Protein AF-0000000068221033 (afdb_homodimer)

Foldseek 3Di:
DPPPPPPPPDPDDPVNVVVVVVVVVVVVVVVVVVVVVVVVVVVVVVVVVVCCCVQPVVLQVLLPDVPNLLCVFQPAPPDAADPCCLCPPDDQQKHKDWDWAAFPVDRDIKIWIKIWHAAPVLSVVCVVDVPRDSLVCAADDPAEAEEEFEGRHDFPNVCRLVVNLVSLGHGYMYIGFAPHHNIPHDDDALVRRLRVVLRVVVVSVVRYPHAYEYEYAELGLLSRLQNLLPDPASQSHLEYEYELYAQWPLRLLCLAPVSVVNNVDPCCCVRPVVSCVVRRRISRNLVSLLRHAHAYEYEYECQANRHHCVRSVVSLVSNVVSHPPHHGYYDYHYVVVVCYRHRSSVDPCVSVVVQVNCCRRDPDNDDGDDPDPPD/DPPPPPPPPPPDDPVNVVVVVVVVVVVVVVVVVVVVVVVVVVVVVVVVVVCCCVQPVVLQVLLPDVPNLLCVFQPAVPPAADPCCLCPPDDQQKHKDWDWAAFPVDRDIKIWIKIWHAAPVLSVVCVVDVPRDSLVCAADDPAEAEEEFEGRHDFPNVCRLVVVLVSLGHGYMYIGFAPHHNIPHDDDALVRRLRVVLRVVVVSVVRYPHAYEYEYAELGLLSRLQNLLPDPCSQSHLEYEYELYAQWPLRLLCLAPVSVVNNVDPCCCVRPVVSCVVRRRISRNLVSLLRHQHAYEYEYECQANRHHCVRSVVSLVSNVVSHPPHHGYYDYHYVVVVCYRHRSSVDPCVSVVVQVNCCVRDPDNDDGDDPDPPD

Radius of gyration: 36.7 Å; Cα contacts (8 Å, |Δi|>4): 1269; chains: 2; bounding box: 144×71×72 Å

Sequence (750 aa):
MSRNRYNDYYLVNDEDVEESIEVSLKQTRNMCKKAIIIVLIGVTALSLIAIILAFVVFPLIFMFSVSLQEKLVFTHSDLPSSRAYYEYFRFPGLKNHYVQVKDLNSDTNLSLGLWHILPFNLAVDASNNSNFDYDEALLNSNYSVLLYFHGTGEDRSQSSRKYQLFRNFFHVITFDYRGYGDSTPGDLFERNVVSDSLQVFNWLRNRTNSNIYVWGHSLGTSLASNMLSQLKNSSEIQGLILEAPFTSFADELYQHRYVKFFSWLPWFKATIIKPLERNGFIFNTSAYIEQINCSMMFLHAIDDDVVPYYMSKKLYDIAKERDKGNEVVLHLYDAKLKLKHNFIYQDPYTVFFIYDFMNRTSSEEMYLIEGSHQSMSRNRYNDYYLVNDEDVEESIEVSLKQTRNMCKKAIIIVLIGVTALSLIAIILAFVVFPLIFMFSVSLQEKLVFTHSDLPSSRAYYEYFRFPGLKNHYVQVKDLNSDTNLSLGLWHILPFNLAVDASNNSNFDYDEALLNSNYSVLLYFHGTGEDRSQSSRKYQLFRNFFHVITFDYRGYGDSTPGDLFERNVVSDSLQVFNWLRNRTNSNIYVWGHSLGTSLASNMLSQLKNSSEIQGLILEAPFTSFADELYQHRYVKFFSWLPWFKATIIKPLERNGFIFNTSAYIEQINCSMMFLHAIDDDVVPYYMSKKLYDIAKERDKGNEVVLHLYDAKLKLKHNFIYQDPYTVFFIYDFMNRTSSEEMYLIEGSHQS

Organism: Rhynchophorus ferrugineus (NCBI:txid354439)

pLDDT: mean 89.87, std 15.25, range [22.66, 98.94]

Secondary structure (DSSP, 8-state):
-------------HHHHHHHHHHHHHHHHHHHHHHHHHHHHHHHHHHHHHHHIIIIIHHHHHHH-HHHHHHHHS--TTS---HHHHHT---TTEEEEEEEEE-SSSS-EEEEEEEEE--HHHHHHHHT-TT--HHHHHHT-SSEEEEEE--TT--TTTTHHHHHHHTTTEEEEEEPPTTSTTSPP----HHHHHHHHHHHHHHHHTT--S-EEEEEETHHHHHHHHHHHHSTTGGGEEEEEEES--S-HHHHHHH-TTTHHHHTSTTHIIIIIHHHHHTT----HHHHHTT--SEEEEEEETT-SSS-THHHHHHHHHHHHH-SS--EEEEEEPGGG--TTT-GGGSTTHHHHHHHHHHHH-SS-----------/-------------HHH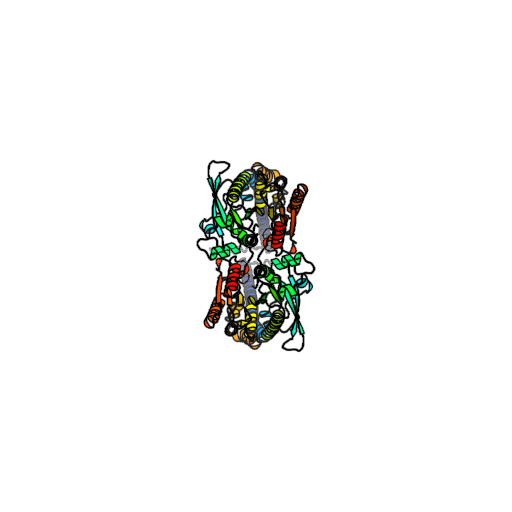HHHHHHHHHHHHHHHHHHHHHHHHHHHHHHHHHHHHIIIIIHHHHHHH-HHHHHHHHS--TTS---HHHHHT---TTEEEEEEEEE-SSSS-EEEEEEEEE--HHHHHHHHT-TT--HHHHHHT-SSEEEEEE--TT--TTTTHHHHHHHTTTEEEEEEPPTTSTTSPP----HHHHHHHHHHHHHHHHTT--S-EEEEEETHHHHHHHHHHHHSTTGGGEEEEEEES--S-HHHHHHH-TTTHHHHTSTTHIIIIIHHHHHTT----HHHHHTT--SEEEEEEETT-SSS-THHHHHHHHHHHHH-SS--EEEEEEPGGG--TTT-GGGSTTHHHHHHHHHHHH-SS-----------

Structure (mmCIF, N/CA/C/O backbone):
data_AF-0000000068221033-model_v1
#
loop_
_entity.id
_entity.type
_entity.pdbx_description
1 polymer 'AB hydrolase-1 domain-containing protein'
#
loop_
_atom_site.group_PDB
_atom_site.id
_atom_site.type_symbol
_atom_site.label_atom_id
_atom_site.label_alt_id
_atom_site.label_comp_id
_atom_site.label_asym_id
_atom_site.label_entity_id
_atom_site.label_seq_id
_atom_site.pdbx_PDB_ins_code
_atom_site.Cartn_x
_atom_site.Cartn_y
_atom_site.Cartn_z
_atom_site.occupancy
_atom_site.B_iso_or_equiv
_atom_site.auth_seq_id
_atom_site.auth_comp_id
_atom_site.auth_asym_id
_atom_site.auth_atom_id
_atom_site.pdbx_PDB_model_num
ATOM 1 N N . MET A 1 1 ? -101.562 -17.891 37.844 1 26.12 1 MET A N 1
ATOM 2 C CA . MET A 1 1 ? -101.438 -16.812 36.844 1 26.12 1 MET A CA 1
ATOM 3 C C . MET A 1 1 ? -100.125 -16.906 36.094 1 26.12 1 MET A C 1
ATOM 5 O O . MET A 1 1 ? -99.062 -16.891 36.688 1 26.12 1 MET A O 1
ATOM 9 N N . SER A 1 2 ? -100.062 -17.656 34.875 1 27.47 2 SER A N 1
ATOM 10 C CA . SER A 1 2 ? -99.062 -18 33.875 1 27.47 2 SER A CA 1
ATOM 11 C C . SER A 1 2 ? -98.438 -16.734 33.25 1 27.47 2 SER A C 1
ATOM 13 O O . SER A 1 2 ? -99.188 -15.891 32.719 1 27.47 2 SER A O 1
ATOM 15 N N . ARG A 1 3 ? -97.188 -16.188 33.812 1 31.09 3 ARG A N 1
ATOM 16 C CA . ARG A 1 3 ? -96.312 -15.102 33.406 1 31.09 3 ARG A CA 1
ATOM 17 C C . ARG A 1 3 ? -96 -15.172 31.938 1 31.09 3 ARG A C 1
ATOM 19 O O . ARG A 1 3 ? -95.438 -16.156 31.469 1 31.09 3 ARG A O 1
ATOM 26 N N . ASN A 1 4 ? -96.812 -14.578 31 1 30.64 4 ASN A N 1
ATOM 27 C CA . ASN A 1 4 ? -96.688 -14.391 29.547 1 30.64 4 ASN A CA 1
ATOM 28 C C . ASN A 1 4 ? -95.375 -13.695 29.172 1 30.64 4 ASN A C 1
ATOM 30 O O . ASN A 1 4 ? -95.188 -12.539 29.531 1 30.64 4 ASN A O 1
ATOM 34 N N . ARG A 1 5 ? -94.188 -14.383 29.109 1 31.98 5 ARG A N 1
ATOM 35 C CA . ARG A 1 5 ? -92.938 -13.945 28.547 1 31.98 5 ARG A CA 1
ATOM 36 C C . ARG A 1 5 ? -93.125 -13.312 27.188 1 31.98 5 ARG A C 1
ATOM 38 O O . ARG A 1 5 ? -93.375 -14.008 26.203 1 31.98 5 ARG A O 1
ATOM 45 N N . TYR A 1 6 ? -93.75 -12.086 27.062 1 34.5 6 TYR A N 1
ATOM 46 C CA . TYR A 1 6 ? -93.812 -11.32 25.828 1 34.5 6 TYR A CA 1
ATOM 47 C C . TYR A 1 6 ? -92.375 -11.047 25.297 1 34.5 6 TYR A C 1
ATOM 49 O O . TYR A 1 6 ? -91.562 -10.445 25.984 1 34.5 6 TYR A O 1
ATOM 57 N N . ASN A 1 7 ? -91.688 -12.023 24.625 1 33.69 7 ASN A N 1
ATOM 58 C CA . ASN A 1 7 ? -90.5 -11.836 23.844 1 33.69 7 ASN A CA 1
ATOM 59 C C . ASN A 1 7 ? -90.562 -10.602 22.953 1 33.69 7 ASN A C 1
ATOM 61 O O . ASN A 1 7 ? -91.5 -10.516 22.109 1 33.69 7 ASN A O 1
ATOM 65 N N . ASP A 1 8 ? -90.25 -9.43 23.438 1 36.56 8 ASP A N 1
ATOM 66 C CA . ASP A 1 8 ? -90.188 -8.148 22.75 1 36.56 8 ASP A CA 1
ATOM 67 C C . ASP A 1 8 ? -89.312 -8.234 21.516 1 36.56 8 ASP A C 1
ATOM 69 O O . ASP A 1 8 ? -88.062 -8.516 21.625 1 36.56 8 ASP A O 1
ATOM 73 N N . TYR A 1 9 ? -89.75 -8.836 20.406 1 37.66 9 TYR A N 1
ATOM 74 C CA . TYR A 1 9 ? -89.125 -8.781 19.094 1 37.66 9 TYR A CA 1
ATOM 75 C C . TYR A 1 9 ? -89 -7.344 18.609 1 37.66 9 TYR A C 1
ATOM 77 O O . TYR A 1 9 ? -89.938 -6.57 18.672 1 37.66 9 TYR A O 1
ATOM 85 N N . TYR A 1 10 ? -87.938 -6.719 18.891 1 45 10 TYR A N 1
ATOM 86 C CA . TYR A 1 10 ? -87.688 -5.383 18.359 1 45 10 TYR A CA 1
ATOM 87 C C . TYR A 1 10 ? -87.375 -5.438 16.875 1 45 10 TYR A C 1
ATOM 89 O O . TYR A 1 10 ? -86.688 -6.32 16.422 1 45 10 TYR A O 1
ATOM 97 N N . LEU A 1 11 ? -88.25 -5.008 16.047 1 45.41 11 LEU A N 1
ATOM 98 C CA . LEU A 1 11 ? -88.125 -4.805 14.609 1 45.41 11 LEU A CA 1
ATOM 99 C C . LEU A 1 11 ? -87 -3.873 14.281 1 45.41 11 LEU A C 1
ATOM 101 O O . LEU A 1 11 ? -86.938 -2.742 14.773 1 45.41 11 LEU A O 1
ATOM 105 N N . VAL A 1 12 ? -85.75 -4.402 14.203 1 53.84 12 VAL A N 1
ATOM 106 C CA . VAL A 1 12 ? -84.688 -3.535 13.781 1 53.84 12 VAL A CA 1
ATOM 107 C C . VAL A 1 12 ? -84.688 -3.396 12.266 1 53.84 12 VAL A C 1
ATOM 109 O O . VAL A 1 12 ? -84.75 -4.391 11.547 1 53.84 12 VAL A O 1
ATOM 112 N N . ASN A 1 13 ? -85.062 -2.328 11.82 1 58.31 13 ASN A N 1
ATOM 113 C CA . ASN A 1 13 ? -85 -1.972 10.406 1 58.31 13 ASN A CA 1
ATOM 114 C C . ASN A 1 13 ? -83.625 -2.023 9.82 1 58.31 13 ASN A C 1
ATOM 116 O O . ASN A 1 13 ? -82.625 -1.639 10.484 1 58.31 13 ASN A O 1
ATOM 120 N N . ASP A 1 14 ? -83.375 -2.889 8.867 1 61.31 14 ASP A N 1
ATOM 121 C CA . ASP A 1 14 ? -82.125 -3.061 8.125 1 61.31 14 ASP A CA 1
ATOM 122 C C . ASP A 1 14 ? -81.438 -1.716 7.848 1 61.31 14 ASP A C 1
ATOM 124 O O . ASP A 1 14 ? -80.25 -1.606 7.887 1 61.31 14 ASP A O 1
ATOM 128 N N . GLU A 1 15 ? -82.312 -0.732 7.684 1 66.81 15 GLU A N 1
ATOM 129 C CA . GLU A 1 15 ? -81.812 0.6 7.387 1 66.81 15 GLU A CA 1
ATOM 130 C C . GLU A 1 15 ? -81.125 1.211 8.602 1 66.81 15 GLU A C 1
ATOM 132 O O . GLU A 1 15 ? -80.125 1.895 8.477 1 66.81 15 GLU A O 1
ATOM 137 N N . ASP A 1 16 ? -81.562 0.818 9.766 1 65.19 16 ASP A N 1
ATOM 138 C CA . ASP A 1 16 ? -81 1.373 10.992 1 65.19 16 ASP A CA 1
ATOM 139 C C . ASP A 1 16 ? -79.688 0.726 11.312 1 65.19 16 ASP A C 1
ATOM 141 O O . ASP A 1 16 ? -78.75 1.394 11.789 1 65.19 16 ASP A O 1
ATOM 145 N N . VAL A 1 17 ? -79.5 -0.525 10.93 1 65.69 17 VAL A N 1
ATOM 146 C CA . VAL A 1 17 ? -78.25 -1.238 11.164 1 65.69 17 VAL A CA 1
ATOM 147 C C . VAL A 1 17 ? -77.188 -0.737 10.188 1 65.69 17 VAL A C 1
ATOM 149 O O . VAL A 1 17 ? -76.062 -0.489 10.586 1 65.69 17 VAL A O 1
ATOM 152 N N . GLU A 1 18 ? -77.688 -0.597 9.023 1 70.62 18 GLU A N 1
ATOM 153 C CA . GLU A 1 18 ? -76.75 -0.083 8.016 1 70.62 18 GLU A CA 1
ATOM 154 C C . GLU A 1 18 ? -76.312 1.328 8.367 1 70.62 18 GLU A C 1
ATOM 156 O O . GLU A 1 18 ? -75.125 1.649 8.227 1 70.62 18 GLU A O 1
ATOM 161 N N . GLU A 1 19 ? -77.125 2.096 8.977 1 75.25 19 GLU A N 1
ATOM 162 C CA . GLU A 1 19 ? -76.812 3.455 9.383 1 75.25 19 GLU A CA 1
ATOM 163 C C . GLU A 1 19 ? -75.875 3.455 10.586 1 75.25 19 GLU A C 1
ATOM 165 O O . GLU A 1 19 ? -74.938 4.266 10.656 1 75.25 19 GLU A O 1
ATOM 170 N N . SER A 1 20 ? -76 2.447 11.406 1 72.81 20 SER A N 1
ATOM 171 C CA . SER A 1 20 ? -75.188 2.346 12.586 1 72.81 20 SER A CA 1
ATOM 172 C C . SER A 1 20 ? -73.75 1.914 12.211 1 72.81 20 SER A C 1
ATOM 174 O O . SER A 1 20 ? -72.75 2.426 12.758 1 72.81 20 SER A O 1
ATOM 176 N N . ILE A 1 21 ? -73.688 1.136 11.266 1 72.69 21 ILE A N 1
ATOM 177 C CA . ILE A 1 21 ? -72.375 0.66 10.773 1 72.69 21 ILE A CA 1
ATOM 178 C C . ILE A 1 21 ? -71.688 1.793 10.062 1 72.69 21 ILE A C 1
ATOM 180 O O . ILE A 1 21 ? -70.438 1.982 10.25 1 72.69 21 ILE A O 1
ATOM 184 N N . GLU A 1 22 ? -72.375 2.543 9.344 1 78.38 22 GLU A N 1
ATOM 185 C CA . GLU A 1 22 ? -71.812 3.67 8.633 1 78.38 22 GLU A CA 1
ATOM 186 C C . GLU A 1 22 ? -71.312 4.738 9.594 1 78.38 22 GLU A C 1
ATOM 188 O O . GLU A 1 22 ? -70.25 5.312 9.398 1 78.38 22 GLU A O 1
ATOM 193 N N . VAL A 1 23 ? -72.062 4.941 10.617 1 79.75 23 VAL A N 1
ATOM 194 C CA . VAL A 1 23 ? -71.688 5.922 11.625 1 79.75 23 VAL A CA 1
ATOM 195 C C . VAL A 1 23 ? -70.438 5.434 12.375 1 79.75 23 VAL A C 1
ATOM 197 O O . VAL A 1 23 ? -69.5 6.207 12.625 1 79.75 23 VAL A O 1
ATOM 200 N N . SER A 1 24 ? -70.312 4.145 12.609 1 75 24 SER A N 1
ATOM 201 C CA . SER A 1 24 ? -69.188 3.557 13.305 1 75 24 SER A CA 1
ATOM 202 C C . SER A 1 24 ? -67.938 3.602 12.445 1 75 24 SER A C 1
ATOM 204 O O . SER A 1 24 ? -66.875 3.92 12.938 1 75 24 SER A O 1
ATOM 206 N N . LEU A 1 25 ? -68.188 3.391 11.258 1 77.56 25 LEU A N 1
ATOM 207 C CA . LEU A 1 25 ? -67.062 3.432 10.328 1 77.56 25 LEU A CA 1
ATOM 208 C C . LEU A 1 25 ? -66.562 4.855 10.164 1 77.56 25 LEU A C 1
ATOM 210 O O . LEU A 1 25 ? -65.312 5.074 10.078 1 77.56 25 LEU A O 1
ATOM 214 N N . LYS A 1 26 ? -67.375 5.809 10.203 1 79.19 26 LYS A N 1
ATOM 215 C CA . LYS A 1 26 ? -67 7.215 10.086 1 79.19 26 LYS A CA 1
ATOM 216 C C . LYS A 1 26 ? -66.312 7.691 11.336 1 79.19 26 LYS A C 1
ATOM 218 O O . LYS A 1 26 ? -65.312 8.422 11.242 1 79.19 26 LYS A O 1
ATOM 223 N N . GLN A 1 27 ? -66.75 7.16 12.336 1 84.06 27 GLN A N 1
ATOM 224 C CA . GLN A 1 27 ? -66.125 7.496 13.602 1 84.06 27 GLN A CA 1
ATOM 225 C C . GLN A 1 27 ? -64.688 6.902 13.672 1 84.06 27 GLN A C 1
ATOM 227 O O . GLN A 1 27 ? -63.781 7.562 14.117 1 84.06 27 GLN A O 1
ATOM 232 N N . THR A 1 28 ? -64.562 5.766 13.195 1 82.75 28 THR A N 1
ATOM 233 C CA . THR A 1 28 ? -63.281 5.105 13.172 1 82.75 28 THR A CA 1
ATOM 234 C C . THR A 1 28 ? -62.344 5.828 12.234 1 82.75 28 THR A C 1
ATOM 236 O O . THR A 1 28 ? -61.156 6.02 12.555 1 82.75 28 THR A O 1
ATOM 239 N N . ARG A 1 29 ? -62.75 6.301 11.141 1 86.56 29 ARG A N 1
ATOM 240 C CA . ARG A 1 29 ? -61.969 7.055 10.18 1 86.56 29 ARG A CA 1
ATOM 241 C C . ARG A 1 29 ? -61.531 8.398 10.758 1 86.56 29 ARG A C 1
ATOM 243 O O . ARG A 1 29 ? -60.375 8.828 10.547 1 86.56 29 ARG A O 1
ATOM 250 N N . ASN A 1 30 ? -62.531 8.922 11.422 1 87.56 30 ASN A N 1
ATOM 251 C CA . ASN A 1 30 ? -62.219 10.203 12.039 1 87.56 30 ASN A CA 1
ATOM 252 C C . ASN A 1 30 ? -61.219 10.047 13.172 1 87.56 30 ASN A C 1
ATOM 254 O O . ASN A 1 30 ? -60.344 10.891 13.344 1 87.56 30 ASN A O 1
ATOM 258 N N . MET A 1 31 ? -61.312 9.031 13.859 1 86.81 31 MET A N 1
ATOM 259 C CA . MET A 1 31 ? -60.344 8.742 14.922 1 86.81 31 MET A CA 1
ATOM 260 C C . MET A 1 31 ? -58.969 8.43 14.352 1 86.81 31 MET A C 1
ATOM 262 O O . MET A 1 31 ? -57.969 8.875 14.883 1 86.81 31 MET A O 1
ATOM 266 N N . CYS A 1 32 ? -58.938 7.703 13.258 1 86.88 32 CYS A N 1
ATOM 267 C CA . CYS A 1 32 ? -57.688 7.395 12.578 1 86.88 32 CYS A CA 1
ATOM 268 C C . CYS A 1 32 ? -57.062 8.664 12.016 1 86.88 32 CYS A C 1
ATOM 270 O O . CYS A 1 32 ? -55.844 8.852 12.133 1 86.88 32 CYS A O 1
ATOM 272 N N . LYS A 1 33 ? -57.906 9.484 11.492 1 90.12 33 LYS A N 1
ATOM 273 C CA . LYS A 1 33 ? -57.406 10.75 10.969 1 90.12 33 LYS A CA 1
ATOM 274 C C . LYS A 1 33 ? -56.844 11.617 12.078 1 90.12 33 LYS A C 1
ATOM 276 O O . LYS A 1 33 ? -55.781 12.219 11.922 1 90.12 33 LYS A O 1
ATOM 281 N N . LYS A 1 34 ? -57.5 11.641 13.164 1 89.5 34 LYS A N 1
ATOM 282 C CA . LYS A 1 34 ? -57 12.414 14.305 1 89.5 34 LYS A CA 1
ATOM 283 C C . LYS A 1 34 ? -55.688 11.836 14.836 1 89.5 34 LYS A C 1
ATOM 285 O O . LYS A 1 34 ? -54.781 12.586 15.18 1 89.5 34 LYS A O 1
ATOM 290 N N . ALA A 1 35 ? -55.625 10.562 14.82 1 90.06 35 ALA A N 1
ATOM 291 C CA . ALA A 1 35 ? -54.375 9.906 15.273 1 90.06 35 ALA A CA 1
ATOM 292 C C . ALA A 1 35 ? -53.219 10.195 14.328 1 90.06 35 ALA A C 1
ATOM 294 O O . ALA A 1 35 ? -52.125 10.477 14.773 1 90.06 35 ALA A O 1
ATOM 295 N N . ILE A 1 36 ? -53.5 10.25 13.109 1 91.38 36 ILE A N 1
ATOM 296 C CA . ILE A 1 36 ? -52.469 10.531 12.102 1 91.38 36 ILE A CA 1
ATOM 297 C C . ILE A 1 36 ? -52 11.977 12.234 1 91.38 36 ILE A C 1
ATOM 299 O O . ILE A 1 36 ? -50.812 12.258 12.172 1 91.38 36 ILE A O 1
ATOM 303 N N . ILE A 1 37 ? -52.938 12.766 12.492 1 91.25 37 ILE A N 1
ATOM 304 C CA . ILE A 1 37 ? -52.594 14.18 12.633 1 91.25 37 ILE A CA 1
ATOM 305 C C . ILE A 1 37 ? -51.75 14.391 13.883 1 91.25 37 ILE A C 1
ATOM 307 O O . ILE A 1 37 ? -50.781 15.125 13.859 1 91.25 37 ILE A O 1
ATOM 311 N N . ILE A 1 38 ? -52.062 13.688 14.914 1 91.44 38 ILE A N 1
ATOM 312 C CA . ILE A 1 38 ? -51.312 13.781 16.156 1 91.44 38 ILE A CA 1
ATOM 313 C C . ILE A 1 38 ? -49.906 13.25 15.945 1 91.44 38 ILE A C 1
ATOM 315 O O . ILE A 1 38 ? -48.938 13.859 16.391 1 91.44 38 ILE A O 1
ATOM 319 N N . VAL A 1 39 ? -49.781 12.227 15.242 1 91.88 39 VAL A N 1
ATOM 320 C CA . VAL A 1 39 ? -48.469 11.648 14.953 1 91.88 39 VAL A CA 1
ATOM 321 C C . VAL A 1 39 ? -47.688 12.594 14.07 1 91.88 39 VAL A C 1
ATOM 323 O O . VAL A 1 39 ? -46.5 12.82 14.305 1 91.88 39 VAL A O 1
ATOM 326 N N . LEU A 1 40 ? -48.406 13.164 13.156 1 92.31 40 LEU A N 1
ATOM 327 C CA . LEU A 1 40 ? -47.719 14.094 12.25 1 92.31 40 LEU A CA 1
ATOM 328 C C . LEU A 1 40 ? -47.25 15.336 13 1 92.31 40 LEU A C 1
ATOM 330 O O . LEU A 1 40 ? -46.156 15.828 12.758 1 92.31 40 LEU A O 1
ATOM 334 N N . ILE A 1 41 ? -48.062 15.781 13.82 1 92.19 41 ILE A N 1
ATOM 335 C CA . ILE A 1 41 ? -47.688 16.922 14.648 1 92.19 41 ILE A CA 1
ATOM 336 C C . ILE A 1 41 ? -46.5 16.547 15.555 1 92.19 41 ILE A C 1
ATOM 338 O O . ILE A 1 41 ? -45.562 17.312 15.703 1 92.19 41 ILE A O 1
ATOM 342 N N . GLY A 1 42 ? -46.594 15.422 16.094 1 92.31 42 GLY A N 1
ATOM 343 C CA . GLY A 1 42 ? -45.5 14.938 16.922 1 92.31 42 GLY A CA 1
ATOM 344 C C . GLY A 1 42 ? -44.188 14.812 16.172 1 92.31 42 GLY A C 1
ATOM 345 O O . GLY A 1 42 ? -43.156 15.258 16.656 1 92.31 42 GLY A O 1
ATOM 346 N N . VAL A 1 43 ? -44.219 14.32 15.023 1 92.75 43 VAL A N 1
ATOM 347 C CA . VAL A 1 43 ? -43.031 14.133 14.203 1 92.75 43 VAL A CA 1
ATOM 348 C C . VAL A 1 43 ? -42.469 15.484 13.781 1 92.75 43 VAL A C 1
ATOM 350 O O . VAL A 1 43 ? -41.25 15.695 13.789 1 92.75 43 VAL A O 1
ATOM 353 N N . THR A 1 44 ? -43.312 16.312 13.445 1 93.31 44 THR A N 1
ATOM 354 C CA . THR A 1 44 ? -42.906 17.641 13.055 1 93.31 44 THR A CA 1
ATOM 355 C C . THR A 1 44 ? -42.25 18.375 14.234 1 93.31 44 THR A C 1
ATOM 357 O O . THR A 1 44 ? -41.219 19.047 14.07 1 93.31 44 THR A O 1
ATOM 360 N N . ALA A 1 45 ? -42.875 18.188 15.336 1 93.5 45 ALA A N 1
ATOM 361 C CA . ALA A 1 45 ? -42.312 18.812 16.531 1 93.5 45 ALA A CA 1
ATOM 362 C C . ALA A 1 45 ? -40.938 18.219 16.875 1 93.5 45 ALA A C 1
ATOM 364 O O . ALA A 1 45 ? -40 18.969 17.172 1 93.5 45 ALA A O 1
ATOM 365 N N . LEU A 1 46 ? -40.875 17.047 16.812 1 93.94 46 LEU A N 1
ATOM 366 C CA . LEU A 1 46 ? -39.594 16.375 17.094 1 93.94 46 LEU A CA 1
ATOM 367 C C . LEU A 1 46 ? -38.531 16.797 16.078 1 93.94 46 LEU A C 1
ATOM 369 O O . LEU A 1 46 ? -37.375 16.984 16.422 1 93.94 46 LEU A O 1
ATOM 373 N N . SER A 1 47 ? -38.938 16.922 14.891 1 93.25 47 SER A N 1
ATOM 374 C CA . SER A 1 47 ? -38.031 17.359 13.844 1 93.25 47 SER A CA 1
ATOM 375 C C . SER A 1 47 ? -37.562 18.781 14.086 1 93.25 47 SER A C 1
ATOM 377 O O . SER A 1 47 ? -36.375 19.094 13.867 1 93.25 47 SER A O 1
ATOM 379 N N . LEU A 1 48 ? -38.406 19.531 14.484 1 92.94 48 LEU A N 1
ATOM 380 C CA . LEU A 1 48 ? -38.062 20.922 14.773 1 92.94 48 LEU A CA 1
ATOM 381 C C . LEU A 1 48 ? -37.094 21 15.945 1 92.94 48 LEU A C 1
ATOM 383 O O . LEU A 1 48 ? -36.156 21.797 15.922 1 92.94 48 LEU A O 1
ATOM 387 N N . ILE A 1 49 ? -37.344 20.234 16.906 1 93.31 49 ILE A N 1
ATOM 388 C CA . ILE A 1 49 ? -36.469 20.188 18.047 1 93.31 49 ILE A CA 1
ATOM 389 C C . ILE A 1 49 ? -35.062 19.719 17.609 1 93.31 49 ILE A C 1
ATOM 391 O O . ILE A 1 49 ? -34.062 20.297 18.016 1 93.31 49 ILE A O 1
ATOM 395 N N . ALA A 1 50 ? -35.094 18.797 16.828 1 91.62 50 ALA A N 1
ATOM 396 C CA . ALA A 1 50 ? -33.812 18.266 16.312 1 91.62 50 ALA A CA 1
ATOM 397 C C . ALA A 1 50 ? -33.062 19.328 15.508 1 91.62 50 ALA A C 1
ATOM 399 O O . ALA A 1 50 ? -31.844 19.453 15.633 1 91.62 50 ALA A O 1
ATOM 400 N N . ILE A 1 51 ? -33.781 20.031 14.797 1 90.06 51 ILE A N 1
ATOM 401 C CA . ILE A 1 51 ? -33.188 21.078 13.969 1 90.06 51 ILE A CA 1
ATOM 402 C C . ILE A 1 51 ? -32.625 22.172 14.859 1 90.06 51 ILE A C 1
ATOM 404 O O . ILE A 1 51 ? -31.516 22.641 14.641 1 90.06 51 ILE A O 1
ATOM 408 N N . ILE A 1 52 ? -33.312 22.484 15.828 1 91.62 52 ILE A N 1
ATOM 409 C CA . ILE A 1 52 ? -32.844 23.531 16.75 1 91.62 52 ILE A CA 1
ATOM 410 C C . ILE A 1 52 ? -31.625 23.047 17.5 1 91.62 52 ILE A C 1
ATOM 412 O O . ILE A 1 52 ? -30.656 23.797 17.672 1 91.62 52 ILE A O 1
ATOM 416 N N . LEU A 1 53 ? -31.672 21.891 17.906 1 91.69 53 LEU A N 1
ATOM 417 C CA . LEU A 1 53 ? -30.547 21.328 18.641 1 91.69 53 LEU A CA 1
ATOM 418 C C . LEU A 1 53 ? -29.297 21.281 17.75 1 91.69 53 LEU A C 1
ATOM 420 O O . LEU A 1 53 ? -28.219 21.672 18.172 1 91.69 53 LEU A O 1
ATOM 424 N N . ALA A 1 54 ? -29.469 20.953 16.578 1 88.06 54 ALA A N 1
ATOM 425 C CA . ALA A 1 54 ? -28.344 20.734 15.664 1 88.06 54 ALA A CA 1
ATOM 426 C C . ALA A 1 54 ? -27.828 22.062 15.117 1 88.06 54 ALA A C 1
ATOM 428 O O . ALA A 1 54 ? -26.609 22.234 14.977 1 88.06 54 ALA A O 1
ATOM 429 N N . PHE A 1 55 ? -28.688 22.984 14.906 1 89.38 55 PHE A N 1
ATOM 430 C CA . PHE A 1 55 ? -28.266 24.141 14.117 1 89.38 55 PHE A CA 1
ATOM 431 C C . PHE A 1 55 ? -28.219 25.391 14.984 1 89.38 55 PHE A C 1
ATOM 433 O O . PHE A 1 55 ? -27.75 26.438 14.531 1 89.38 55 PHE A O 1
ATOM 440 N N . VAL A 1 56 ? -28.594 25.203 16.188 1 89.5 56 VAL A N 1
ATOM 441 C CA . VAL A 1 56 ? -28.547 26.359 17.062 1 89.5 56 VAL A CA 1
ATOM 442 C C . VAL A 1 56 ? -27.797 26 18.344 1 89.5 56 VAL A C 1
ATOM 444 O O . VAL A 1 56 ? -26.766 26.609 18.656 1 89.5 56 VAL A O 1
ATOM 447 N N . VAL A 1 57 ? -28.234 25.016 18.969 1 92.56 57 VAL A N 1
ATOM 448 C CA . VAL A 1 57 ? -27.703 24.672 20.281 1 92.56 57 VAL A CA 1
ATOM 449 C C . VAL A 1 57 ? -26.266 24.156 20.141 1 92.56 57 VAL A C 1
ATOM 451 O O . VAL A 1 57 ? -25.359 24.609 20.844 1 92.56 57 VAL A O 1
ATOM 454 N N . PHE A 1 58 ? -26.094 23.297 19.312 1 90.75 58 PHE A N 1
ATOM 455 C CA . PHE A 1 58 ? -24.766 22.719 19.125 1 90.75 58 PHE A CA 1
ATOM 456 C C . PHE A 1 58 ? -23.75 23.797 18.766 1 90.75 58 PHE A C 1
ATOM 458 O O . PHE A 1 58 ? -22.688 23.891 19.375 1 90.75 58 PHE A O 1
ATOM 465 N N . PRO A 1 59 ? -24.031 24.656 17.781 1 90.94 59 PRO A N 1
ATOM 466 C CA . PRO A 1 59 ? -23.078 25.719 17.453 1 90.94 59 PRO A CA 1
ATOM 467 C C . PRO A 1 59 ? -22.797 26.641 18.641 1 90.94 59 PRO A C 1
ATOM 469 O O . PRO A 1 59 ? -21.672 27.094 18.828 1 90.94 59 PRO A O 1
ATOM 472 N N . LEU A 1 60 ? -23.719 26.781 19.438 1 93.31 60 LEU A N 1
ATOM 473 C CA . LEU A 1 60 ? -23.531 27.609 20.60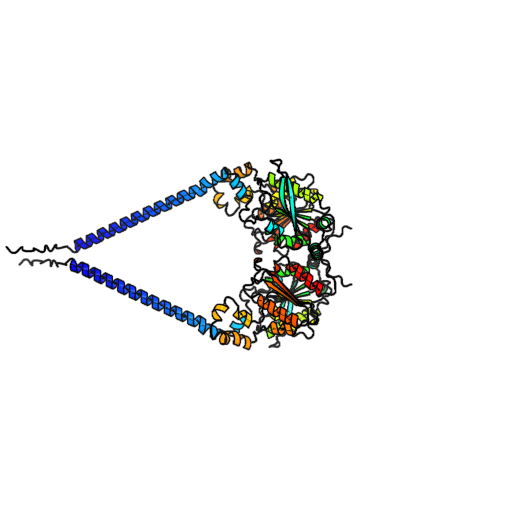9 1 93.31 60 LEU A CA 1
ATOM 474 C C . LEU A 1 60 ? -22.656 26.906 21.641 1 93.31 60 LEU A C 1
ATOM 476 O O . LEU A 1 60 ? -21.781 27.531 22.25 1 93.31 60 LEU A O 1
ATOM 480 N N . ILE A 1 61 ? -22.938 25.734 21.797 1 94.81 61 ILE A N 1
ATOM 481 C CA . ILE A 1 61 ? -22.109 24.953 22.703 1 94.81 61 ILE A CA 1
ATOM 482 C C . ILE A 1 61 ? -20.672 24.922 22.188 1 94.81 61 ILE A C 1
ATOM 484 O O . ILE A 1 61 ? -19.734 25.109 22.969 1 94.81 61 ILE A O 1
ATOM 488 N N . PHE A 1 62 ? -20.516 24.75 20.953 1 93.75 62 PHE A N 1
ATOM 489 C CA . PHE A 1 62 ? -19.203 24.734 20.328 1 93.75 62 PHE A CA 1
ATOM 490 C C . PHE A 1 62 ? -18.484 26.062 20.547 1 93.75 62 PHE A C 1
ATOM 492 O O . PHE A 1 62 ? -17.297 26.094 20.875 1 93.75 62 PHE A O 1
ATOM 499 N N . MET A 1 63 ? -19.188 27.109 20.375 1 94.69 63 MET A N 1
ATOM 500 C CA . MET A 1 63 ? -18.641 28.453 20.5 1 94.69 63 MET A CA 1
ATOM 501 C C . MET A 1 63 ? -18 28.672 21.859 1 94.69 63 MET A C 1
ATOM 503 O O . MET A 1 63 ? -16.953 29.312 21.953 1 94.69 63 MET A O 1
ATOM 507 N N . PHE A 1 64 ? -18.516 27.984 22.844 1 95.25 64 PHE A N 1
ATOM 508 C CA . PHE A 1 64 ? -18.047 28.297 24.203 1 95.25 64 PHE A CA 1
ATOM 509 C C . PHE A 1 64 ? -17.266 27.125 24.781 1 95.25 64 PHE A C 1
ATOM 511 O O . PHE A 1 64 ? -16.812 27.188 25.938 1 95.25 64 PHE A O 1
ATOM 518 N N . SER A 1 65 ? -17.062 26.172 24.047 1 95.88 65 SER A N 1
ATOM 519 C CA . SER A 1 65 ? -16.344 25.016 24.562 1 95.88 65 SER A CA 1
ATOM 520 C C . SER A 1 65 ? -14.992 24.844 23.875 1 95.88 65 SER A C 1
ATOM 522 O O . SER A 1 65 ? -14.906 24.25 22.797 1 95.88 65 SER A O 1
ATOM 524 N N . VAL A 1 66 ? -13.945 25.188 24.594 1 94.38 66 VAL A N 1
ATOM 525 C CA . VAL A 1 66 ? -12.594 25.062 24.047 1 94.38 66 VAL A CA 1
ATOM 526 C C . VAL A 1 66 ? -12.234 23.594 23.875 1 94.38 66 VAL A C 1
ATOM 528 O O . VAL A 1 66 ? -11.547 23.219 22.922 1 94.38 66 VAL A O 1
ATOM 531 N N . SER A 1 67 ? -12.781 22.797 24.734 1 93.81 67 SER A N 1
ATOM 532 C CA . SER A 1 67 ? -12.531 21.359 24.656 1 93.81 67 SER A CA 1
ATOM 533 C C . SER A 1 67 ? -13.094 20.766 23.375 1 93.81 67 SER A C 1
ATOM 535 O O . SER A 1 67 ? -12.438 19.953 22.734 1 93.81 67 SER A O 1
ATOM 537 N N . LEU A 1 68 ? -14.273 21.172 23.031 1 93.69 68 LEU A N 1
ATOM 538 C CA . LEU A 1 68 ? -14.859 20.703 21.781 1 93.69 68 LEU A CA 1
ATOM 539 C C . LEU A 1 68 ? -14.078 21.203 20.578 1 93.69 68 LEU A C 1
ATOM 541 O O . LEU A 1 68 ? -13.914 20.484 19.594 1 93.69 68 LEU A O 1
ATOM 545 N N . GLN A 1 69 ? -13.641 22.422 20.641 1 94.56 69 GLN A N 1
ATOM 546 C CA . GLN A 1 69 ? -12.82 22.984 19.578 1 94.56 69 GLN A CA 1
ATOM 547 C C . GLN A 1 69 ? -11.523 22.203 19.406 1 94.56 69 GLN A C 1
ATOM 549 O O . GLN A 1 69 ? -11.148 21.859 18.281 1 94.56 69 GLN A O 1
ATOM 554 N N . GLU A 1 70 ? -10.906 21.906 20.516 1 94.56 70 GLU A N 1
ATOM 555 C CA . GLU A 1 70 ? -9.68 21.109 20.516 1 94.56 70 GLU A CA 1
ATOM 556 C C . GLU A 1 70 ? -9.914 19.75 19.875 1 94.56 70 GLU A C 1
ATOM 558 O O . GLU A 1 70 ? -9.094 19.281 19.078 1 94.56 70 GLU A O 1
ATOM 563 N N . LYS A 1 71 ? -10.992 19.156 20.219 1 92.38 71 LYS A N 1
ATOM 564 C CA . LYS A 1 71 ? -11.305 17.812 19.734 1 92.38 71 LYS A CA 1
ATOM 565 C C . LYS A 1 71 ? -11.609 17.828 18.25 1 92.38 71 LYS A C 1
ATOM 567 O O . LYS A 1 71 ? -11.328 16.859 17.547 1 92.38 71 LYS A O 1
ATOM 572 N N . LEU A 1 72 ? -12.164 18.875 17.812 1 91.25 72 LEU A N 1
ATOM 573 C CA . LEU A 1 72 ? -12.438 19 16.375 1 91.25 72 LEU A CA 1
ATOM 574 C C . LEU A 1 72 ? -11.141 19.062 15.578 1 91.25 72 LEU A C 1
ATOM 576 O O . LEU A 1 72 ? -11.016 18.422 14.539 1 91.25 72 LEU A O 1
ATOM 580 N N . VAL A 1 73 ? -10.195 19.828 16.062 1 93.88 73 VAL A N 1
ATOM 581 C CA . VAL A 1 73 ? -8.953 20.078 15.344 1 93.88 73 VAL A CA 1
ATOM 582 C C . VAL A 1 73 ? -8 18.891 15.516 1 93.88 73 VAL A C 1
ATOM 584 O O . VAL A 1 73 ? -7.41 18.422 14.539 1 93.88 73 VAL A O 1
ATOM 587 N N . PHE A 1 74 ? -7.793 18.484 16.766 1 95.69 74 PHE A N 1
ATOM 588 C CA . PHE A 1 74 ? -6.887 17.406 17.109 1 95.69 74 PHE A CA 1
ATOM 589 C C . PHE A 1 74 ? -7.664 16.141 17.484 1 95.69 74 PHE A C 1
ATOM 591 O O . PHE A 1 74 ? -7.715 15.766 18.656 1 95.69 74 PHE A O 1
ATOM 598 N N . THR A 1 75 ? -8.148 15.461 16.453 1 92.62 75 THR A N 1
ATOM 599 C CA . THR A 1 75 ? -8.984 14.281 16.641 1 92.62 75 THR A CA 1
ATOM 600 C C . THR A 1 75 ? -8.125 13.047 16.906 1 92.62 75 THR A C 1
ATOM 602 O O . THR A 1 75 ? -7.391 12.594 16.031 1 92.62 75 THR A O 1
ATOM 605 N N . HIS A 1 76 ? -8.195 12.453 18.125 1 91.06 76 HIS A N 1
ATOM 606 C CA . HIS A 1 76 ? -7.332 11.32 18.438 1 91.06 76 HIS A CA 1
ATOM 607 C C . HIS A 1 76 ? -8.008 10.359 19.406 1 91.06 76 HIS A C 1
ATOM 609 O O . HIS A 1 76 ? -7.336 9.539 20.031 1 91.06 76 HIS A O 1
ATOM 615 N N . SER A 1 77 ? -9.305 10.375 19.5 1 88.12 77 SER A N 1
ATOM 616 C CA . SER A 1 77 ? -10.031 9.586 20.5 1 88.12 77 SER A CA 1
ATOM 617 C C . SER A 1 77 ? -10 8.102 20.141 1 88.12 77 SER A C 1
ATOM 619 O O . SER A 1 77 ? -10.07 7.246 21.031 1 88.12 77 SER A O 1
ATOM 621 N N . ASP A 1 78 ? -9.859 7.742 18.984 1 91 78 ASP A N 1
ATOM 622 C CA . ASP A 1 78 ? -9.93 6.344 18.562 1 91 78 ASP A CA 1
ATOM 623 C C . ASP A 1 78 ? -8.539 5.785 18.281 1 91 78 ASP A C 1
ATOM 625 O O . ASP A 1 78 ? -8.406 4.695 17.719 1 91 78 ASP A O 1
ATOM 629 N N . LEU A 1 79 ? -7.527 6.438 18.703 1 94.94 79 LEU A N 1
ATOM 630 C CA . LEU A 1 79 ? -6.156 6.004 18.453 1 94.94 79 LEU A CA 1
ATOM 631 C C . LEU A 1 79 ? -5.598 5.234 19.641 1 94.94 79 LEU A C 1
ATOM 633 O O . LEU A 1 79 ? -6.051 5.426 20.766 1 94.94 79 LEU A O 1
ATOM 637 N N . PRO A 1 80 ? -4.59 4.332 19.406 1 94.31 80 PRO A N 1
ATOM 638 C CA . PRO A 1 80 ? -3.926 3.662 20.516 1 94.31 80 PRO A CA 1
ATOM 639 C C . PRO A 1 80 ? -3.279 4.641 21.5 1 94.31 80 PRO A C 1
ATOM 641 O O . PRO A 1 80 ? -2.947 5.77 21.109 1 94.31 80 PRO A O 1
ATOM 644 N N . SER A 1 81 ? -3.129 4.148 22.75 1 93.38 81 SER A N 1
ATOM 645 C CA . SER A 1 81 ? -2.543 5.047 23.734 1 93.38 81 SER A CA 1
ATOM 646 C C . SER A 1 81 ? -1.572 4.309 24.641 1 93.38 81 SER A C 1
ATOM 648 O O . SER A 1 81 ? -0.891 4.93 25.469 1 93.38 81 SER A O 1
ATOM 650 N N . SER A 1 82 ? -1.461 3.029 24.469 1 93.38 82 SER A N 1
ATOM 651 C CA . SER A 1 82 ? -0.598 2.262 25.359 1 93.38 82 SER A CA 1
ATOM 652 C C . SER A 1 82 ? 0.869 2.412 24.969 1 93.38 82 SER A C 1
ATOM 654 O O . SER A 1 82 ? 1.215 2.354 23.797 1 93.38 82 SER A O 1
ATOM 656 N N . ARG A 1 83 ? 1.728 2.543 25.969 1 96.12 83 ARG A N 1
ATOM 657 C CA . ARG A 1 83 ? 3.166 2.654 25.75 1 96.12 83 ARG A CA 1
ATOM 658 C C . ARG A 1 83 ? 3.717 1.405 25.078 1 96.12 83 ARG A C 1
ATOM 660 O O . ARG A 1 83 ? 4.555 1.498 24.172 1 96.12 83 ARG A O 1
ATOM 667 N N . ALA A 1 84 ? 3.217 0.28 25.453 1 96.31 84 ALA A N 1
ATOM 668 C CA . ALA A 1 84 ? 3.682 -0.998 24.922 1 96.31 84 ALA A CA 1
ATOM 669 C C . ALA A 1 84 ? 3.422 -1.089 23.422 1 96.31 84 ALA A C 1
ATOM 671 O O . ALA A 1 84 ? 4.234 -1.645 22.672 1 96.31 84 ALA A O 1
ATOM 672 N N . TYR A 1 85 ? 2.289 -0.533 23.047 1 96.88 85 TYR A N 1
ATOM 673 C CA . TYR A 1 85 ? 1.935 -0.55 21.625 1 96.88 85 TYR A CA 1
ATOM 674 C C . TYR A 1 85 ? 3.01 0.127 20.781 1 96.88 85 TYR A C 1
ATOM 676 O O . TYR A 1 85 ? 3.422 -0.403 19.75 1 96.88 85 TYR A O 1
ATOM 684 N N . TYR A 1 86 ? 3.51 1.238 21.188 1 97.88 86 TYR A N 1
ATOM 685 C CA . TYR A 1 86 ? 4.48 2.02 20.438 1 97.88 86 TYR A CA 1
ATOM 686 C C . TYR A 1 86 ? 5.891 1.478 20.625 1 97.88 86 TYR A C 1
ATOM 688 O O . TYR A 1 86 ? 6.691 1.466 19.688 1 97.88 86 TYR A O 1
ATOM 696 N N . GLU A 1 87 ? 6.199 0.968 21.766 1 97.19 87 GLU A N 1
ATOM 697 C CA . GLU A 1 87 ? 7.527 0.443 22.078 1 97.19 87 GLU A CA 1
ATOM 698 C C . GLU A 1 87 ? 7.797 -0.851 21.312 1 97.19 87 GLU A C 1
ATOM 700 O O . GLU A 1 87 ? 8.938 -1.128 20.938 1 97.19 87 GLU A O 1
ATOM 705 N N . TYR A 1 88 ? 6.719 -1.595 21.062 1 94.62 88 TYR A N 1
ATOM 706 C CA . TYR A 1 88 ? 6.902 -2.898 20.438 1 94.62 88 TYR A CA 1
ATOM 707 C C . TYR A 1 88 ? 6.262 -2.93 19.062 1 94.62 88 TYR A C 1
ATOM 709 O O . TYR A 1 88 ? 5.891 -3.998 18.562 1 94.62 88 TYR A O 1
ATOM 717 N N . PHE A 1 89 ? 6.078 -1.769 18.547 1 96.62 89 PHE A N 1
ATOM 718 C CA . PHE A 1 89 ? 5.512 -1.698 17.219 1 96.62 89 PHE A CA 1
ATOM 719 C C . PHE A 1 89 ? 6.371 -2.473 16.219 1 96.62 89 PHE A C 1
ATOM 721 O O . PHE A 1 89 ? 7.594 -2.312 16.188 1 96.62 89 PHE A O 1
ATOM 728 N N . ARG A 1 90 ? 5.75 -3.367 15.398 1 96.25 90 ARG A N 1
ATOM 729 C CA . ARG A 1 90 ? 6.465 -4.25 14.484 1 96.25 90 ARG A CA 1
ATOM 730 C C . ARG A 1 90 ? 6.895 -3.504 13.227 1 96.25 90 ARG A C 1
ATOM 732 O O . ARG A 1 90 ? 6.137 -3.416 12.266 1 96.25 90 ARG A O 1
ATOM 739 N N . PHE A 1 91 ? 8.133 -3.055 13.219 1 98.06 91 PHE A N 1
ATOM 740 C CA . PHE A 1 91 ? 8.742 -2.369 12.078 1 98.06 91 PHE A CA 1
ATOM 741 C C . PHE A 1 91 ? 10.258 -2.512 12.109 1 98.06 91 PHE A C 1
ATOM 743 O O . PHE A 1 91 ? 10.898 -2.197 13.117 1 98.06 91 PHE A O 1
ATOM 750 N N . PRO A 1 92 ? 10.836 -2.988 11 1 97.62 92 PRO A N 1
ATOM 751 C CA . PRO A 1 92 ? 12.281 -3.229 11.016 1 97.62 92 PRO A CA 1
ATOM 752 C C . PRO A 1 92 ? 13.094 -1.94 11.133 1 97.62 92 PRO A C 1
ATOM 754 O O . PRO A 1 92 ? 12.82 -0.965 10.43 1 97.62 92 PRO A O 1
ATOM 757 N N . GLY A 1 93 ? 14.117 -1.954 12 1 98 93 GLY A N 1
ATOM 758 C CA . GLY A 1 93 ? 15.023 -0.824 12.125 1 98 93 GLY A CA 1
ATOM 759 C C . GLY A 1 93 ? 14.398 0.365 12.828 1 98 93 GLY A C 1
ATOM 760 O O . GLY A 1 93 ? 14.734 1.515 12.531 1 98 93 GLY A O 1
ATOM 761 N N . LEU A 1 94 ? 13.453 0.122 13.656 1 98.31 94 LEU A N 1
ATOM 762 C CA . LEU A 1 94 ? 12.758 1.162 14.406 1 98.31 94 LEU A CA 1
ATOM 763 C C . LEU A 1 94 ? 13.25 1.22 15.844 1 98.31 94 LEU A C 1
ATOM 765 O O . LEU A 1 94 ? 13.359 0.187 16.516 1 98.31 94 LEU A O 1
ATOM 769 N N . LYS A 1 95 ? 13.656 2.373 16.312 1 98.12 95 LYS A N 1
ATOM 770 C CA . LYS A 1 95 ? 13.984 2.615 17.719 1 98.12 95 LYS A CA 1
ATOM 771 C C . LYS A 1 95 ? 13.031 3.625 18.344 1 98.12 95 LYS A C 1
ATOM 773 O O . LYS A 1 95 ? 12.797 4.699 17.781 1 98.12 95 LYS A O 1
ATOM 778 N N . ASN A 1 96 ? 12.438 3.277 19.484 1 98.12 96 ASN A N 1
ATOM 779 C CA . ASN A 1 96 ? 11.531 4.148 20.219 1 98.12 96 ASN A CA 1
ATOM 780 C C . ASN A 1 96 ? 12.289 5.113 21.125 1 98.12 96 ASN A C 1
ATOM 782 O O . ASN A 1 96 ? 13.25 4.719 21.781 1 98.12 96 ASN A O 1
ATOM 786 N N . HIS A 1 97 ? 11.953 6.387 21.078 1 97.88 97 HIS A N 1
ATOM 787 C CA . HIS A 1 97 ? 12.5 7.43 21.938 1 97.88 97 HIS A CA 1
ATOM 788 C C . HIS A 1 97 ? 11.398 8.211 22.625 1 97.88 97 HIS A C 1
ATOM 790 O O . HIS A 1 97 ? 10.227 8.133 22.234 1 97.88 97 HIS A O 1
ATOM 796 N N . TYR A 1 98 ? 11.789 8.883 23.688 1 98.31 98 TYR A N 1
ATOM 797 C CA . TYR A 1 98 ? 10.977 9.906 24.328 1 98.31 98 TYR A CA 1
ATOM 798 C C . TYR A 1 98 ? 11.75 11.219 24.469 1 98.31 98 TYR A C 1
ATOM 800 O O . TYR A 1 98 ? 12.852 11.242 25.016 1 98.31 98 TYR A O 1
ATOM 808 N N . VAL A 1 99 ? 11.18 12.25 23.938 1 98.31 99 VAL A N 1
ATOM 809 C CA . VAL A 1 99 ? 11.812 13.57 24 1 98.31 99 VAL A CA 1
ATOM 810 C C . VAL A 1 99 ? 11.102 14.438 25.031 1 98.31 99 VAL A C 1
ATOM 812 O O . VAL A 1 99 ? 9.875 14.531 25.031 1 98.31 99 VAL A O 1
ATOM 815 N N . GLN A 1 100 ? 11.898 15.086 25.859 1 97.81 100 GLN A N 1
ATOM 816 C CA . GLN A 1 100 ? 11.344 16 26.859 1 97.81 100 GLN A CA 1
ATOM 817 C C . GLN A 1 100 ? 11.25 17.422 26.312 1 97.81 100 GLN A C 1
ATOM 819 O O . GLN A 1 100 ? 12.219 17.938 25.734 1 97.81 100 GLN A O 1
ATOM 824 N N . VAL A 1 101 ? 10.055 17.938 26.438 1 97.62 101 VAL A N 1
ATOM 825 C CA . VAL A 1 101 ? 9.859 19.328 26 1 97.62 101 VAL A CA 1
ATOM 826 C C . VAL A 1 101 ? 9.258 20.156 27.125 1 97.62 101 VAL A C 1
ATOM 828 O O . VAL A 1 101 ? 8.5 19.641 27.953 1 97.62 101 VAL A O 1
ATOM 831 N N . LYS A 1 102 ? 9.602 21.375 27.156 1 96.69 102 LYS A N 1
ATOM 832 C CA . LYS A 1 102 ? 9.07 22.297 28.156 1 96.69 102 LYS A CA 1
ATOM 833 C C . LYS A 1 102 ? 7.727 22.875 27.719 1 96.69 102 LYS A C 1
ATOM 835 O O . LYS A 1 102 ? 7.582 23.328 26.578 1 96.69 102 LYS A O 1
ATOM 840 N N . ASP A 1 103 ? 6.805 22.828 28.609 1 94 103 ASP A N 1
ATOM 841 C CA . ASP A 1 103 ? 5.496 23.391 28.328 1 94 103 ASP A CA 1
ATOM 842 C C . ASP A 1 103 ? 5.555 24.922 28.281 1 94 103 ASP A C 1
ATOM 844 O O . ASP A 1 103 ? 6.141 25.547 29.172 1 94 103 ASP A O 1
ATOM 848 N N . LEU A 1 104 ? 5.016 25.484 27.312 1 89.19 104 LEU A N 1
ATOM 849 C CA . LEU A 1 104 ? 5.016 26.922 27.125 1 89.19 104 LEU A CA 1
ATOM 850 C C . LEU A 1 104 ? 4.254 27.609 28.266 1 89.19 104 LEU A C 1
ATOM 852 O O . LEU A 1 104 ? 4.598 28.719 28.656 1 89.19 104 LEU A O 1
ATOM 856 N N . ASN A 1 105 ? 3.188 27 28.719 1 84.25 105 ASN A N 1
ATOM 857 C CA . ASN A 1 105 ? 2.266 27.609 29.672 1 84.25 105 ASN A CA 1
ATOM 858 C C . ASN A 1 105 ? 2.68 27.328 31.109 1 84.25 105 ASN A C 1
ATOM 860 O O . ASN A 1 105 ? 2.123 27.906 32.062 1 84.25 105 ASN A O 1
ATOM 864 N N . SER A 1 106 ? 3.551 26.328 31.234 1 82.12 106 SER A N 1
ATOM 865 C CA . SER A 1 106 ? 3.949 25.953 32.594 1 82.12 106 SER A CA 1
ATOM 866 C C . SER A 1 106 ? 5.422 25.562 32.625 1 82.12 106 SER A C 1
ATOM 868 O O . SER A 1 106 ? 6.098 25.531 31.609 1 82.12 106 SER A O 1
ATOM 870 N N . ASP A 1 107 ? 5.898 25.391 33.812 1 83 107 ASP A N 1
ATOM 871 C CA . ASP A 1 107 ? 7.281 24.969 34 1 83 107 ASP A CA 1
ATOM 872 C C . ASP A 1 107 ? 7.398 23.453 34.062 1 83 107 ASP A C 1
ATOM 874 O O . ASP A 1 107 ? 8.422 22.906 34.469 1 83 107 ASP A O 1
ATOM 878 N N . THR A 1 108 ? 6.371 22.875 33.469 1 90.94 108 THR A N 1
ATOM 879 C CA . THR A 1 108 ? 6.391 21.406 33.5 1 90.94 108 THR A CA 1
ATOM 880 C C . THR A 1 108 ? 6.984 20.844 32.219 1 90.94 108 THR A C 1
ATOM 882 O O . THR A 1 108 ? 6.926 21.484 31.156 1 90.94 108 THR A O 1
ATOM 885 N N . ASN A 1 109 ? 7.637 19.734 32.406 1 94.44 109 ASN A N 1
ATOM 886 C CA . ASN A 1 109 ? 8.164 19 31.25 1 94.44 109 ASN A CA 1
ATOM 887 C C . ASN A 1 109 ? 7.195 17.938 30.766 1 94.44 109 ASN A C 1
ATOM 889 O O . ASN A 1 109 ? 6.543 17.266 31.562 1 94.44 109 ASN A O 1
ATOM 893 N N . LEU A 1 110 ? 7.066 17.906 29.5 1 96.94 110 LEU A N 1
ATOM 894 C CA . LEU A 1 110 ? 6.258 16.875 28.859 1 96.94 110 LEU A CA 1
ATOM 895 C C . LEU A 1 110 ? 7.133 15.898 28.078 1 96.94 110 LEU A C 1
ATOM 897 O O . LEU A 1 110 ? 8.195 16.266 27.578 1 96.94 110 LEU A O 1
ATOM 901 N N . SER A 1 111 ? 6.688 14.672 28.062 1 98.06 111 SER A N 1
ATOM 902 C CA . SER A 1 111 ? 7.371 13.633 27.297 1 98.06 111 SER A CA 1
ATOM 903 C C . SER A 1 111 ? 6.641 13.328 26 1 98.06 111 SER A C 1
ATOM 905 O O . SER A 1 111 ? 5.473 12.938 26.016 1 98.06 111 SER A O 1
ATOM 907 N N . LEU A 1 112 ? 7.277 13.5 24.875 1 98.62 112 LEU A N 1
ATOM 908 C CA . LEU A 1 112 ? 6.695 13.18 23.578 1 98.62 112 LEU A CA 1
ATOM 909 C C . LEU A 1 112 ? 7.273 11.883 23.031 1 98.62 112 LEU A C 1
ATOM 911 O O . LEU A 1 112 ? 8.492 11.695 23.031 1 98.62 112 LEU A O 1
ATOM 915 N N . GLY A 1 113 ? 6.348 10.977 22.641 1 98.69 113 GLY A N 1
ATOM 916 C CA . GLY A 1 113 ? 6.805 9.773 21.953 1 98.69 113 GLY A CA 1
ATOM 917 C C . GLY A 1 113 ? 7.371 10.047 20.578 1 98.69 113 GLY A C 1
ATOM 918 O O . GLY A 1 113 ? 6.809 10.836 19.812 1 98.69 113 GLY A O 1
ATOM 919 N N . LEU A 1 114 ? 8.508 9.43 20.25 1 98.75 114 LEU A N 1
ATOM 920 C CA . LEU A 1 114 ? 9.219 9.648 19 1 98.75 114 LEU A CA 1
ATOM 921 C C . LEU A 1 114 ? 9.836 8.352 18.484 1 98.75 114 LEU A C 1
ATOM 923 O O . LEU A 1 114 ? 10.344 7.547 19.281 1 98.75 114 LEU A O 1
ATOM 927 N N . TRP A 1 115 ? 9.734 8.086 17.172 1 98.88 115 TRP A N 1
ATOM 928 C CA . TRP A 1 115 ? 10.391 6.941 16.547 1 98.88 115 TRP A CA 1
ATOM 929 C C . TRP A 1 115 ? 11.539 7.395 15.641 1 98.88 115 TRP A C 1
ATOM 931 O O . TRP A 1 115 ? 11.422 8.398 14.938 1 98.88 115 TRP A O 1
ATOM 941 N N . HIS A 1 116 ? 12.633 6.719 15.711 1 98.88 116 HIS A N 1
ATOM 942 C CA . HIS A 1 116 ? 13.711 6.773 14.734 1 98.88 116 HIS A CA 1
ATOM 943 C C . HIS A 1 116 ? 13.727 5.523 13.859 1 98.88 116 HIS A C 1
ATOM 945 O O . HIS A 1 116 ? 13.93 4.414 14.359 1 98.88 116 HIS A O 1
ATOM 951 N N . ILE A 1 117 ? 13.5 5.66 12.586 1 98.69 117 ILE A N 1
ATOM 952 C CA . ILE A 1 117 ? 13.477 4.562 11.617 1 98.69 117 ILE A CA 1
ATOM 953 C C . ILE A 1 117 ? 14.68 4.676 10.688 1 98.69 117 ILE A C 1
ATOM 955 O O . ILE A 1 117 ? 14.898 5.723 10.07 1 98.69 117 ILE A O 1
ATOM 959 N N . LEU A 1 118 ? 15.406 3.658 10.539 1 98.19 118 LEU A N 1
ATOM 960 C CA . LEU A 1 118 ? 16.641 3.641 9.766 1 98.19 118 LEU A CA 1
ATOM 961 C C . LEU A 1 118 ? 16.359 3.48 8.281 1 98.19 118 LEU A C 1
ATOM 963 O O . LEU A 1 118 ? 15.359 2.855 7.902 1 98.19 118 LEU A O 1
ATOM 967 N N . PRO A 1 119 ? 17.25 4.031 7.453 1 96.62 119 PRO A N 1
ATOM 968 C CA . PRO A 1 119 ? 17.219 3.637 6.043 1 96.62 119 PRO A CA 1
ATOM 969 C C . PRO A 1 119 ? 17.391 2.133 5.848 1 96.62 119 PRO A C 1
ATOM 971 O O . PRO A 1 119 ? 17.859 1.438 6.754 1 96.62 119 PRO A O 1
ATOM 974 N N . PHE A 1 120 ? 17.047 1.571 4.758 1 94.19 120 PHE A N 1
ATOM 975 C CA . PHE A 1 120 ? 16.969 0.14 4.492 1 94.19 120 PHE A CA 1
ATOM 976 C C . PHE A 1 120 ? 18.297 -0.542 4.801 1 94.19 120 PHE A C 1
ATOM 978 O O . PHE A 1 120 ? 18.344 -1.49 5.59 1 94.19 120 PHE A O 1
ATOM 985 N N . ASN A 1 121 ? 19.375 -0.041 4.258 1 92.06 121 ASN A N 1
ATOM 986 C CA . ASN A 1 121 ? 20.672 -0.683 4.426 1 92.06 121 ASN A CA 1
ATOM 987 C C . ASN A 1 121 ? 21.109 -0.696 5.887 1 92.06 121 ASN A C 1
ATOM 989 O O . ASN A 1 121 ? 21.656 -1.693 6.371 1 92.06 121 ASN A O 1
ATOM 993 N N . LEU A 1 122 ? 20.891 0.455 6.5 1 95.56 122 LEU A N 1
ATOM 994 C CA . LEU A 1 122 ? 21.266 0.533 7.91 1 95.56 122 LEU A CA 1
ATOM 995 C C . LEU A 1 122 ? 20.391 -0.37 8.758 1 95.56 122 LEU A C 1
ATOM 997 O O . LEU A 1 122 ? 20.844 -0.925 9.766 1 95.56 122 LEU A O 1
ATOM 1001 N N . ALA A 1 123 ? 19.141 -0.509 8.32 1 96.81 123 ALA A N 1
ATOM 1002 C CA . ALA A 1 123 ? 18.25 -1.422 9.031 1 96.81 123 ALA A CA 1
ATOM 1003 C C . ALA A 1 123 ? 18.719 -2.865 8.898 1 96.81 123 ALA A C 1
ATOM 1005 O O . ALA A 1 123 ? 18.609 -3.652 9.844 1 96.81 123 ALA A O 1
ATOM 1006 N N . VAL A 1 124 ? 19.203 -3.25 7.703 1 94.69 124 VAL A N 1
ATOM 1007 C CA . VAL A 1 124 ? 19.781 -4.57 7.488 1 94.69 124 VAL A CA 1
ATOM 1008 C C . VAL A 1 124 ? 20.969 -4.777 8.43 1 94.69 124 VAL A C 1
ATOM 1010 O O . VAL A 1 124 ? 21.062 -5.809 9.102 1 94.69 124 VAL A O 1
ATOM 1013 N N . ASP A 1 125 ? 21.812 -3.758 8.516 1 94.56 125 ASP A N 1
ATOM 1014 C CA . ASP A 1 125 ? 22.953 -3.82 9.414 1 94.56 125 ASP A CA 1
ATOM 1015 C C . ASP A 1 125 ? 22.516 -3.994 10.859 1 94.56 125 ASP A C 1
ATOM 1017 O O . ASP A 1 125 ? 23.094 -4.789 11.602 1 94.56 125 ASP A O 1
ATOM 1021 N N . ALA A 1 126 ? 21.547 -3.242 11.188 1 96.5 126 ALA A N 1
ATOM 1022 C CA . ALA A 1 126 ? 21.047 -3.285 12.562 1 96.5 126 ALA A CA 1
ATOM 1023 C C . ALA A 1 126 ? 20.484 -4.664 12.898 1 96.5 126 ALA A C 1
ATOM 1025 O O . ALA A 1 126 ? 20.609 -5.129 14.031 1 96.5 126 ALA A O 1
ATOM 1026 N N . SER A 1 127 ? 19.859 -5.297 11.938 1 93.62 127 SER A N 1
ATOM 1027 C CA . SER A 1 127 ? 19.266 -6.613 12.156 1 93.62 127 SER A CA 1
ATOM 1028 C C . SER A 1 127 ? 20.344 -7.672 12.367 1 93.62 127 SER A C 1
ATOM 1030 O O . SER A 1 127 ? 20.109 -8.688 13.023 1 93.62 127 SER A O 1
ATOM 1032 N N . ASN A 1 128 ? 21.5 -7.48 11.906 1 92.38 128 ASN A N 1
ATOM 1033 C CA . ASN A 1 128 ? 22.594 -8.445 11.984 1 92.38 128 ASN A CA 1
ATOM 1034 C C . ASN A 1 128 ? 23.547 -8.109 13.117 1 92.38 128 ASN A C 1
ATOM 1036 O O . ASN A 1 128 ? 24.547 -8.812 13.32 1 92.38 128 ASN A O 1
ATOM 1040 N N . ASN A 1 129 ? 23.281 -7.004 13.758 1 93.94 129 ASN A N 1
ATOM 1041 C CA . ASN A 1 129 ? 24.141 -6.52 14.828 1 93.94 129 ASN A CA 1
ATOM 1042 C C . ASN A 1 129 ? 23.344 -6.109 16.062 1 93.94 129 ASN A C 1
ATOM 1044 O O . ASN A 1 129 ? 22.797 -5 16.109 1 93.94 129 ASN A O 1
ATOM 1048 N N . SER A 1 130 ? 23.391 -6.875 17.078 1 91.06 130 SER A N 1
ATOM 1049 C CA . SER A 1 130 ? 22.609 -6.633 18.281 1 91.06 130 SER A CA 1
ATOM 1050 C C . SER A 1 130 ? 23.062 -5.363 19 1 91.06 130 SER A C 1
ATOM 1052 O O . SER A 1 130 ? 22.312 -4.781 19.781 1 91.06 130 SER A O 1
ATOM 1054 N N . ASN A 1 131 ? 24.297 -4.883 18.703 1 95.12 131 ASN A N 1
ATOM 1055 C CA . ASN A 1 131 ? 24.828 -3.691 19.344 1 95.12 131 ASN A CA 1
ATOM 1056 C C . ASN A 1 131 ? 24.844 -2.498 18.406 1 95.12 131 ASN A C 1
ATOM 1058 O O . ASN A 1 131 ? 25.688 -1.604 18.531 1 95.12 131 ASN A O 1
ATOM 1062 N N . PHE A 1 132 ? 23.984 -2.576 17.469 1 96.56 132 PHE A N 1
ATOM 1063 C CA . PHE A 1 132 ? 23.922 -1.483 16.5 1 96.56 132 PHE A CA 1
ATOM 1064 C C . PHE A 1 132 ? 23.656 -0.156 17.203 1 96.56 132 PHE A C 1
ATOM 1066 O O . PHE A 1 132 ? 22.766 -0.062 18.047 1 96.56 132 PHE A O 1
ATOM 1073 N N . ASP A 1 133 ? 24.391 0.862 16.938 1 97.19 133 ASP A N 1
ATOM 1074 C CA . ASP A 1 133 ? 24.281 2.168 17.578 1 97.19 133 ASP A CA 1
ATOM 1075 C C . ASP A 1 133 ? 23.453 3.129 16.734 1 97.19 133 ASP A C 1
ATOM 1077 O O . ASP A 1 133 ? 23.984 3.797 15.836 1 97.19 133 ASP A O 1
ATOM 1081 N N . TYR A 1 134 ? 22.234 3.24 17.047 1 97.69 134 TYR A N 1
ATOM 1082 C CA . TYR A 1 134 ? 21.297 4.09 16.312 1 97.69 134 TYR A CA 1
ATOM 1083 C C . TYR A 1 134 ? 21.734 5.551 16.375 1 97.69 134 TYR A C 1
ATOM 1085 O O . TYR A 1 134 ? 21.594 6.281 15.391 1 97.69 134 TYR A O 1
ATOM 1093 N N . ASP A 1 135 ? 22.266 6.055 17.484 1 97.25 135 ASP A N 1
ATOM 1094 C CA . ASP A 1 135 ? 22.672 7.441 17.656 1 97.25 135 ASP A CA 1
ATOM 1095 C C . ASP A 1 135 ? 23.859 7.781 16.766 1 97.25 135 ASP A C 1
ATOM 1097 O O . ASP A 1 135 ? 23.906 8.844 16.156 1 97.25 135 ASP A O 1
ATOM 1101 N N . GLU A 1 136 ? 24.781 6.887 16.75 1 96.75 136 GLU A N 1
ATOM 1102 C CA . GLU A 1 136 ? 25.938 7.09 15.883 1 96.75 136 GLU A CA 1
ATOM 1103 C C . GLU A 1 136 ? 25.516 7.102 14.414 1 96.75 136 GLU A C 1
ATOM 1105 O O . GLU A 1 136 ? 26.031 7.906 13.625 1 96.75 136 GLU A O 1
ATOM 1110 N N . ALA A 1 137 ? 24.625 6.176 14.055 1 96.62 137 ALA A N 1
ATOM 1111 C CA . ALA A 1 137 ? 24.141 6.109 12.672 1 96.62 137 ALA A CA 1
ATOM 1112 C C . ALA A 1 137 ? 23.453 7.41 12.273 1 96.62 137 ALA A C 1
ATOM 1114 O O . ALA A 1 137 ? 23.562 7.844 11.125 1 96.62 137 ALA A O 1
ATOM 1115 N N . LEU A 1 138 ? 22.766 8 13.227 1 97.25 138 LEU A N 1
ATOM 1116 C CA . LEU A 1 138 ? 22.047 9.242 12.969 1 97.25 138 LEU A CA 1
ATOM 1117 C C . LEU A 1 138 ? 23.016 10.414 12.859 1 97.25 138 LEU A C 1
ATOM 1119 O O . LEU A 1 138 ? 22.844 11.305 12.023 1 97.25 138 LEU A O 1
ATOM 1123 N N . LEU A 1 139 ? 24 10.469 13.664 1 95.25 139 LEU A N 1
ATOM 1124 C CA . LEU A 1 139 ? 24.938 11.578 13.773 1 95.25 139 LEU A CA 1
ATOM 1125 C C . LEU A 1 139 ? 25.781 11.695 12.508 1 95.25 139 LEU A C 1
ATOM 1127 O O . LEU A 1 139 ? 25.938 12.789 11.953 1 95.25 139 LEU A O 1
ATOM 1131 N N . ASN A 1 140 ? 26.328 10.578 12.094 1 83.88 140 ASN A N 1
ATOM 1132 C CA . ASN A 1 140 ? 27.281 10.578 10.992 1 83.88 140 ASN A CA 1
ATOM 1133 C C . ASN A 1 140 ? 26.766 9.758 9.812 1 83.88 140 ASN A C 1
ATOM 1135 O O . ASN A 1 140 ? 27.406 8.789 9.391 1 83.88 140 ASN A O 1
ATOM 1139 N N . SER A 1 141 ? 25.688 10.25 9.211 1 82.38 141 SER A N 1
ATOM 1140 C CA . SER A 1 141 ? 25.078 9.453 8.156 1 82.38 141 SER A CA 1
ATOM 1141 C C . SER A 1 141 ? 25.25 10.125 6.793 1 82.38 141 SER A C 1
ATOM 1143 O O . SER A 1 141 ? 25.344 11.352 6.711 1 82.38 141 SER A O 1
ATOM 1145 N N . ASN A 1 142 ? 25.312 9.266 5.824 1 86.38 142 ASN A N 1
ATOM 1146 C CA . ASN A 1 142 ? 25.266 9.727 4.441 1 86.38 142 ASN A CA 1
ATOM 1147 C C . ASN A 1 142 ? 23.828 9.914 3.965 1 86.38 142 ASN A C 1
ATOM 1149 O O . ASN A 1 142 ? 23.594 10.391 2.852 1 86.38 142 ASN A O 1
ATOM 1153 N N . TYR A 1 143 ? 22.891 9.602 4.859 1 92.12 143 TYR A N 1
ATOM 1154 C CA . TYR A 1 143 ? 21.469 9.789 4.543 1 92.12 143 TYR A CA 1
ATOM 1155 C C . TYR A 1 143 ? 20.953 11.094 5.145 1 92.12 143 TYR A C 1
ATOM 1157 O O . TYR A 1 143 ? 21.375 11.492 6.234 1 92.12 143 TYR A O 1
ATOM 1165 N N . SER A 1 144 ? 20.125 11.711 4.414 1 95.06 144 SER A N 1
ATOM 1166 C CA . SER A 1 144 ? 19.406 12.844 4.984 1 95.06 144 SER A CA 1
ATOM 1167 C C . SER A 1 144 ? 18.406 12.391 6.043 1 95.06 144 SER A C 1
ATOM 1169 O O . SER A 1 144 ? 18.125 11.195 6.18 1 95.06 144 SER A O 1
ATOM 1171 N N . VAL A 1 145 ? 17.953 13.344 6.836 1 97.38 145 VAL A N 1
ATOM 1172 C CA . VAL A 1 145 ? 16.969 13.078 7.883 1 97.38 145 VAL A CA 1
ATOM 1173 C C . VAL A 1 145 ? 15.641 13.719 7.523 1 97.38 145 VAL A C 1
ATOM 1175 O O . VAL A 1 145 ? 15.602 14.844 7.02 1 97.38 145 VAL A O 1
ATOM 1178 N N . LEU A 1 146 ? 14.594 12.961 7.688 1 98.5 146 LEU A N 1
ATOM 1179 C CA . LEU A 1 146 ? 13.25 13.469 7.453 1 98.5 146 LEU A CA 1
ATOM 1180 C C . LEU A 1 146 ? 12.469 13.57 8.766 1 98.5 146 LEU A C 1
ATOM 1182 O O . LEU A 1 146 ? 12.266 12.562 9.445 1 98.5 146 LEU A O 1
ATOM 1186 N N . LEU A 1 147 ? 12.125 14.766 9.164 1 98.88 147 LEU A N 1
ATOM 1187 C CA . LEU A 1 147 ? 11.227 14.984 10.289 1 98.88 147 LEU A CA 1
ATOM 1188 C C . LEU A 1 147 ? 9.773 15 9.82 1 98.88 147 LEU A C 1
ATOM 1190 O O . LEU A 1 147 ? 9.375 15.875 9.039 1 98.88 147 LEU A O 1
ATOM 1194 N N . TYR A 1 148 ? 8.984 14.07 10.312 1 98.94 148 TYR A N 1
ATOM 1195 C CA . TYR A 1 148 ? 7.645 13.852 9.773 1 98.94 148 TYR A CA 1
ATOM 1196 C C . TYR A 1 148 ? 6.578 14.32 10.758 1 98.94 148 TYR A C 1
ATOM 1198 O O . TYR A 1 148 ? 6.621 13.969 11.938 1 98.94 148 TYR A O 1
ATOM 1206 N N . PHE A 1 149 ? 5.59 15.109 10.25 1 98.94 149 PHE A N 1
ATOM 1207 C CA . PHE A 1 149 ? 4.422 15.586 10.984 1 98.94 149 PHE A CA 1
ATOM 1208 C C . PHE A 1 149 ? 3.154 14.906 10.492 1 98.94 149 PHE A C 1
ATOM 1210 O O . PHE A 1 149 ? 2.744 15.102 9.344 1 98.94 149 PHE A O 1
ATOM 1217 N N . HIS A 1 150 ? 2.5 14.164 11.406 1 98.62 150 HIS A N 1
ATOM 1218 C CA . HIS A 1 150 ? 1.295 13.445 11.008 1 98.62 150 HIS A CA 1
ATOM 1219 C C . HIS A 1 150 ? 0.075 14.359 11.039 1 98.62 150 HIS A C 1
ATOM 1221 O O . HIS A 1 150 ? 0.132 15.461 11.602 1 98.62 150 HIS A O 1
ATOM 1227 N N . GLY A 1 151 ? -1.05 13.891 10.5 1 97.81 151 GLY A N 1
ATOM 1228 C CA . GLY A 1 151 ? -2.295 14.641 10.445 1 97.81 151 GLY A CA 1
ATOM 1229 C C . GLY A 1 151 ? -3.152 14.477 11.68 1 97.81 151 GLY A C 1
ATOM 1230 O O . GLY A 1 151 ? -2.738 13.82 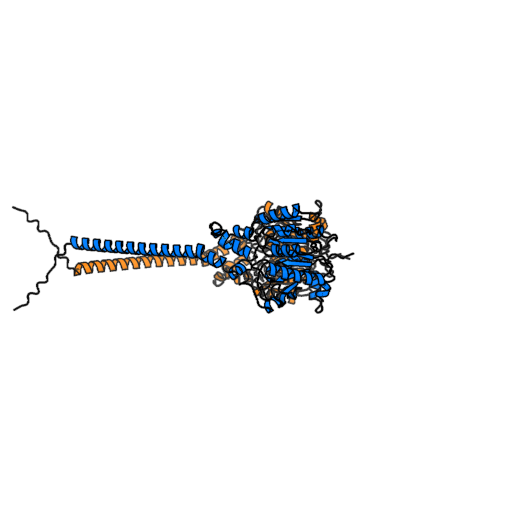12.641 1 97.81 151 GLY A O 1
ATOM 1231 N N . THR A 1 152 ? -4.32 15.109 11.805 1 94.88 152 THR A N 1
ATOM 1232 C CA . THR A 1 152 ? -5.199 15.164 12.969 1 94.88 152 THR A CA 1
ATOM 1233 C C . THR A 1 152 ? -5.668 13.766 13.359 1 94.88 152 THR A C 1
ATOM 1235 O O . THR A 1 152 ? -5.641 13.398 14.531 1 94.88 152 THR A O 1
ATOM 1238 N N . GLY A 1 153 ? -6.141 12.953 12.641 1 94.12 153 GLY A N 1
ATOM 1239 C CA . GLY A 1 153 ? -6.703 11.633 12.906 1 94.12 153 GLY A CA 1
ATOM 1240 C C . GLY A 1 153 ? -5.676 10.523 12.844 1 94.12 153 GLY A C 1
ATOM 1241 O O . GLY A 1 153 ? -6.027 9.352 12.727 1 94.12 153 GLY A O 1
ATOM 1242 N N . GLU A 1 154 ? -4.441 10.945 13.07 1 97.06 154 GLU A N 1
ATOM 1243 C CA . GLU A 1 154 ? -3.361 9.969 12.969 1 97.06 154 GLU A CA 1
ATOM 1244 C C . GLU A 1 154 ? -2.377 10.117 14.125 1 97.06 154 GLU A C 1
ATOM 1246 O O . GLU A 1 154 ? -2.252 11.195 14.703 1 97.06 154 GLU A O 1
ATOM 1251 N N . ASP A 1 155 ? -1.775 9.008 14.531 1 97.94 155 ASP A N 1
ATOM 1252 C CA . ASP A 1 155 ? -0.568 9 15.352 1 97.94 155 ASP A CA 1
ATOM 1253 C C . ASP A 1 155 ? 0.633 8.492 14.555 1 97.94 155 ASP A C 1
ATOM 1255 O O . ASP A 1 155 ? 0.528 8.25 13.352 1 97.94 155 ASP A O 1
ATOM 1259 N N . ARG A 1 156 ? 1.773 8.406 15.219 1 98.38 156 ARG A N 1
ATOM 1260 C CA . ARG A 1 156 ? 2.994 8.078 14.484 1 98.38 156 ARG A CA 1
ATOM 1261 C C . ARG A 1 156 ? 2.916 6.684 13.875 1 98.38 156 ARG A C 1
ATOM 1263 O O . ARG A 1 156 ? 3.654 6.367 12.938 1 98.38 156 ARG A O 1
ATOM 1270 N N . SER A 1 157 ? 1.983 5.809 14.32 1 97.81 157 SER A N 1
ATOM 1271 C CA . SER A 1 157 ? 1.938 4.438 13.82 1 97.81 157 SER A CA 1
ATOM 1272 C C . SER A 1 157 ? 1.131 4.352 12.531 1 97.81 157 SER A C 1
ATOM 1274 O O . SER A 1 157 ? 1.289 3.406 11.758 1 97.81 157 SER A O 1
ATOM 1276 N N . GLN A 1 158 ? 0.283 5.285 12.242 1 96.62 158 GLN A N 1
ATOM 1277 C CA . GLN A 1 158 ? -0.661 5.184 11.133 1 96.62 158 GLN A CA 1
ATOM 1278 C C . GLN A 1 158 ? 0.038 5.398 9.789 1 96.62 158 GLN A C 1
ATOM 1280 O O . GLN A 1 158 ? -0.51 5.066 8.742 1 96.62 158 GLN A O 1
ATOM 1285 N N . SER A 1 159 ? 1.234 5.953 9.859 1 97.44 159 SER A N 1
ATOM 1286 C CA . SER A 1 159 ? 1.939 6.266 8.617 1 97.44 159 SER A CA 1
ATOM 1287 C C . SER A 1 159 ? 3.041 5.25 8.336 1 97.44 159 SER A C 1
ATOM 1289 O O . SER A 1 159 ? 4.012 5.559 7.645 1 97.44 159 SER A O 1
ATOM 1291 N N . SER A 1 160 ? 2.9 4.051 8.75 1 97.12 160 SER A N 1
ATOM 1292 C CA . SER A 1 160 ? 3.932 3.027 8.609 1 97.12 160 SER A CA 1
ATOM 1293 C C . SER A 1 160 ? 4.234 2.742 7.145 1 97.12 160 SER A C 1
ATOM 1295 O O . SER A 1 160 ? 5.387 2.502 6.777 1 97.12 160 SER A O 1
ATOM 1297 N N . ARG A 1 161 ? 3.195 2.748 6.32 1 96.88 161 ARG A N 1
ATOM 1298 C CA . ARG A 1 161 ? 3.396 2.506 4.895 1 96.88 161 ARG A CA 1
ATOM 1299 C C . ARG A 1 161 ? 4.191 3.637 4.254 1 96.88 161 ARG A C 1
ATOM 1301 O O . ARG A 1 161 ? 5.012 3.4 3.365 1 96.88 161 ARG A O 1
ATOM 1308 N N . LYS A 1 162 ? 3.977 4.855 4.684 1 98.31 162 LYS A N 1
ATOM 1309 C CA . LYS A 1 162 ? 4.766 5.992 4.211 1 98.31 162 LYS A CA 1
ATOM 1310 C C . LYS A 1 162 ? 6.227 5.855 4.625 1 98.31 162 LYS A C 1
ATOM 1312 O O . LYS A 1 162 ? 7.129 6.203 3.861 1 98.31 162 LYS A O 1
ATOM 1317 N N . TYR A 1 163 ? 6.414 5.348 5.855 1 98.62 163 TYR A N 1
ATOM 1318 C CA . TYR A 1 163 ? 7.777 5.203 6.355 1 98.62 163 TYR A CA 1
ATOM 1319 C C . TYR A 1 163 ? 8.578 4.242 5.488 1 98.62 163 TYR A C 1
ATOM 1321 O O . TYR A 1 163 ? 9.789 4.406 5.32 1 98.62 163 TYR A O 1
ATOM 1329 N N . GLN A 1 164 ? 7.867 3.193 4.945 1 97.81 164 GLN A N 1
ATOM 1330 C CA . GLN A 1 164 ? 8.523 2.258 4.039 1 97.81 164 GLN A CA 1
ATOM 1331 C C . GLN A 1 164 ? 9.031 2.971 2.789 1 97.81 164 GLN A C 1
ATOM 1333 O O . GLN A 1 164 ? 10.094 2.625 2.258 1 97.81 164 GLN A O 1
ATOM 1338 N N . LEU A 1 165 ? 8.273 3.93 2.363 1 97.38 165 LEU A N 1
ATOM 1339 C CA . LEU A 1 165 ? 8.664 4.742 1.215 1 97.38 165 LEU A CA 1
ATOM 1340 C C . LEU A 1 165 ? 9.797 5.695 1.583 1 97.38 165 LEU A C 1
ATOM 1342 O O . LEU A 1 165 ? 10.789 5.793 0.859 1 97.38 165 LEU A O 1
ATOM 1346 N N . PHE A 1 166 ? 9.711 6.336 2.771 1 98 166 PHE A N 1
ATOM 1347 C CA . PHE A 1 166 ? 10.633 7.387 3.188 1 98 166 PHE A CA 1
ATOM 1348 C C . PHE A 1 166 ? 12.016 6.809 3.486 1 98 166 PHE A C 1
ATOM 1350 O O . PHE A 1 166 ? 13.031 7.445 3.217 1 98 166 PHE A O 1
ATOM 1357 N N . ARG A 1 167 ? 12.07 5.648 3.979 1 96.56 167 ARG A N 1
ATOM 1358 C CA . ARG A 1 167 ? 13.328 5.082 4.449 1 96.56 167 ARG A CA 1
ATOM 1359 C C . ARG A 1 167 ? 14.266 4.785 3.281 1 96.56 167 ARG A C 1
ATOM 1361 O O . ARG A 1 167 ? 15.445 4.496 3.482 1 96.56 167 ARG A O 1
ATOM 1368 N N . ASN A 1 168 ? 13.688 4.816 2.061 1 92.88 168 ASN A N 1
ATOM 1369 C CA . ASN A 1 168 ? 14.547 4.664 0.891 1 92.88 168 ASN A CA 1
ATOM 1370 C C . ASN A 1 168 ? 15.609 5.754 0.829 1 92.88 168 ASN A C 1
ATOM 1372 O O . ASN A 1 168 ? 16.688 5.551 0.262 1 92.88 168 ASN A O 1
ATOM 1376 N N . PHE A 1 169 ? 15.297 6.914 1.523 1 92.88 169 PHE A N 1
ATOM 1377 C CA . PHE A 1 169 ? 16.156 8.07 1.326 1 92.88 169 PHE A CA 1
ATOM 1378 C C . PHE A 1 169 ? 16.594 8.664 2.664 1 92.88 169 PHE A C 1
ATOM 1380 O O . PHE A 1 169 ? 17.547 9.438 2.729 1 92.88 169 PHE A O 1
ATOM 1387 N N . PHE A 1 170 ? 15.875 8.25 3.717 1 96.75 170 PHE A N 1
ATOM 1388 C CA . PHE A 1 170 ? 16 9.07 4.918 1 96.75 170 PHE A CA 1
ATOM 1389 C C . PHE A 1 170 ? 16.156 8.188 6.156 1 96.75 170 PHE A C 1
ATOM 1391 O O . PHE A 1 170 ? 15.609 7.082 6.207 1 96.75 170 PHE A O 1
ATOM 1398 N N . HIS A 1 171 ? 16.922 8.75 7.109 1 97.94 171 HIS A N 1
ATOM 1399 C CA . HIS A 1 171 ? 16.484 8.5 8.477 1 97.94 171 HIS A CA 1
ATOM 1400 C C . HIS A 1 171 ? 15.133 9.156 8.742 1 97.94 171 HIS A C 1
ATOM 1402 O O . HIS A 1 171 ? 14.969 10.367 8.547 1 97.94 171 HIS A O 1
ATOM 1408 N N . VAL A 1 172 ? 14.188 8.391 9.18 1 98.81 172 VAL A N 1
ATOM 1409 C CA . VAL A 1 172 ? 12.867 8.969 9.422 1 98.81 172 VAL A CA 1
ATOM 1410 C C . VAL A 1 172 ? 12.672 9.219 10.914 1 98.81 172 VAL A C 1
ATOM 1412 O O . VAL A 1 172 ? 12.781 8.289 11.727 1 98.81 172 VAL A O 1
ATOM 1415 N N . ILE A 1 173 ? 12.445 10.406 11.266 1 98.88 173 ILE A N 1
ATOM 1416 C CA . ILE A 1 173 ? 12.094 10.805 12.625 1 98.88 173 ILE A CA 1
ATOM 1417 C C . ILE A 1 173 ? 10.633 11.258 12.664 1 98.88 173 ILE A C 1
ATOM 1419 O O . ILE A 1 173 ? 10.25 12.211 11.984 1 98.88 173 ILE A O 1
ATOM 1423 N N . THR A 1 174 ? 9.859 10.555 13.391 1 98.88 174 THR A N 1
ATOM 1424 C CA . THR A 1 174 ? 8.453 10.898 13.555 1 98.88 174 THR A CA 1
ATOM 1425 C C . THR A 1 174 ? 8.07 10.953 15.031 1 98.88 174 THR A C 1
ATOM 1427 O O . THR A 1 174 ? 8.703 10.297 15.859 1 98.88 174 THR A O 1
ATOM 1430 N N . PHE A 1 175 ? 7.051 11.742 15.359 1 98.81 175 PHE A N 1
ATOM 1431 C CA . PHE A 1 175 ? 6.664 11.914 16.766 1 98.81 175 PHE A CA 1
ATOM 1432 C C . PHE A 1 175 ? 5.172 12.211 16.875 1 98.81 175 PHE A C 1
ATOM 1434 O O . PHE A 1 175 ? 4.516 12.516 15.875 1 98.81 175 PHE A O 1
ATOM 1441 N N . ASP A 1 176 ? 4.652 12.008 18.062 1 98.81 176 ASP A N 1
ATOM 1442 C CA . ASP A 1 176 ? 3.266 12.352 18.359 1 98.81 176 ASP A CA 1
ATOM 1443 C C . ASP A 1 176 ? 3.178 13.68 19.109 1 98.81 176 ASP A C 1
ATOM 1445 O O . ASP A 1 176 ? 4.02 13.977 19.953 1 98.81 176 ASP A O 1
ATOM 1449 N N . TYR A 1 177 ? 2.203 14.438 18.75 1 98.38 177 TYR A N 1
ATOM 1450 C CA . TYR A 1 177 ? 1.932 15.664 19.484 1 98.38 177 TYR A CA 1
ATOM 1451 C C . TYR A 1 177 ? 1.513 15.359 20.922 1 98.38 177 TYR A C 1
ATOM 1453 O O . TYR A 1 177 ? 1.164 14.219 21.25 1 98.38 177 TYR A O 1
ATOM 1461 N N . ARG A 1 178 ? 1.635 16.422 21.797 1 97.38 178 ARG A N 1
ATOM 1462 C CA . ARG A 1 178 ? 1.138 16.234 23.156 1 97.38 178 ARG A CA 1
ATOM 1463 C C . ARG A 1 178 ? -0.281 15.672 23.141 1 97.38 178 ARG A C 1
ATOM 1465 O O . ARG A 1 178 ? -1.099 16.047 22.297 1 97.38 178 ARG A O 1
ATOM 1472 N N . GLY A 1 179 ? -0.505 14.695 24 1 95.56 179 GLY A N 1
ATOM 1473 C CA . GLY A 1 179 ? -1.829 14.102 24.125 1 95.56 179 GLY A CA 1
ATOM 1474 C C . GLY A 1 179 ? -2.066 12.977 23.125 1 95.56 179 GLY A C 1
ATOM 1475 O O . GLY A 1 179 ? -3.008 12.195 23.281 1 95.56 179 GLY A O 1
ATOM 1476 N N . TYR A 1 180 ? -1.324 12.844 22.109 1 97.69 180 TYR A N 1
ATOM 1477 C CA . TYR A 1 180 ? -1.437 11.75 21.141 1 97.69 180 TYR A CA 1
ATOM 1478 C C . TYR A 1 180 ? -0.625 10.539 21.594 1 97.69 180 TYR A C 1
ATOM 1480 O O . TYR A 1 180 ? 0.447 10.688 22.172 1 97.69 180 TYR A O 1
ATOM 1488 N N . GLY A 1 181 ? -1.118 9.391 21.25 1 97.06 181 GLY A N 1
ATOM 1489 C CA . GLY A 1 181 ? -0.377 8.18 21.578 1 97.06 181 GLY A CA 1
ATOM 1490 C C . GLY A 1 181 ? 0.009 8.078 23.031 1 97.06 181 GLY A C 1
ATOM 1491 O O . GLY A 1 181 ? -0.839 8.227 23.922 1 97.06 181 GLY A O 1
ATOM 1492 N N . ASP A 1 182 ? 1.336 7.844 23.266 1 97.75 182 ASP A N 1
ATOM 1493 C CA . ASP A 1 182 ? 1.867 7.719 24.625 1 97.75 182 ASP A CA 1
ATOM 1494 C C . ASP A 1 182 ? 2.592 9 25.047 1 97.75 182 ASP A C 1
ATOM 1496 O O . ASP A 1 182 ? 3.391 8.984 25.984 1 97.75 182 ASP A O 1
ATOM 1500 N N . SER A 1 183 ? 2.377 10.086 24.266 1 98.06 183 SER A N 1
ATOM 1501 C CA . SER A 1 183 ? 2.881 11.391 24.672 1 98.06 183 SER A CA 1
ATOM 1502 C C . SER A 1 183 ? 2.088 11.945 25.844 1 98.06 183 SER A C 1
ATOM 1504 O O . SER A 1 183 ? 0.885 11.703 25.969 1 98.06 183 SER A O 1
ATOM 1506 N N . THR A 1 184 ? 2.746 12.734 26.656 1 96.69 184 THR A N 1
ATOM 1507 C CA . THR A 1 184 ? 2.104 13.344 27.812 1 96.69 184 THR A CA 1
ATOM 1508 C C . THR A 1 184 ? 0.977 14.273 27.359 1 96.69 184 THR A C 1
ATOM 1510 O O . THR A 1 184 ? 1.136 15.047 26.422 1 96.69 184 THR A O 1
ATOM 1513 N N . PRO A 1 185 ? -0.192 14.133 28.078 1 93.94 185 PRO A N 1
ATOM 1514 C CA . PRO A 1 185 ? -1.282 15.055 27.734 1 93.94 185 PRO A CA 1
ATOM 1515 C C . PRO A 1 185 ? -0.954 16.516 28.078 1 93.94 185 PRO A C 1
ATOM 1517 O O . PRO A 1 185 ? -0.206 16.781 29.016 1 93.94 185 PRO A O 1
ATOM 1520 N N . GLY A 1 186 ? -1.469 17.422 27.266 1 92.81 186 GLY A N 1
ATOM 1521 C CA . GLY A 1 186 ? -1.39 18.859 27.438 1 92.81 186 GLY A CA 1
ATOM 1522 C C . GLY A 1 186 ? -2.363 19.625 26.562 1 92.81 186 GLY A C 1
ATOM 1523 O O . GLY A 1 186 ? -3.055 19.031 25.734 1 92.81 186 GLY A O 1
ATOM 1524 N N . ASP A 1 187 ? -2.426 20.938 26.828 1 91.94 187 ASP A N 1
ATOM 1525 C CA . ASP A 1 187 ? -3.318 21.75 26.016 1 91.94 187 ASP A CA 1
ATOM 1526 C C . ASP A 1 187 ? -2.889 21.75 24.547 1 91.94 187 ASP A C 1
ATOM 1528 O O . ASP A 1 187 ? -1.765 22.141 24.234 1 91.94 187 ASP A O 1
ATOM 1532 N N . LEU A 1 188 ? -3.84 21.375 23.734 1 93.75 188 LEU A N 1
ATOM 1533 C CA . LEU A 1 188 ? -3.541 21.25 22.312 1 93.75 188 LEU A CA 1
ATOM 1534 C C . LEU A 1 188 ? -3.916 22.516 21.562 1 93.75 188 LEU A C 1
ATOM 1536 O O . LEU A 1 188 ? -4.816 22.5 20.719 1 93.75 188 LEU A O 1
ATOM 1540 N N . PHE A 1 189 ? -3.25 23.531 21.828 1 94.12 189 PHE A N 1
ATOM 1541 C CA . PHE A 1 189 ? -3.312 24.75 21.016 1 94.12 189 PHE A CA 1
ATOM 1542 C C . PHE A 1 189 ? -2.193 24.766 19.984 1 94.12 189 PHE A C 1
ATOM 1544 O O . PHE A 1 189 ? -1.146 24.141 20.188 1 94.12 189 PHE A O 1
ATOM 1551 N N . GLU A 1 190 ? -2.484 25.453 18.922 1 97.31 190 GLU A N 1
ATOM 1552 C CA . GLU A 1 190 ? -1.486 25.531 17.859 1 97.31 190 GLU A CA 1
ATOM 1553 C C . GLU A 1 190 ? -0.141 26.016 18.406 1 97.31 190 GLU A C 1
ATOM 1555 O O . GLU A 1 190 ? 0.896 25.406 18.109 1 97.31 190 GLU A O 1
ATOM 1560 N N . ARG A 1 191 ? -0.137 27.047 19.234 1 96.25 191 ARG A N 1
ATOM 1561 C CA . ARG A 1 191 ? 1.1 27.625 19.75 1 96.25 191 ARG A CA 1
ATOM 1562 C C . ARG A 1 191 ? 1.862 26.609 20.594 1 96.25 191 ARG A C 1
ATOM 1564 O O . ARG A 1 191 ? 3.094 26.562 20.562 1 96.25 191 ARG A O 1
ATOM 1571 N N . ASN A 1 192 ? 1.161 25.812 21.391 1 96.44 192 ASN A N 1
ATOM 1572 C CA . ASN A 1 192 ? 1.802 24.812 22.234 1 96.44 192 ASN A CA 1
ATOM 1573 C C . ASN A 1 192 ? 2.441 23.703 21.406 1 96.44 192 ASN A C 1
ATOM 1575 O O . ASN A 1 192 ? 3.578 23.312 21.656 1 96.44 192 ASN A O 1
ATOM 1579 N N . VAL A 1 193 ? 1.695 23.219 20.453 1 97.75 193 VAL A N 1
ATOM 1580 C CA . VAL A 1 193 ? 2.18 22.125 19.625 1 97.75 193 VAL A CA 1
ATOM 1581 C C . VAL A 1 193 ? 3.365 22.594 18.797 1 97.75 193 VAL A C 1
ATOM 1583 O O . VAL A 1 193 ? 4.332 21.844 18.594 1 97.75 193 VAL A O 1
ATOM 1586 N N . VAL A 1 194 ? 3.346 23.812 18.297 1 98.19 194 VAL A N 1
ATOM 1587 C CA . VAL A 1 194 ? 4.453 24.359 17.516 1 98.19 194 VAL A CA 1
ATOM 1588 C C . VAL A 1 194 ? 5.68 24.531 18.406 1 98.19 194 VAL A C 1
ATOM 1590 O O . VAL A 1 194 ? 6.805 24.234 17.984 1 98.19 194 VAL A O 1
ATOM 1593 N N . SER A 1 195 ? 5.461 24.984 19.625 1 97.38 195 SER A N 1
ATOM 1594 C CA . SER A 1 195 ? 6.566 25.078 20.578 1 97.38 195 SER A CA 1
ATOM 1595 C C . SER A 1 195 ? 7.195 23.703 20.828 1 97.38 195 SER A C 1
ATOM 1597 O O . SER A 1 195 ? 8.422 23.578 20.844 1 97.38 195 SER A O 1
ATOM 1599 N N . ASP A 1 196 ? 6.32 22.719 21.062 1 98.25 196 ASP A N 1
ATOM 1600 C CA . ASP A 1 196 ? 6.816 21.344 21.203 1 98.25 196 ASP A CA 1
ATOM 1601 C C . ASP A 1 196 ? 7.645 20.938 19.984 1 98.25 196 ASP A C 1
ATOM 1603 O O . ASP A 1 196 ? 8.727 20.375 20.125 1 98.25 196 ASP A O 1
ATOM 1607 N N . SER A 1 197 ? 7.148 21.266 18.812 1 98.31 197 SER A N 1
ATOM 1608 C CA . SER A 1 197 ? 7.785 20.891 17.547 1 98.31 197 SER A CA 1
ATOM 1609 C C . SER A 1 197 ? 9.148 21.547 17.406 1 98.31 197 SER A C 1
ATOM 1611 O O . SER A 1 197 ? 10.094 20.938 16.891 1 98.31 197 SER A O 1
ATOM 1613 N N . LEU A 1 198 ? 9.281 22.812 17.844 1 97.56 198 LEU A N 1
ATOM 1614 C CA . LEU A 1 198 ? 10.555 23.516 17.812 1 97.56 198 LEU A CA 1
ATOM 1615 C C . LEU A 1 198 ? 11.578 22.812 18.719 1 97.56 198 LEU A C 1
ATOM 1617 O O . LEU A 1 198 ? 12.75 22.688 18.344 1 97.56 198 LEU A O 1
ATOM 1621 N N . GLN A 1 199 ? 11.133 22.391 19.797 1 97.75 199 GLN A N 1
ATOM 1622 C CA . GLN A 1 199 ? 12.016 21.719 20.734 1 97.75 199 GLN A CA 1
ATOM 1623 C C . GLN A 1 199 ? 12.43 20.344 20.219 1 97.75 199 GLN A C 1
ATOM 1625 O O . GLN A 1 199 ? 13.57 19.922 20.406 1 97.75 199 GLN A O 1
ATOM 1630 N N . VAL A 1 200 ? 11.523 19.625 19.562 1 98.31 200 VAL A N 1
ATOM 1631 C CA . VAL A 1 200 ? 11.844 18.359 18.922 1 98.31 200 VAL A CA 1
ATOM 1632 C C . VAL A 1 200 ? 12.875 18.594 17.812 1 98.31 200 VAL A C 1
ATOM 1634 O O . VAL A 1 200 ? 13.828 17.812 17.672 1 98.31 200 VAL A O 1
ATOM 1637 N N . PHE A 1 201 ? 12.688 19.656 17.047 1 97.81 201 PHE A N 1
ATOM 1638 C CA . PHE A 1 201 ? 13.641 20 16 1 97.81 201 PHE A CA 1
ATOM 1639 C C . PHE A 1 201 ? 15.031 20.25 16.594 1 97.81 201 PHE A C 1
ATOM 1641 O O . PHE A 1 201 ? 16.031 19.766 16.062 1 97.81 201 PHE A O 1
ATOM 1648 N N . ASN A 1 202 ? 15.047 20.984 17.625 1 96.12 202 ASN A N 1
ATOM 1649 C CA . ASN A 1 202 ? 16.328 21.266 18.281 1 96.12 202 ASN A CA 1
ATOM 1650 C C . ASN A 1 202 ? 16.969 19.984 18.797 1 96.12 202 ASN A C 1
ATOM 1652 O O . ASN A 1 202 ? 18.188 19.812 18.688 1 96.12 202 ASN A O 1
ATOM 1656 N N . TRP A 1 203 ? 16.156 19.172 19.375 1 97.31 203 TRP A N 1
ATOM 1657 C CA . TRP A 1 203 ? 16.625 17.859 19.812 1 97.31 203 TRP A CA 1
ATOM 1658 C C . TRP A 1 203 ? 17.281 17.109 18.656 1 97.31 203 TRP A C 1
ATOM 1660 O O . TRP A 1 203 ? 18.359 16.547 18.812 1 97.31 203 TRP A O 1
ATOM 1670 N N . LEU A 1 204 ? 16.641 17.109 17.516 1 97.44 204 LEU A N 1
ATOM 1671 C CA . LEU A 1 204 ? 17.109 16.406 16.312 1 97.44 204 LEU A CA 1
ATOM 1672 C C . LEU A 1 204 ? 18.359 17.062 15.758 1 97.44 204 LEU A C 1
ATOM 1674 O O . LEU A 1 204 ? 19.328 16.375 15.43 1 97.44 204 LEU A O 1
ATOM 1678 N N . ARG A 1 205 ? 18.328 18.375 15.664 1 95.12 205 ARG A N 1
ATOM 1679 C CA . ARG A 1 205 ? 19.438 19.109 15.07 1 95.12 205 ARG A CA 1
ATOM 1680 C C . ARG A 1 205 ? 20.734 18.859 15.844 1 95.12 205 ARG A C 1
ATOM 1682 O O . ARG A 1 205 ? 21.812 18.797 15.25 1 95.12 205 ARG A O 1
ATOM 1689 N N . ASN A 1 206 ? 20.656 18.656 17.094 1 95.25 206 ASN A N 1
ATOM 1690 C CA . ASN A 1 206 ? 21.812 18.422 17.953 1 95.25 206 ASN A CA 1
ATOM 1691 C C . ASN A 1 206 ? 22.297 16.969 17.859 1 95.25 206 ASN A C 1
ATOM 1693 O O . ASN A 1 206 ? 23.328 16.609 18.438 1 95.25 206 ASN A O 1
ATOM 1697 N N . ARG A 1 207 ? 21.672 16.234 17.031 1 96.56 207 ARG A N 1
ATOM 1698 C CA . ARG A 1 207 ? 21.984 14.805 17.016 1 96.56 207 ARG A CA 1
ATOM 1699 C C . ARG A 1 207 ? 22.344 14.336 15.609 1 96.56 207 ARG A C 1
ATOM 1701 O O . ARG A 1 207 ? 22.562 13.141 15.383 1 96.56 207 ARG A O 1
ATOM 1708 N N . THR A 1 208 ? 22.359 15.188 14.695 1 96.19 208 THR A N 1
ATOM 1709 C CA . THR A 1 208 ? 22.734 14.82 13.336 1 96.19 208 THR A CA 1
ATOM 1710 C C . THR A 1 208 ? 23.5 15.961 12.664 1 96.19 208 THR A C 1
ATOM 1712 O O . THR A 1 208 ? 23.234 17.141 12.922 1 96.19 208 THR A O 1
ATOM 1715 N N . ASN A 1 209 ? 24.375 15.625 11.836 1 93.31 209 ASN A N 1
ATOM 1716 C CA . ASN A 1 209 ? 25.078 16.578 10.992 1 93.31 209 ASN A CA 1
ATOM 1717 C C . ASN A 1 209 ? 24.547 16.562 9.562 1 93.31 209 ASN A C 1
ATOM 1719 O O . ASN A 1 209 ? 25 17.344 8.719 1 93.31 209 ASN A O 1
ATOM 1723 N N . SER A 1 210 ? 23.531 15.742 9.344 1 92.69 210 SER A N 1
ATOM 1724 C CA . SER A 1 210 ? 23.016 15.547 7.996 1 92.69 210 SER A CA 1
ATOM 1725 C C . SER A 1 210 ? 21.969 16.609 7.648 1 92.69 210 SER A C 1
ATOM 1727 O O . SER A 1 210 ? 21.484 17.328 8.531 1 92.69 210 SER A O 1
ATOM 1729 N N . ASN A 1 211 ? 21.734 16.672 6.34 1 93.25 211 ASN A N 1
ATOM 1730 C CA . ASN A 1 211 ? 20.656 17.547 5.883 1 93.25 211 ASN A CA 1
ATOM 1731 C C . ASN A 1 211 ? 19.297 17.094 6.426 1 93.25 211 ASN A C 1
ATOM 1733 O O . ASN A 1 211 ? 19.031 15.891 6.5 1 93.25 211 ASN A O 1
ATOM 1737 N N . ILE A 1 212 ? 18.5 18.078 6.812 1 96.06 212 ILE A N 1
ATOM 1738 C CA . ILE A 1 212 ? 17.203 17.766 7.375 1 96.06 212 ILE A CA 1
ATOM 1739 C C . ILE A 1 212 ? 16.094 18.234 6.434 1 96.06 212 ILE A C 1
ATOM 1741 O O . ILE A 1 212 ? 16.141 19.359 5.941 1 96.06 212 ILE A O 1
ATOM 1745 N N . TYR A 1 213 ? 15.266 17.359 6.074 1 97.69 213 TYR A N 1
ATOM 1746 C CA . TYR A 1 213 ? 14 17.656 5.406 1 97.69 213 TYR A CA 1
ATOM 1747 C C . TYR A 1 213 ? 12.836 17.578 6.387 1 97.69 213 TYR A C 1
ATOM 1749 O O . TYR A 1 213 ? 12.914 16.875 7.398 1 97.69 213 TYR A O 1
ATOM 1757 N N . VAL A 1 214 ? 11.773 18.312 6.125 1 98.62 214 VAL A N 1
ATOM 1758 C CA . VAL A 1 214 ? 10.562 18.266 6.938 1 98.62 214 VAL A CA 1
ATOM 1759 C C . VAL A 1 214 ? 9.367 17.906 6.062 1 98.62 214 VAL A C 1
ATOM 1761 O O . VAL A 1 214 ? 9.219 18.406 4.949 1 98.62 214 VAL A O 1
ATOM 1764 N N . TRP A 1 215 ? 8.586 16.969 6.535 1 98.88 215 TRP A N 1
ATOM 1765 C CA . TRP A 1 215 ? 7.398 16.5 5.824 1 98.88 215 TRP A CA 1
ATOM 1766 C C . TRP A 1 215 ? 6.152 16.625 6.691 1 98.88 215 TRP A C 1
ATOM 1768 O O . TRP A 1 215 ? 6.113 16.109 7.812 1 98.88 215 TRP A O 1
ATOM 1778 N N . GLY A 1 216 ? 5.129 17.312 6.191 1 98.88 216 GLY A N 1
ATOM 1779 C CA . GLY A 1 216 ? 3.84 17.375 6.863 1 98.88 216 GLY A CA 1
ATOM 1780 C C . GLY A 1 216 ? 2.705 16.797 6.035 1 98.88 216 GLY A C 1
ATOM 1781 O O . GLY A 1 216 ? 2.664 16.984 4.816 1 98.88 216 GLY A O 1
ATOM 1782 N N . HIS A 1 217 ? 1.812 16.125 6.703 1 98.81 217 HIS A N 1
ATOM 1783 C CA . HIS A 1 217 ? 0.588 15.633 6.07 1 98.81 217 HIS A CA 1
ATOM 1784 C C . HIS A 1 217 ? -0.646 16.281 6.695 1 98.81 217 HIS A C 1
ATOM 1786 O O . HIS A 1 217 ? -0.804 16.266 7.918 1 98.81 217 HIS A O 1
ATOM 1792 N N . SER A 1 218 ? -1.59 16.828 5.863 1 97.94 218 SER A N 1
ATOM 1793 C CA . SER A 1 218 ? -2.846 17.406 6.328 1 97.94 218 SER A CA 1
ATOM 1794 C C . SER A 1 218 ? -2.604 18.422 7.434 1 97.94 218 SER A C 1
ATOM 1796 O O . SER A 1 218 ? -1.855 19.391 7.242 1 97.94 218 SER A O 1
ATOM 1798 N N . LEU A 1 219 ? -3.039 18.234 8.664 1 98.06 219 LEU A N 1
ATOM 1799 C CA . LEU A 1 219 ? -2.795 19.141 9.781 1 98.06 219 LEU A CA 1
ATOM 1800 C C . LEU A 1 219 ? -1.298 19.344 9.992 1 98.06 219 LEU A C 1
ATOM 1802 O O . LEU A 1 219 ? -0.86 20.453 10.336 1 98.06 219 LEU A O 1
ATOM 1806 N N . GLY A 1 220 ? -0.549 18.328 9.758 1 98.69 220 GLY A N 1
ATOM 1807 C CA . GLY A 1 220 ? 0.894 18.359 9.938 1 98.69 220 GLY A CA 1
ATOM 1808 C C . GLY A 1 220 ? 1.58 19.344 9 1 98.69 220 GLY A C 1
ATOM 1809 O O . GLY A 1 220 ? 2.67 19.844 9.305 1 98.69 220 GLY A O 1
ATOM 1810 N N . THR A 1 221 ? 0.994 19.641 7.859 1 98.81 221 THR A N 1
ATOM 1811 C CA . THR A 1 221 ? 1.578 20.594 6.926 1 98.81 221 THR A CA 1
ATOM 1812 C C . THR A 1 221 ? 1.616 21.984 7.543 1 98.81 221 THR A C 1
ATOM 1814 O O . THR A 1 221 ? 2.6 22.719 7.387 1 98.81 221 THR A O 1
ATOM 1817 N N . SER A 1 222 ? 0.554 22.344 8.219 1 98.75 222 SER A N 1
ATOM 1818 C CA . SER A 1 222 ? 0.487 23.656 8.852 1 98.75 222 SER A CA 1
ATOM 1819 C C . SER A 1 222 ? 1.437 23.75 10.039 1 98.75 222 SER A C 1
ATOM 1821 O O . SER A 1 222 ? 2.127 24.75 10.211 1 98.75 222 SER A O 1
ATOM 1823 N N . LEU A 1 223 ? 1.432 22.719 10.812 1 98.69 223 LEU A N 1
ATOM 1824 C CA . LEU A 1 223 ? 2.301 22.703 11.984 1 98.69 223 LEU A CA 1
ATOM 1825 C C . LEU A 1 223 ? 3.768 22.766 11.57 1 98.69 223 LEU A C 1
ATOM 1827 O O . LEU A 1 223 ? 4.547 23.531 12.156 1 98.69 223 LEU A O 1
ATOM 1831 N N . ALA A 1 224 ? 4.148 22 10.594 1 98.81 224 ALA A N 1
ATOM 1832 C CA . ALA A 1 224 ? 5.516 22 10.078 1 98.81 224 ALA A CA 1
ATOM 1833 C C . ALA A 1 224 ? 5.887 23.375 9.539 1 98.81 224 ALA A C 1
ATOM 1835 O O . ALA A 1 224 ? 6.969 23.891 9.828 1 98.81 224 ALA A O 1
ATOM 1836 N N . SER A 1 225 ? 4.988 23.953 8.766 1 98.5 225 SER A N 1
ATOM 1837 C CA . SER A 1 225 ? 5.234 25.266 8.188 1 98.5 225 SER A CA 1
ATOM 1838 C C . SER A 1 225 ? 5.379 26.328 9.281 1 98.5 225 SER A C 1
ATOM 1840 O O . SER A 1 225 ? 6.258 27.188 9.203 1 98.5 225 SER A O 1
ATOM 1842 N N . ASN A 1 226 ? 4.488 26.234 10.219 1 98.5 226 ASN A N 1
ATOM 1843 C CA . ASN A 1 226 ? 4.555 27.203 11.32 1 98.5 226 ASN A CA 1
ATOM 1844 C C . ASN A 1 226 ? 5.863 27.062 12.102 1 98.5 226 ASN A C 1
ATOM 1846 O O . ASN A 1 226 ? 6.504 28.062 12.422 1 98.5 226 ASN A O 1
ATOM 1850 N N . MET A 1 227 ? 6.25 25.828 12.391 1 98.06 227 MET A N 1
ATOM 1851 C CA . MET A 1 227 ? 7.523 25.609 13.07 1 98.06 227 MET A CA 1
ATOM 1852 C C . MET A 1 227 ? 8.672 26.25 12.297 1 98.06 227 MET A C 1
ATOM 1854 O O . MET A 1 227 ? 9.484 26.969 12.875 1 98.06 227 MET A O 1
ATOM 1858 N N . LEU A 1 228 ? 8.75 26.047 11 1 97.44 228 LEU A N 1
ATOM 1859 C CA . LEU A 1 228 ? 9.844 26.547 10.172 1 97.44 228 LEU A CA 1
ATOM 1860 C C . LEU A 1 228 ? 9.828 28.062 10.117 1 97.44 228 LEU A C 1
ATOM 1862 O O . LEU A 1 228 ? 10.891 28.703 10.078 1 97.44 228 LEU A O 1
ATOM 1866 N N . SER A 1 229 ? 8.633 28.625 10.109 1 96.12 229 SER A N 1
ATOM 1867 C CA . SER A 1 229 ? 8.516 30.078 10.047 1 96.12 229 SER A CA 1
ATOM 1868 C C . SER A 1 229 ? 9.078 30.734 11.297 1 96.12 229 SER A C 1
ATOM 1870 O O . SER A 1 229 ? 9.422 31.922 11.281 1 96.12 229 SER A O 1
ATOM 1872 N N . GLN A 1 230 ? 9.18 29.969 12.359 1 95 230 GLN A N 1
ATOM 1873 C CA . GLN A 1 230 ? 9.648 30.5 13.633 1 95 230 GLN A CA 1
ATOM 1874 C C . GLN A 1 230 ? 11.148 30.281 13.805 1 95 230 GLN A C 1
ATOM 1876 O O . GLN A 1 230 ? 11.758 30.828 14.734 1 95 230 GLN A O 1
ATOM 1881 N N . LEU A 1 231 ? 11.695 29.469 12.938 1 92.25 231 LEU A N 1
ATOM 1882 C CA . LEU A 1 231 ? 13.141 29.25 13.008 1 92.25 231 LEU A CA 1
ATOM 1883 C C . LEU A 1 231 ? 13.898 30.5 12.578 1 92.25 231 LEU A C 1
ATOM 1885 O O . LEU A 1 231 ? 13.469 31.203 11.672 1 92.25 231 LEU A O 1
ATOM 1889 N N . LYS A 1 232 ? 14.984 30.812 13.289 1 78.94 232 LYS A N 1
ATOM 1890 C CA . LYS A 1 232 ? 15.82 31.969 12.961 1 78.94 232 LYS A CA 1
ATOM 1891 C C . LYS A 1 232 ? 16.375 31.859 11.547 1 78.94 232 LYS A C 1
ATOM 1893 O O . LYS A 1 232 ? 16.422 32.844 10.805 1 78.94 232 LYS A O 1
ATOM 1898 N N . ASN A 1 233 ? 16.859 30.656 11.25 1 80.69 233 ASN A N 1
ATOM 1899 C CA . ASN A 1 233 ? 17.391 30.391 9.922 1 80.69 233 ASN A CA 1
ATOM 1900 C C . ASN A 1 233 ? 16.797 29.125 9.32 1 80.69 233 ASN A C 1
ATOM 1902 O O . ASN A 1 233 ? 17.375 28.031 9.438 1 80.69 233 ASN A O 1
ATOM 1906 N N . SER A 1 234 ? 15.727 29.312 8.609 1 77.5 234 SER A N 1
ATOM 1907 C CA . SER A 1 234 ? 15.055 28.156 7.996 1 77.5 234 SER A CA 1
ATOM 1908 C C . SER A 1 234 ? 15.867 27.609 6.832 1 77.5 234 SER A C 1
ATOM 1910 O O . SER A 1 234 ? 15.562 26.531 6.312 1 77.5 234 SER A O 1
ATOM 1912 N N . SER A 1 235 ? 16.906 28.297 6.59 1 72.75 235 SER A N 1
ATOM 1913 C CA . SER A 1 235 ? 17.781 27.828 5.52 1 72.75 235 SER A CA 1
ATOM 1914 C C . SER A 1 235 ? 18.578 26.609 5.949 1 72.75 235 SER A C 1
ATOM 1916 O O . SER A 1 235 ? 19.172 25.922 5.113 1 72.75 235 SER A O 1
ATOM 1918 N N . GLU A 1 236 ? 18.438 26.359 7.219 1 83.88 236 GLU A N 1
ATOM 1919 C CA . GLU A 1 236 ? 19.094 25.156 7.715 1 83.88 236 GLU A CA 1
ATOM 1920 C C . GLU A 1 236 ? 18.344 23.906 7.273 1 83.88 236 GLU A C 1
ATOM 1922 O O . GLU A 1 236 ? 18.922 22.812 7.266 1 83.88 236 GLU A O 1
ATOM 1927 N N . ILE A 1 237 ? 17.156 24.109 6.875 1 92.25 237 ILE A N 1
ATOM 1928 C CA . ILE A 1 237 ? 16.328 23.016 6.383 1 92.25 237 ILE A CA 1
ATOM 1929 C C . ILE A 1 237 ? 16.5 22.891 4.867 1 92.25 237 ILE A C 1
ATOM 1931 O O . ILE A 1 237 ? 16.391 23.875 4.141 1 92.25 237 ILE A O 1
ATOM 1935 N N . GLN A 1 238 ? 16.75 21.719 4.43 1 93.56 238 GLN A N 1
ATOM 1936 C CA . GLN A 1 238 ? 17.031 21.516 3.014 1 93.56 238 GLN A CA 1
ATOM 1937 C C . GLN A 1 238 ? 15.758 21.578 2.182 1 93.56 238 GLN A C 1
ATOM 1939 O O . GLN A 1 238 ? 15.789 21.984 1.018 1 93.56 238 GLN A O 1
ATOM 1944 N N . GLY A 1 239 ? 14.68 21.141 2.748 1 96.31 239 GLY A N 1
ATOM 1945 C CA . GLY A 1 239 ? 13.422 21.156 2.012 1 96.31 239 GLY A CA 1
ATOM 1946 C C . GLY A 1 239 ? 12.219 20.875 2.887 1 96.31 239 GLY A C 1
ATOM 1947 O O . GLY A 1 239 ? 12.305 20.125 3.861 1 96.31 239 GLY A O 1
ATOM 1948 N N . LEU A 1 240 ? 11.094 21.484 2.549 1 97.94 240 LEU A N 1
ATOM 1949 C CA . LEU A 1 240 ? 9.797 21.266 3.172 1 97.94 240 LEU A CA 1
ATOM 1950 C C . LEU A 1 240 ? 8.828 20.609 2.195 1 97.94 240 LEU A C 1
ATOM 1952 O O . LEU A 1 240 ? 8.594 21.125 1.098 1 97.94 240 LEU A O 1
ATOM 1956 N N . ILE A 1 241 ? 8.367 19.422 2.539 1 98.88 241 ILE A N 1
ATOM 1957 C CA . ILE A 1 241 ? 7.402 18.719 1.707 1 98.88 241 ILE A CA 1
ATOM 1958 C C . ILE A 1 241 ? 6.023 18.766 2.361 1 98.88 241 ILE A C 1
ATOM 1960 O O . ILE A 1 241 ? 5.852 18.312 3.498 1 98.88 241 ILE A O 1
ATOM 1964 N N . LEU A 1 242 ? 5.043 19.312 1.663 1 98.94 242 LEU A N 1
ATOM 1965 C CA . LEU A 1 242 ? 3.678 19.438 2.16 1 98.94 242 LEU A CA 1
ATOM 1966 C C . LEU A 1 242 ? 2.73 18.547 1.379 1 98.94 242 LEU A C 1
ATOM 1968 O O . LEU A 1 242 ? 2.479 18.781 0.194 1 98.94 242 LEU A O 1
ATOM 1972 N N . GLU A 1 243 ? 2.24 17.531 2.047 1 98.94 243 GLU A N 1
ATOM 1973 C CA . GLU A 1 243 ? 1.308 16.578 1.468 1 98.94 243 GLU A CA 1
ATOM 1974 C C . GLU A 1 243 ? -0.133 16.906 1.85 1 98.94 243 GLU A C 1
ATOM 1976 O O . GLU A 1 243 ? -0.505 16.828 3.021 1 98.94 243 GLU A O 1
ATOM 1981 N N . ALA A 1 244 ? -0.938 17.266 0.912 1 98.75 244 ALA A N 1
ATOM 1982 C CA . ALA A 1 244 ? -2.346 17.609 1.087 1 98.75 244 ALA A CA 1
ATOM 1983 C C . ALA A 1 244 ? -2.512 18.766 2.072 1 98.75 244 ALA A C 1
ATOM 1985 O O . ALA A 1 244 ? -3.287 18.672 3.025 1 98.75 244 ALA A O 1
ATOM 1986 N N . PRO A 1 245 ? -1.841 19.828 1.812 1 98.81 245 PRO A N 1
ATOM 1987 C CA . PRO A 1 245 ? -1.944 20.984 2.703 1 98.81 245 PRO A CA 1
ATOM 1988 C C . PRO A 1 245 ? -3.23 21.781 2.49 1 98.81 245 PRO A C 1
ATOM 1990 O O . PRO A 1 245 ? -3.902 21.609 1.47 1 98.81 245 PRO A O 1
ATOM 1993 N N . PHE A 1 246 ? -3.602 22.531 3.51 1 98.5 246 PHE A N 1
ATOM 1994 C CA . PHE A 1 246 ? -4.672 23.516 3.383 1 98.5 246 PHE A CA 1
ATOM 1995 C C . PHE A 1 246 ? -4.148 24.922 3.631 1 98.5 246 PHE A C 1
ATOM 1997 O O . PHE A 1 246 ? -3.096 25.094 4.246 1 98.5 246 PHE A O 1
ATOM 2004 N N . THR A 1 247 ? -4.824 25.891 3.119 1 98.38 247 THR A N 1
ATOM 2005 C CA . THR A 1 247 ? -4.379 27.281 3.203 1 98.38 247 THR A CA 1
ATOM 2006 C C . THR A 1 247 ? -4.527 27.812 4.625 1 98.38 247 THR A C 1
ATOM 2008 O O . THR A 1 247 ? -3.617 28.453 5.156 1 98.38 247 THR A O 1
ATOM 2011 N N . SER A 1 248 ? -5.676 27.625 5.199 1 97.25 248 SER A N 1
ATOM 2012 C CA . SER A 1 248 ? -5.969 27.891 6.605 1 97.25 248 SER A CA 1
ATOM 2013 C C . SER A 1 248 ? -7.039 26.938 7.133 1 97.25 248 SER A C 1
ATOM 2015 O O . SER A 1 248 ? -7.758 26.312 6.355 1 97.25 248 SER A O 1
ATOM 2017 N N . PHE A 1 249 ? -7.047 26.844 8.422 1 95.38 249 PHE A N 1
ATOM 2018 C CA . PHE A 1 249 ? -8.047 25.938 8.977 1 95.38 249 PHE A CA 1
ATOM 2019 C C . PHE A 1 249 ? -9.453 26.422 8.648 1 95.38 249 PHE A C 1
ATOM 2021 O O . PHE A 1 249 ? -10.328 25.609 8.344 1 95.38 249 PHE A O 1
ATOM 2028 N N . ALA A 1 250 ? -9.68 27.719 8.734 1 93.38 250 ALA A N 1
ATOM 2029 C CA . ALA A 1 250 ? -10.977 28.281 8.383 1 93.38 250 ALA A CA 1
ATOM 2030 C C . ALA A 1 250 ? -11.359 27.938 6.949 1 93.38 250 ALA A C 1
ATOM 2032 O O . ALA A 1 250 ? -12.484 27.5 6.691 1 93.38 250 ALA A O 1
ATOM 2033 N N . ASP A 1 251 ? -10.43 28.109 6.035 1 93.56 251 ASP A N 1
ATOM 2034 C CA . ASP A 1 251 ? -10.672 27.781 4.629 1 93.56 251 ASP A CA 1
ATOM 2035 C C . ASP A 1 251 ? -11.078 26.328 4.457 1 93.56 251 ASP A C 1
ATOM 2037 O O . ASP A 1 251 ? -11.984 26.016 3.68 1 93.56 251 ASP A O 1
ATOM 2041 N N . GLU A 1 252 ? -10.352 25.484 5.168 1 92.88 252 GLU A N 1
ATOM 2042 C CA . GLU A 1 252 ? -10.609 24.047 5.07 1 92.88 252 GLU A CA 1
ATOM 2043 C C . GLU A 1 252 ? -11.992 23.703 5.617 1 92.88 252 GLU A C 1
ATOM 2045 O O . GLU A 1 252 ? -12.703 22.891 5.035 1 92.88 252 GLU A O 1
ATOM 2050 N N . LEU A 1 253 ? -12.383 24.312 6.719 1 91.06 253 LEU A N 1
ATOM 2051 C CA . LEU A 1 253 ? -13.672 24.031 7.34 1 91.06 253 LEU A CA 1
ATOM 2052 C C . LEU A 1 253 ? -14.82 24.422 6.418 1 91.06 253 LEU A C 1
ATOM 2054 O O . LEU A 1 253 ? -15.836 23.719 6.352 1 91.06 253 LEU A O 1
ATOM 2058 N N . TYR A 1 254 ? -14.609 25.469 5.711 1 89.69 254 TYR A N 1
ATOM 2059 C CA . TYR A 1 254 ? -15.656 25.906 4.801 1 89.69 254 TYR A CA 1
ATOM 2060 C C . TYR A 1 254 ? -15.844 24.922 3.656 1 89.69 254 TYR A C 1
ATOM 2062 O O . TYR A 1 254 ? -16.906 24.859 3.035 1 89.69 254 TYR A O 1
ATOM 2070 N N . GLN A 1 255 ? -14.828 24.156 3.436 1 86.88 255 GLN A N 1
ATOM 2071 C CA . GLN A 1 255 ? -14.867 23.25 2.293 1 86.88 255 GLN A CA 1
ATOM 2072 C C . GLN A 1 255 ? -15.094 21.812 2.74 1 86.88 255 GLN A C 1
ATOM 2074 O O . GLN A 1 255 ? -15.367 20.938 1.916 1 86.88 255 GLN A O 1
ATOM 2079 N N . HIS A 1 256 ? -15.039 21.578 3.992 1 83.12 256 HIS A N 1
ATOM 2080 C CA . HIS A 1 256 ? -15.141 20.219 4.508 1 83.12 256 HIS A CA 1
ATOM 2081 C C . HIS A 1 256 ? -16.531 19.641 4.27 1 83.12 256 HIS A C 1
ATOM 2083 O O . HIS A 1 256 ? -17.531 20.312 4.512 1 83.12 256 HIS A O 1
ATOM 2089 N N . ARG A 1 257 ? -16.609 18.422 3.883 1 77.38 257 ARG A N 1
ATOM 2090 C CA . ARG A 1 257 ? -17.844 17.781 3.422 1 77.38 257 ARG A CA 1
ATOM 2091 C C . ARG A 1 257 ? -18.891 17.75 4.527 1 77.38 257 ARG A C 1
ATOM 2093 O O . ARG A 1 257 ? -20.078 17.969 4.27 1 77.38 257 ARG A O 1
ATOM 2100 N N . TYR A 1 258 ? -18.484 17.578 5.766 1 75.81 258 TYR A N 1
ATOM 2101 C CA . TYR A 1 258 ? -19.453 17.438 6.848 1 75.81 258 TYR A CA 1
ATOM 2102 C C . TYR A 1 258 ? -19.812 18.797 7.441 1 75.81 258 TYR A C 1
ATOM 2104 O O . TYR A 1 258 ? -20.875 18.953 8.047 1 75.81 258 TYR A O 1
ATOM 2112 N N . VAL A 1 259 ? -18.938 19.703 7.219 1 78.88 259 VAL A N 1
ATOM 2113 C CA . VAL A 1 259 ? -19.156 21.031 7.785 1 78.88 259 VAL A CA 1
ATOM 2114 C C . VAL A 1 259 ? -19.938 21.891 6.805 1 78.88 259 VAL A C 1
ATOM 2116 O O . VAL A 1 259 ? -20.641 22.812 7.207 1 78.88 259 VAL A O 1
ATOM 2119 N N . LYS A 1 260 ? -19.812 21.469 5.562 1 76.38 260 LYS A N 1
ATOM 2120 C CA . LYS A 1 260 ? -20.484 22.234 4.508 1 76.38 260 LYS A CA 1
ATOM 2121 C C . LYS A 1 260 ? -21.984 22.281 4.75 1 76.38 260 LYS A C 1
ATOM 2123 O O . LYS A 1 260 ? -22.641 23.281 4.402 1 76.38 260 LYS A O 1
ATOM 2128 N N . PHE A 1 261 ? -22.438 21.328 5.48 1 76.56 261 PHE A N 1
ATOM 2129 C CA . PHE A 1 261 ? -23.875 21.297 5.785 1 76.56 261 PHE A CA 1
ATOM 2130 C C . PHE A 1 261 ? -24.234 22.406 6.777 1 76.56 261 PHE A C 1
ATOM 2132 O O . PHE A 1 261 ? -25.391 22.828 6.832 1 76.56 261 PHE A O 1
ATOM 2139 N N . PHE A 1 262 ? -23.266 22.906 7.441 1 80.88 262 PHE A N 1
ATOM 2140 C CA . PHE A 1 262 ? -23.5 23.922 8.461 1 80.88 262 PHE A CA 1
ATOM 2141 C C . PHE A 1 262 ? -23 25.281 7.996 1 80.88 262 PHE A C 1
ATOM 2143 O O . PHE A 1 262 ? -23.375 26.312 8.547 1 80.88 262 PHE A O 1
ATOM 2150 N N . SER A 1 263 ? -22.188 25.312 7.008 1 82.19 263 SER A N 1
ATOM 2151 C CA . SER A 1 263 ? -21.422 26.516 6.664 1 82.19 263 SER A CA 1
ATOM 2152 C C . SER A 1 263 ? -22.312 27.562 6.02 1 82.19 263 SER A C 1
ATOM 2154 O O . SER A 1 263 ? -21.938 28.734 5.938 1 82.19 263 SER A O 1
ATOM 2156 N N . TRP A 1 264 ? -23.5 27.172 5.605 1 82 264 TRP A N 1
ATOM 2157 C CA . TRP A 1 264 ? -24.406 28.125 4.984 1 82 264 TRP A CA 1
ATOM 2158 C C . TRP A 1 264 ? -25.172 28.922 6.043 1 82 264 TRP A C 1
ATOM 2160 O O . TRP A 1 264 ? -25.75 29.953 5.746 1 82 264 TRP A O 1
ATOM 2170 N N . LEU A 1 265 ? -25.047 28.438 7.262 1 86.31 265 LEU A N 1
ATOM 2171 C CA . LEU A 1 265 ? -25.75 29.109 8.344 1 86.31 265 LEU A CA 1
ATOM 2172 C C . LEU A 1 265 ? -25.188 30.5 8.57 1 86.31 265 LEU A C 1
ATOM 2174 O O . LEU A 1 265 ? -23.969 30.688 8.578 1 86.31 265 LEU A O 1
ATOM 2178 N N . PRO A 1 266 ? -26.047 31.406 8.766 1 88.5 266 PRO A N 1
ATOM 2179 C CA . PRO A 1 266 ? -25.594 32.781 8.93 1 88.5 266 PRO A CA 1
ATOM 2180 C C . PRO A 1 266 ? -24.719 32.969 10.164 1 88.5 266 PRO A C 1
ATOM 2182 O O . PRO A 1 266 ? -23.891 33.906 10.211 1 88.5 266 PRO A O 1
ATOM 2185 N N . TRP A 1 267 ? -24.906 32.094 11.133 1 90.31 267 TRP A N 1
ATOM 2186 C CA . TRP A 1 267 ? -24.156 32.281 12.367 1 90.31 267 TRP A CA 1
ATOM 2187 C C . TRP A 1 267 ? -22.969 31.312 12.414 1 90.31 267 TRP A C 1
ATOM 2189 O O . TRP A 1 267 ? -22.359 31.125 13.469 1 90.31 267 TRP A O 1
ATOM 2199 N N . PHE A 1 268 ? -22.719 30.719 11.305 1 91.94 268 PHE A N 1
ATOM 2200 C CA . PHE A 1 268 ? -21.609 29.766 11.242 1 91.94 268 PHE A CA 1
ATOM 2201 C C . PHE A 1 268 ? -20.281 30.438 11.57 1 91.94 268 PHE A C 1
ATOM 2203 O O . PHE A 1 268 ? -19.547 29.953 12.422 1 91.94 268 PHE A O 1
ATOM 2210 N N . LYS A 1 269 ? -20 31.5 10.898 1 93.19 269 LYS A N 1
ATOM 2211 C CA . LYS A 1 269 ? -18.734 32.219 11.125 1 93.19 269 LYS A CA 1
ATOM 2212 C C . LYS A 1 269 ? -18.594 32.625 12.586 1 93.19 269 LYS A C 1
ATOM 2214 O O . LYS A 1 269 ? -17.531 32.438 13.188 1 93.19 269 LYS A O 1
ATOM 2219 N N . ALA A 1 270 ? -19.594 33.094 13.18 1 93.56 270 ALA A N 1
ATOM 2220 C CA . ALA A 1 270 ? -19.578 33.625 14.539 1 93.56 270 ALA A CA 1
ATOM 2221 C C . ALA A 1 270 ? -19.469 32.5 15.562 1 93.56 270 ALA A C 1
ATOM 2223 O O . ALA A 1 270 ? -18.844 32.656 16.625 1 93.56 270 ALA A O 1
ATOM 2224 N N . THR A 1 271 ? -20 31.344 15.234 1 93.25 271 THR A N 1
ATOM 2225 C CA . THR A 1 271 ? -20.125 30.312 16.266 1 93.25 271 THR A CA 1
ATOM 2226 C C . THR A 1 271 ? -19.062 29.234 16.078 1 93.25 271 THR A C 1
ATOM 2228 O O . THR A 1 271 ? -18.781 28.469 17 1 93.25 271 THR A O 1
ATOM 2231 N N . ILE A 1 272 ? -18.531 29.188 14.898 1 92.94 272 ILE A N 1
ATOM 2232 C CA . ILE A 1 272 ? -17.578 28.109 14.641 1 92.94 272 ILE A CA 1
ATOM 2233 C C . ILE A 1 272 ? -16.203 28.703 14.312 1 92.94 272 ILE A C 1
ATOM 2235 O O . ILE A 1 272 ? -15.242 28.516 15.07 1 92.94 272 ILE A O 1
ATOM 2239 N N . ILE A 1 273 ? -16.078 29.562 13.352 1 94.25 273 ILE A N 1
ATOM 2240 C CA . ILE A 1 273 ? -14.812 30.047 12.82 1 94.25 273 ILE A CA 1
ATOM 2241 C C . ILE A 1 273 ? -14.164 31 13.82 1 94.25 273 ILE A C 1
ATOM 2243 O O . ILE A 1 273 ? -13.023 30.797 14.234 1 94.25 273 ILE A O 1
ATOM 2247 N N . LYS A 1 274 ? -14.859 32 14.273 1 95.44 274 LYS A N 1
ATOM 2248 C CA . LYS A 1 274 ? -14.305 33.031 15.117 1 95.44 274 LYS A CA 1
ATOM 2249 C C . LYS A 1 274 ? -13.844 32.5 16.469 1 95.44 274 LYS A C 1
ATOM 2251 O O . LYS A 1 274 ? -12.781 32.844 16.969 1 95.44 274 LYS A O 1
ATOM 2256 N N . PRO A 1 275 ? -14.664 31.641 17.031 1 95.62 275 PRO A N 1
ATOM 2257 C CA . PRO A 1 275 ? -14.188 31.062 18.297 1 95.62 275 PRO A CA 1
ATOM 2258 C C . PRO A 1 275 ? -12.891 30.281 18.109 1 95.62 275 PRO A C 1
ATOM 2260 O O . PRO A 1 275 ? -12.016 30.328 18.984 1 95.62 275 PRO A O 1
ATOM 2263 N N . LEU A 1 276 ? -12.742 29.562 17.078 1 95.12 276 LEU A N 1
ATOM 2264 C CA . LEU A 1 276 ? -11.508 28.844 16.781 1 95.12 276 LEU A CA 1
ATOM 2265 C C . LEU A 1 276 ? -10.336 29.797 16.656 1 95.12 276 LEU A C 1
ATOM 2267 O O . LEU A 1 276 ? -9.281 29.594 17.266 1 95.12 276 LEU A O 1
ATOM 2271 N N . GLU A 1 277 ? -10.523 30.828 15.938 1 94.94 277 GLU A N 1
ATOM 2272 C CA . GLU A 1 277 ? -9.469 31.828 15.742 1 94.94 277 GLU A CA 1
ATOM 2273 C C . GLU A 1 277 ? -9.102 32.5 17.062 1 94.94 277 GLU A C 1
ATOM 2275 O O . GLU A 1 277 ? -7.918 32.719 17.344 1 94.94 277 GLU A O 1
ATOM 2280 N N . ARG A 1 278 ? -10.078 32.781 17.797 1 94.69 278 ARG A N 1
ATOM 2281 C CA . ARG A 1 278 ? -9.867 33.469 19.078 1 94.69 278 ARG A CA 1
ATOM 2282 C C . ARG A 1 278 ? -9.047 32.594 20.031 1 94.69 278 ARG A C 1
ATOM 2284 O O . ARG A 1 278 ? -8.25 33.094 20.812 1 94.69 278 ARG A O 1
ATOM 2291 N N . ASN A 1 279 ? -9.258 31.344 19.906 1 93.81 279 ASN A N 1
ATOM 2292 C CA . ASN A 1 279 ? -8.594 30.438 20.812 1 93.81 279 ASN A CA 1
ATOM 2293 C C . ASN A 1 279 ? -7.312 29.859 20.203 1 93.81 279 ASN A C 1
ATOM 2295 O O . ASN A 1 279 ? -6.762 28.875 20.703 1 93.81 279 ASN A O 1
ATOM 2299 N N . GLY A 1 280 ? -6.91 30.422 19.109 1 93.19 280 GLY A N 1
ATOM 2300 C CA . GLY A 1 280 ? -5.578 30.156 18.594 1 93.19 280 GLY A CA 1
ATOM 2301 C C . GLY A 1 280 ? -5.539 29 17.609 1 93.19 280 GLY A C 1
ATOM 2302 O O . GLY A 1 280 ? -4.461 28.5 17.266 1 93.19 280 GLY A O 1
ATOM 2303 N N . PHE A 1 281 ? -6.633 28.469 17.188 1 95.94 281 PHE A N 1
ATOM 2304 C CA . PHE A 1 281 ? -6.688 27.438 16.172 1 95.94 281 PHE A CA 1
ATOM 2305 C C . PHE A 1 281 ? -6.734 28.047 14.773 1 95.94 281 PHE A C 1
ATOM 2307 O O . PHE A 1 281 ? -7.734 27.922 14.062 1 95.94 281 PHE A O 1
ATOM 2314 N N . ILE A 1 282 ? -5.633 28.641 14.375 1 95.88 282 ILE A N 1
ATOM 2315 C CA . ILE A 1 282 ? -5.594 29.422 13.148 1 95.88 282 ILE A CA 1
ATOM 2316 C C . ILE A 1 282 ? -5.062 28.578 12 1 95.88 282 ILE A C 1
ATOM 2318 O O . ILE A 1 282 ? -5.684 28.484 10.938 1 95.88 282 ILE A O 1
ATOM 2322 N N . PHE A 1 283 ? -3.955 27.922 12.188 1 97.94 283 PHE A N 1
ATOM 2323 C CA . PHE A 1 283 ? -3.314 27.078 11.188 1 97.94 283 PHE A CA 1
ATOM 2324 C C . PHE A 1 283 ? -3.289 27.766 9.828 1 97.94 283 PHE A C 1
ATOM 2326 O O . PHE A 1 283 ? -3.787 27.219 8.844 1 97.94 283 PHE A O 1
ATOM 2333 N N . ASN A 1 284 ? -2.695 28.969 9.852 1 98.12 284 ASN A N 1
ATOM 2334 C CA . ASN A 1 284 ? -2.617 29.781 8.648 1 98.12 284 ASN A CA 1
ATOM 2335 C C . ASN A 1 284 ? -1.381 29.453 7.82 1 98.12 284 ASN A C 1
ATOM 2337 O O . ASN A 1 284 ? -0.432 30.234 7.77 1 98.12 284 ASN A O 1
ATOM 2341 N N . THR A 1 285 ? -1.464 28.391 7.047 1 98.69 285 THR A N 1
ATOM 2342 C CA . THR A 1 285 ? -0.338 27.891 6.27 1 98.69 285 THR A CA 1
ATOM 2343 C C . THR A 1 285 ? 0.123 28.922 5.246 1 98.69 285 THR A C 1
ATOM 2345 O O . THR A 1 285 ? 1.322 29.062 5.004 1 98.69 285 THR A O 1
ATOM 2348 N N . SER A 1 286 ? -0.798 29.656 4.641 1 98.31 286 SER A N 1
ATOM 2349 C CA . SER A 1 286 ? -0.478 30.688 3.652 1 98.31 286 SER A CA 1
ATOM 2350 C C . SER A 1 286 ? 0.471 31.734 4.227 1 98.31 286 SER A C 1
ATOM 2352 O O . SER A 1 286 ? 1.452 32.094 3.584 1 98.31 286 SER A O 1
ATOM 2354 N N . ALA A 1 287 ? 0.195 32.156 5.395 1 97.25 287 ALA A N 1
ATOM 2355 C CA . ALA A 1 287 ? 1.021 33.188 6.035 1 97.25 287 ALA A CA 1
ATOM 2356 C C . ALA A 1 287 ? 2.389 32.625 6.414 1 97.25 287 ALA A C 1
ATOM 2358 O O . ALA A 1 287 ? 3.402 33.312 6.301 1 97.25 287 ALA A O 1
ATOM 2359 N N . TYR A 1 288 ? 2.434 31.422 6.887 1 97.56 288 TYR A N 1
ATOM 2360 C CA . TYR A 1 288 ? 3.68 30.812 7.348 1 97.56 288 TYR A CA 1
ATOM 2361 C C . TYR A 1 288 ? 4.656 30.625 6.191 1 97.56 288 TYR A C 1
ATOM 2363 O O . TYR A 1 288 ? 5.848 30.922 6.328 1 97.56 288 TYR A O 1
ATOM 2371 N N . ILE A 1 289 ? 4.184 30.109 5.09 1 95.31 289 ILE A N 1
ATOM 2372 C CA . ILE A 1 289 ? 5.055 29.766 3.971 1 95.31 289 ILE A CA 1
ATOM 2373 C C . ILE A 1 289 ? 5.715 31.031 3.426 1 95.31 289 ILE A C 1
ATOM 2375 O O . ILE A 1 289 ? 6.805 30.969 2.846 1 95.31 289 ILE A O 1
ATOM 2379 N N . GLU A 1 290 ? 5.102 32.219 3.646 1 93.94 290 GLU A N 1
ATOM 2380 C CA . GLU A 1 290 ? 5.672 33.5 3.217 1 93.94 290 GLU A CA 1
ATOM 2381 C C . GLU A 1 290 ? 6.961 33.812 3.969 1 93.94 290 GLU A C 1
ATOM 2383 O O . GLU A 1 290 ? 7.793 34.562 3.492 1 93.94 290 GLU A O 1
ATOM 2388 N N . GLN A 1 291 ? 7.109 33.156 5.059 1 92.5 291 GLN A N 1
ATOM 2389 C CA . GLN A 1 291 ? 8.242 33.469 5.926 1 92.5 291 GLN A CA 1
ATOM 2390 C C . GLN A 1 291 ? 9.312 32.375 5.84 1 92.5 291 GLN A C 1
ATOM 2392 O O . GLN A 1 291 ? 10.352 32.5 6.496 1 92.5 291 GLN A O 1
ATOM 2397 N N . ILE A 1 292 ? 9.133 31.359 5.078 1 93.62 292 ILE A N 1
ATOM 2398 C CA . ILE A 1 292 ? 10.039 30.219 5.02 1 93.62 292 ILE A CA 1
ATOM 2399 C C . ILE A 1 292 ? 10.977 30.359 3.82 1 93.62 292 ILE A C 1
ATOM 2401 O O . ILE A 1 292 ? 10.531 30.672 2.711 1 93.62 292 ILE A O 1
ATOM 2405 N N . ASN A 1 293 ? 12.305 30.156 4.125 1 90.31 293 ASN A N 1
ATOM 2406 C CA . ASN A 1 293 ? 13.312 30.297 3.082 1 90.31 293 ASN A CA 1
ATOM 2407 C C . ASN A 1 293 ? 13.992 28.969 2.775 1 90.31 293 ASN A C 1
ATOM 2409 O O . ASN A 1 293 ? 15.203 28.844 2.939 1 90.31 293 ASN A O 1
ATOM 2413 N N . CYS A 1 294 ? 13.328 27.969 2.35 1 92.75 294 CYS A N 1
ATOM 2414 C CA . CYS A 1 294 ? 13.883 26.688 1.887 1 92.75 294 CYS A CA 1
ATOM 2415 C C . CYS A 1 294 ? 13.078 26.156 0.71 1 92.75 294 CYS A C 1
ATOM 2417 O O . CYS A 1 294 ? 12.031 26.688 0.366 1 92.75 294 CYS A O 1
ATOM 2419 N N . SER A 1 295 ? 13.664 25.219 0.021 1 95.5 295 SER A N 1
ATOM 2420 C CA . SER A 1 295 ? 12.961 24.562 -1.078 1 95.5 295 SER A CA 1
ATOM 2421 C C . SER A 1 295 ? 11.688 23.875 -0.592 1 95.5 295 SER A C 1
ATOM 2423 O O . SER A 1 295 ? 11.617 23.422 0.551 1 95.5 295 SER A O 1
ATOM 2425 N N . MET A 1 296 ? 10.609 23.891 -1.505 1 97.19 296 MET A N 1
ATOM 2426 C CA . MET A 1 296 ? 9.32 23.328 -1.104 1 97.19 296 MET A CA 1
ATOM 2427 C C . MET A 1 296 ? 8.75 22.438 -2.197 1 97.19 296 MET A C 1
ATOM 2429 O O . MET A 1 296 ? 8.875 22.75 -3.385 1 97.19 296 MET A O 1
ATOM 2433 N N . MET A 1 297 ? 8.211 21.312 -1.782 1 98.56 297 MET A N 1
ATOM 2434 C CA . MET A 1 297 ? 7.461 20.438 -2.672 1 98.56 297 MET A CA 1
ATOM 2435 C C . MET A 1 297 ? 6.047 20.203 -2.15 1 98.56 297 MET A C 1
ATOM 2437 O O . MET A 1 297 ? 5.855 19.922 -0.966 1 98.56 297 MET A O 1
ATOM 2441 N N . PHE A 1 298 ? 5.066 20.438 -3.031 1 98.88 298 PHE A N 1
ATOM 2442 C CA . PHE A 1 298 ? 3.66 20.203 -2.717 1 98.88 298 PHE A CA 1
ATOM 2443 C C . PHE A 1 298 ? 3.145 18.969 -3.428 1 98.88 298 PHE A C 1
ATOM 2445 O O . PHE A 1 298 ? 3.391 18.781 -4.621 1 98.88 298 PHE A O 1
ATOM 2452 N N . LEU A 1 299 ? 2.51 18.094 -2.701 1 98.94 299 LEU A N 1
ATOM 2453 C CA . LEU A 1 299 ? 1.871 16.906 -3.234 1 98.94 299 LEU A CA 1
ATOM 2454 C C . LEU A 1 299 ? 0.379 16.891 -2.922 1 98.94 299 LEU A C 1
ATOM 2456 O O . LEU A 1 299 ? -0.017 17.047 -1.763 1 98.94 299 LEU A O 1
ATOM 2460 N N . HIS A 1 300 ? -0.418 16.688 -3.949 1 98.94 300 HIS A N 1
ATOM 2461 C CA . HIS A 1 300 ? -1.852 16.719 -3.682 1 98.94 300 HIS A CA 1
ATOM 2462 C C . HIS A 1 300 ? -2.619 15.898 -4.711 1 98.94 300 HIS A C 1
ATOM 2464 O O . HIS A 1 300 ? -2.377 16.016 -5.914 1 98.94 300 HIS A O 1
ATOM 2470 N N . ALA A 1 301 ? -3.512 15.047 -4.234 1 98.88 301 ALA A N 1
ATOM 2471 C CA . ALA A 1 301 ? -4.391 14.297 -5.129 1 98.88 301 ALA A CA 1
ATOM 2472 C C . ALA A 1 301 ? -5.594 15.141 -5.543 1 98.88 301 ALA A C 1
ATOM 2474 O O . ALA A 1 301 ? -6.211 15.805 -4.711 1 98.88 301 ALA A O 1
ATOM 2475 N N . ILE A 1 302 ? -5.941 15.047 -6.754 1 98.69 302 ILE A N 1
ATOM 2476 C CA . ILE A 1 302 ? -7.051 15.836 -7.281 1 98.69 302 ILE A CA 1
ATOM 2477 C C . ILE A 1 302 ? -8.367 15.352 -6.672 1 98.69 302 ILE A C 1
ATOM 2479 O O . ILE A 1 302 ? -9.281 16.141 -6.445 1 98.69 302 ILE A O 1
ATOM 2483 N N . ASP A 1 303 ? -8.43 14.086 -6.324 1 98.06 303 ASP A N 1
ATOM 2484 C CA . ASP A 1 303 ? -9.68 13.523 -5.805 1 98.06 303 ASP A CA 1
ATOM 2485 C C . ASP A 1 303 ? -9.688 13.539 -4.277 1 98.06 303 ASP A C 1
ATOM 2487 O O . ASP A 1 303 ? -10.43 12.773 -3.65 1 98.06 303 ASP A O 1
ATOM 2491 N N . ASP A 1 304 ? -8.852 14.273 -3.656 1 97.94 304 ASP A N 1
ATOM 2492 C CA . ASP A 1 304 ? -8.883 14.445 -2.209 1 97.94 304 ASP A CA 1
ATOM 2493 C C . ASP A 1 304 ? -10.25 14.961 -1.749 1 97.94 304 ASP A C 1
ATOM 2495 O O . ASP A 1 304 ? -10.664 16.062 -2.127 1 97.94 304 ASP A O 1
ATOM 2499 N N . ASP A 1 305 ? -10.891 14.18 -0.93 1 94.06 305 ASP A N 1
ATOM 2500 C CA . ASP A 1 305 ? -12.25 14.523 -0.527 1 94.06 305 ASP A CA 1
ATOM 2501 C C . ASP A 1 305 ? -12.266 15.219 0.834 1 94.06 305 ASP A C 1
ATOM 2503 O O . ASP A 1 305 ? -13.328 15.492 1.389 1 94.06 305 ASP A O 1
ATOM 2507 N N . VAL A 1 306 ? -11.141 15.477 1.396 1 94.94 306 VAL A N 1
ATOM 2508 C CA . VAL A 1 306 ? -11.023 16.125 2.697 1 94.94 306 VAL A CA 1
ATOM 2509 C C . VAL A 1 306 ? -10.539 17.562 2.518 1 94.94 306 VAL A C 1
ATOM 2511 O O . VAL A 1 306 ? -11.156 18.5 3.008 1 94.94 306 VAL A O 1
ATOM 2514 N N . VAL A 1 307 ? -9.406 17.719 1.851 1 97.19 307 VAL A N 1
ATOM 2515 C CA . VAL A 1 307 ? -8.836 19.016 1.523 1 97.19 307 VAL A CA 1
ATOM 2516 C C . VAL A 1 307 ? -8.781 19.203 0.007 1 97.19 307 VAL A C 1
ATOM 2518 O O . VAL A 1 307 ? -8.078 18.453 -0.683 1 97.19 307 VAL A O 1
ATOM 2521 N N . PRO A 1 308 ? -9.453 20.219 -0.493 1 96.62 308 PRO A N 1
ATOM 2522 C CA . PRO A 1 308 ? -9.422 20.406 -1.944 1 96.62 308 PRO A CA 1
ATOM 2523 C C . PRO A 1 308 ? -8.023 20.734 -2.467 1 96.62 308 PRO A C 1
ATOM 2525 O O . PRO A 1 308 ? -7.293 21.516 -1.849 1 96.62 308 PRO A O 1
ATOM 2528 N N . TYR A 1 309 ? -7.715 20.188 -3.652 1 98.06 309 TYR A N 1
ATOM 2529 C CA . TYR A 1 309 ? -6.363 20.281 -4.195 1 98.06 309 TYR A CA 1
ATOM 2530 C C . TYR A 1 309 ? -6.008 21.719 -4.551 1 98.06 309 TYR A C 1
ATOM 2532 O O . TYR A 1 309 ? -4.832 22.078 -4.609 1 98.06 309 TYR A O 1
ATOM 2540 N N . TYR A 1 310 ? -6.965 22.594 -4.859 1 97.94 310 TYR A N 1
ATOM 2541 C CA . TYR A 1 310 ? -6.668 23.953 -5.285 1 97.94 310 TYR A CA 1
ATOM 2542 C C . TYR A 1 310 ? -6 24.75 -4.168 1 97.94 310 TYR A C 1
ATOM 2544 O O . TYR A 1 310 ? -5.355 25.766 -4.418 1 97.94 310 TYR A O 1
ATOM 2552 N N . MET A 1 311 ? -6.184 24.297 -2.955 1 98.5 311 MET A N 1
ATOM 2553 C CA . MET A 1 311 ? -5.492 24.969 -1.855 1 98.5 311 MET A CA 1
ATOM 2554 C C . MET A 1 311 ? -3.98 24.797 -1.986 1 98.5 311 MET A C 1
ATOM 2556 O O . MET A 1 311 ? -3.221 25.719 -1.654 1 98.5 311 MET A O 1
ATOM 2560 N N . SER A 1 312 ? -3.551 23.625 -2.447 1 98.75 312 SER A N 1
ATOM 2561 C CA . SER A 1 312 ? -2.131 23.438 -2.73 1 98.75 312 SER A CA 1
ATOM 2562 C C . SER A 1 312 ? -1.668 24.359 -3.857 1 98.75 312 SER A C 1
ATOM 2564 O O . SER A 1 312 ? -0.54 24.859 -3.836 1 98.75 312 SER A O 1
ATOM 2566 N N . LYS A 1 313 ? -2.502 24.547 -4.855 1 98.56 313 LYS A N 1
ATOM 2567 C CA . LYS A 1 313 ? -2.16 25.453 -5.945 1 98.56 313 LYS A CA 1
ATOM 2568 C C . LYS A 1 313 ? -1.938 26.875 -5.43 1 98.56 313 LYS A C 1
ATOM 2570 O O . LYS A 1 313 ? -0.984 27.547 -5.836 1 98.56 313 LYS A O 1
ATOM 2575 N N . LYS A 1 314 ? -2.826 27.266 -4.57 1 98.31 314 LYS A N 1
ATOM 2576 C CA . LYS A 1 314 ? -2.693 28.594 -3.979 1 98.31 314 LYS A CA 1
ATOM 2577 C C . LYS A 1 314 ? -1.398 28.703 -3.18 1 98.31 314 LYS A C 1
ATOM 2579 O O . LYS A 1 314 ? -0.684 29.703 -3.291 1 98.31 314 LYS A O 1
ATOM 2584 N N . LEU A 1 315 ? -1.176 27.719 -2.385 1 98.62 315 LEU A N 1
ATOM 2585 C CA . LEU A 1 315 ? 0.038 27.734 -1.576 1 98.62 315 LEU A CA 1
ATOM 2586 C C . LEU A 1 315 ? 1.281 27.719 -2.461 1 98.62 315 LEU A C 1
ATOM 2588 O O . LEU A 1 315 ? 2.262 28.406 -2.166 1 98.62 315 LEU A O 1
ATOM 2592 N N . TYR A 1 316 ? 1.298 26.938 -3.5 1 98.19 316 TYR A N 1
ATOM 2593 C CA . TYR A 1 316 ? 2.387 26.891 -4.473 1 98.19 316 TYR A CA 1
ATOM 2594 C C . TYR A 1 316 ? 2.652 28.266 -5.059 1 98.19 316 TYR A C 1
ATOM 2596 O O . TYR A 1 316 ? 3.805 28.688 -5.168 1 98.19 316 TYR A O 1
ATOM 2604 N N . ASP A 1 317 ? 1.585 28.969 -5.445 1 97.38 317 ASP A N 1
ATOM 2605 C CA . ASP A 1 317 ? 1.706 30.297 -6.023 1 97.38 317 ASP A CA 1
ATOM 2606 C C . ASP A 1 317 ? 2.344 31.266 -5.035 1 97.38 317 ASP A C 1
ATOM 2608 O O . ASP A 1 317 ? 3.209 32.062 -5.41 1 97.38 317 ASP A O 1
ATOM 2612 N N . ILE A 1 318 ? 1.969 31.172 -3.836 1 96.94 318 ILE A N 1
ATOM 2613 C CA . ILE A 1 318 ? 2.527 32.031 -2.795 1 96.94 318 ILE A CA 1
ATOM 2614 C C . ILE A 1 318 ? 4.02 31.734 -2.635 1 96.94 318 ILE A C 1
ATOM 2616 O O . ILE A 1 318 ? 4.832 32.656 -2.586 1 96.94 318 ILE A O 1
ATOM 2620 N N . ALA A 1 319 ? 4.375 30.469 -2.555 1 96.31 319 ALA A N 1
ATOM 2621 C CA . ALA A 1 319 ? 5.77 30.078 -2.379 1 96.31 319 ALA A CA 1
ATOM 2622 C C . ALA A 1 319 ? 6.621 30.516 -3.564 1 96.31 319 ALA A C 1
ATOM 2624 O O . ALA A 1 319 ? 7.766 30.938 -3.389 1 96.31 319 ALA A O 1
ATOM 2625 N N . LYS A 1 320 ? 6.074 30.391 -4.766 1 94.56 320 LYS A N 1
ATOM 2626 C CA . LYS A 1 320 ? 6.793 30.734 -5.988 1 94.56 320 LYS A CA 1
ATOM 2627 C C . LYS A 1 320 ? 7.039 32.25 -6.066 1 94.56 320 LYS A C 1
ATOM 2629 O O . LYS A 1 320 ? 8.086 32.688 -6.551 1 94.56 320 LYS A O 1
ATOM 2634 N N . GLU A 1 321 ? 6.121 32.938 -5.633 1 92 321 GLU A N 1
ATOM 2635 C CA . GLU A 1 321 ? 6.234 34.406 -5.668 1 92 321 GLU A CA 1
ATOM 2636 C C . GLU A 1 321 ? 7.312 34.875 -4.707 1 92 321 GLU A C 1
ATOM 2638 O O . GLU A 1 321 ? 8.016 35.875 -4.996 1 92 321 GLU A O 1
ATOM 2643 N N . ARG A 1 322 ? 7.418 34.25 -3.697 1 84.12 322 ARG A N 1
ATOM 2644 C CA . ARG A 1 322 ? 8.383 34.625 -2.674 1 84.12 322 ARG A CA 1
ATOM 2645 C C . ARG A 1 322 ? 9.797 34.188 -3.062 1 84.12 322 ARG A C 1
ATOM 2647 O O . ARG A 1 322 ? 10.773 34.719 -2.539 1 84.12 322 ARG A O 1
ATOM 2654 N N . ASP A 1 323 ? 9.891 33.156 -3.961 1 72.31 323 ASP A N 1
ATOM 2655 C CA . ASP A 1 323 ? 11.047 32.281 -4.191 1 72.31 323 ASP A CA 1
ATOM 2656 C C . ASP A 1 323 ? 12.281 33.094 -4.559 1 72.31 323 ASP A C 1
ATOM 2658 O O . ASP A 1 323 ? 12.242 33.906 -5.484 1 72.31 323 ASP A O 1
ATOM 2662 N N . LYS A 1 324 ? 13.211 33 -3.699 1 73.19 324 LYS A N 1
ATOM 2663 C CA . LYS A 1 324 ? 14.516 33.656 -3.742 1 73.19 324 LYS A CA 1
ATOM 2664 C C . LYS A 1 324 ? 15.594 32.688 -4.223 1 73.19 324 LYS A C 1
ATOM 2666 O O . LYS A 1 324 ? 16.703 32.688 -3.684 1 73.19 324 LYS A O 1
ATOM 2671 N N . GLY A 1 325 ? 15.258 31.828 -5.078 1 84 325 GLY A N 1
ATOM 2672 C CA . GLY A 1 325 ? 16.266 30.938 -5.609 1 84 325 GLY A CA 1
ATOM 2673 C C . GLY A 1 325 ? 16.078 29.5 -5.18 1 84 325 GLY A C 1
ATOM 2674 O O . GLY A 1 325 ? 16.797 28.609 -5.613 1 84 325 GLY A O 1
ATOM 2675 N N . ASN A 1 326 ? 15.094 29.234 -4.375 1 89.06 326 ASN A N 1
ATOM 2676 C CA . ASN A 1 326 ? 14.812 27.875 -3.896 1 89.06 326 ASN A CA 1
ATOM 2677 C C . ASN A 1 326 ? 13.938 27.109 -4.875 1 89.06 326 ASN A C 1
ATOM 2679 O O . ASN A 1 326 ? 13.242 27.703 -5.703 1 89.06 326 ASN A O 1
ATOM 2683 N N . GLU A 1 327 ? 14.094 25.797 -4.816 1 91.94 327 GLU A N 1
ATOM 2684 C CA . GLU A 1 327 ? 13.227 24.922 -5.617 1 91.94 327 GLU A CA 1
ATOM 2685 C C . GLU A 1 327 ? 11.812 24.875 -5.043 1 91.94 327 GLU A C 1
ATOM 2687 O O . GLU A 1 327 ? 11.633 24.641 -3.848 1 91.94 327 GLU A O 1
ATOM 2692 N N . VAL A 1 328 ? 10.828 25.266 -5.902 1 96.81 328 VAL A N 1
ATOM 2693 C CA . VAL A 1 328 ? 9.422 25.125 -5.535 1 96.81 328 VAL A CA 1
ATOM 2694 C C . VAL A 1 328 ? 8.688 24.312 -6.594 1 96.81 328 VAL A C 1
ATOM 2696 O O . VAL A 1 328 ? 8.648 24.688 -7.766 1 96.81 328 VAL A O 1
ATOM 2699 N N . VAL A 1 329 ? 8.148 23.156 -6.199 1 97.81 329 VAL A N 1
ATOM 2700 C CA . VAL A 1 329 ? 7.516 22.281 -7.184 1 97.81 329 VAL A CA 1
ATOM 2701 C C . VAL A 1 329 ? 6.172 21.781 -6.645 1 97.81 329 VAL A C 1
ATOM 2703 O O . VAL A 1 329 ? 6.012 21.609 -5.438 1 97.81 329 VAL A O 1
ATOM 2706 N N . LEU A 1 330 ? 5.164 21.672 -7.508 1 98.69 330 LEU A N 1
ATOM 2707 C CA . LEU A 1 330 ? 3.842 21.141 -7.203 1 98.69 330 LEU A CA 1
ATOM 2708 C C . LEU A 1 330 ? 3.543 19.906 -8.055 1 98.69 330 LEU A C 1
ATOM 2710 O O . LEU A 1 330 ? 3.656 19.953 -9.281 1 98.69 330 LEU A O 1
ATOM 2714 N N . HIS A 1 331 ? 3.277 18.781 -7.422 1 98.88 331 HIS A N 1
ATOM 2715 C CA . HIS A 1 331 ? 2.811 17.594 -8.109 1 98.88 331 HIS A CA 1
ATOM 2716 C C . HIS A 1 331 ? 1.344 17.312 -7.801 1 98.88 331 HIS A C 1
ATOM 2718 O O . HIS A 1 331 ? 0.989 17.031 -6.652 1 98.88 331 HIS A O 1
ATOM 2724 N N . LEU A 1 332 ? 0.507 17.375 -8.812 1 98.81 332 LEU A N 1
ATOM 2725 C CA . LEU A 1 332 ? -0.894 16.984 -8.711 1 98.81 332 LEU A CA 1
ATOM 2726 C C . LEU A 1 332 ? -1.104 15.57 -9.25 1 98.81 332 LEU A C 1
ATOM 2728 O O . LEU A 1 332 ? -0.549 15.211 -10.289 1 98.81 332 LEU A O 1
ATOM 2732 N N . TYR A 1 333 ? -1.84 14.773 -8.516 1 98.69 333 TYR A N 1
ATOM 2733 C CA . TYR A 1 333 ? -2.135 13.398 -8.914 1 98.69 333 TYR A CA 1
ATOM 2734 C C . TYR A 1 333 ? -3.535 13.297 -9.508 1 98.69 333 TYR A C 1
ATOM 2736 O O . TYR A 1 333 ? -4.516 13.703 -8.883 1 98.69 333 TYR A O 1
ATOM 2744 N N . ASP A 1 334 ? -3.617 12.656 -10.633 1 97.94 334 ASP A N 1
ATOM 2745 C CA . ASP A 1 334 ? -4.875 12.555 -11.367 1 97.94 334 ASP A CA 1
ATOM 2746 C C . ASP A 1 334 ? -5.938 11.836 -10.539 1 97.94 334 ASP A C 1
ATOM 2748 O O . ASP A 1 334 ? -5.629 10.898 -9.805 1 97.94 334 ASP A O 1
ATOM 2752 N N . ALA A 1 335 ? -7.203 12.258 -10.727 1 98 335 ALA A N 1
ATOM 2753 C CA . ALA A 1 335 ? -8.328 11.719 -9.961 1 98 335 ALA A CA 1
ATOM 2754 C C . ALA A 1 335 ? -8.516 10.227 -10.242 1 98 335 ALA A C 1
ATOM 2756 O O . ALA A 1 335 ? -8.969 9.477 -9.375 1 98 335 ALA A O 1
ATOM 2757 N N . LYS A 1 336 ? -8.148 9.773 -11.391 1 95.94 336 LYS A N 1
ATOM 2758 C CA . LYS A 1 336 ? -8.336 8.391 -11.797 1 95.94 336 LYS A CA 1
ATOM 2759 C C . LYS A 1 336 ? -7.5 7.441 -10.945 1 95.94 336 LYS A C 1
ATOM 2761 O O . LYS A 1 336 ? -7.781 6.242 -10.883 1 95.94 336 LYS A O 1
ATOM 2766 N N . LEU A 1 337 ? -6.527 7.969 -10.273 1 96.88 337 LEU A N 1
ATOM 2767 C CA . LEU A 1 337 ? -5.633 7.148 -9.469 1 96.88 337 LEU A CA 1
ATOM 2768 C C . LEU A 1 337 ? -6.273 6.797 -8.133 1 96.88 337 LEU A C 1
ATOM 2770 O O . LEU A 1 337 ? -5.805 5.898 -7.426 1 96.88 337 LEU A O 1
ATOM 2774 N N . LYS A 1 338 ? -7.246 7.539 -7.734 1 97.5 338 LYS A N 1
ATOM 2775 C CA . LYS A 1 338 ? -8.039 7.289 -6.535 1 97.5 338 LYS A CA 1
ATOM 2776 C C . LYS A 1 338 ? -7.16 7.266 -5.289 1 97.5 338 LYS A C 1
ATOM 2778 O O . LYS A 1 338 ? -7.289 6.375 -4.449 1 97.5 338 LYS A O 1
ATOM 2783 N N . LEU A 1 339 ? -6.281 8.195 -5.203 1 98.44 339 LEU A N 1
ATOM 2784 C CA . LEU A 1 339 ? -5.363 8.266 -4.074 1 98.44 339 LEU A CA 1
ATOM 2785 C C . LEU A 1 339 ? -6.016 8.945 -2.877 1 98.44 339 LEU A C 1
ATOM 2787 O O . LEU A 1 339 ? -5.66 8.672 -1.729 1 98.44 339 LEU A O 1
ATOM 2791 N N . LYS A 1 340 ? -6.914 9.875 -3.129 1 98.19 340 LYS A N 1
ATOM 2792 C CA . LYS A 1 340 ? -7.664 10.555 -2.076 1 98.19 340 LYS A CA 1
ATOM 2793 C C . LYS A 1 340 ? -6.723 11.266 -1.108 1 98.19 340 LYS A C 1
ATOM 2795 O O . LYS A 1 340 ? -5.691 11.805 -1.518 1 98.19 340 LYS A O 1
ATOM 2800 N N . HIS A 1 341 ? -7.148 11.438 0.166 1 97.56 341 HIS A N 1
ATOM 2801 C CA . HIS A 1 341 ? -6.445 12.281 1.127 1 97.56 341 HIS A CA 1
ATOM 2802 C C . HIS A 1 341 ? -5.219 11.57 1.69 1 97.56 341 HIS A C 1
ATOM 2804 O O . HIS A 1 341 ? -4.281 12.211 2.166 1 97.56 341 HIS A O 1
ATOM 2810 N N . ASN A 1 342 ? -5.168 10.25 1.531 1 97.94 342 ASN A N 1
ATOM 2811 C CA . ASN A 1 342 ? -4.23 9.555 2.402 1 97.94 342 ASN A CA 1
ATOM 2812 C C . ASN A 1 342 ? -3.291 8.656 1.606 1 97.94 342 ASN A C 1
ATOM 2814 O O . ASN A 1 342 ? -2.348 8.086 2.16 1 97.94 342 ASN A O 1
ATOM 2818 N N . PHE A 1 343 ? -3.451 8.492 0.283 1 98.06 343 PHE A N 1
ATOM 2819 C CA . PHE A 1 343 ? -2.84 7.328 -0.349 1 98.06 343 PHE A CA 1
ATOM 2820 C C . PHE A 1 343 ? -1.866 7.754 -1.441 1 98.06 343 PHE A C 1
ATOM 2822 O O . PHE A 1 343 ? -1.596 6.988 -2.371 1 98.06 343 PHE A O 1
ATOM 2829 N N . ILE A 1 344 ? -1.334 8.953 -1.333 1 98.44 344 ILE A N 1
ATOM 2830 C CA . ILE A 1 344 ? -0.396 9.461 -2.328 1 98.44 344 ILE A CA 1
ATOM 2831 C C . ILE A 1 344 ? 0.849 8.578 -2.363 1 98.44 344 ILE A C 1
ATOM 2833 O O . ILE A 1 344 ? 1.456 8.391 -3.42 1 98.44 344 ILE A O 1
ATOM 2837 N N . TYR A 1 345 ? 1.197 7.926 -1.204 1 97.69 345 TYR A N 1
ATOM 2838 C CA . TYR A 1 345 ? 2.381 7.078 -1.121 1 97.69 345 TYR A CA 1
ATOM 2839 C C . TYR A 1 345 ? 2.246 5.859 -2.027 1 97.69 345 TYR A C 1
ATOM 2841 O O . TYR A 1 345 ? 3.238 5.195 -2.338 1 97.69 345 TYR A O 1
ATOM 2849 N N . GLN A 1 346 ? 1.074 5.562 -2.479 1 97.56 346 GLN A N 1
ATOM 2850 C CA . GLN A 1 346 ? 0.834 4.355 -3.268 1 97.56 346 GLN A CA 1
ATOM 2851 C C . GLN A 1 346 ? 1.177 4.582 -4.738 1 97.56 346 GLN A C 1
ATOM 2853 O O . GLN A 1 346 ? 1.292 3.629 -5.508 1 97.56 346 GLN A O 1
ATOM 2858 N N . ASP A 1 347 ? 1.255 5.816 -5.168 1 98.12 347 ASP A N 1
ATOM 2859 C CA . ASP A 1 347 ? 1.578 6.102 -6.562 1 98.12 347 ASP A CA 1
ATOM 2860 C C . ASP A 1 347 ? 3.035 5.758 -6.871 1 98.12 347 ASP A C 1
ATOM 2862 O O . ASP A 1 347 ? 3.943 6.199 -6.164 1 98.12 347 ASP A O 1
ATOM 2866 N N . PRO A 1 348 ? 3.262 5.035 -7.98 1 97.44 348 PRO A N 1
ATOM 2867 C CA . PRO A 1 348 ? 4.625 4.602 -8.297 1 97.44 348 PRO A CA 1
ATOM 2868 C C . PRO A 1 348 ? 5.551 5.766 -8.641 1 97.44 348 PRO A C 1
ATOM 2870 O O . PRO A 1 348 ? 6.773 5.613 -8.625 1 97.44 348 PRO A O 1
ATOM 2873 N N . TYR A 1 349 ? 5.035 6.93 -8.914 1 97.88 349 TYR A N 1
ATOM 2874 C CA . TYR A 1 349 ? 5.867 8.062 -9.289 1 97.88 349 TYR A CA 1
ATOM 2875 C C . TYR A 1 349 ? 6.305 8.852 -8.062 1 97.88 349 TYR A C 1
ATOM 2877 O O . TYR A 1 349 ? 7.223 9.672 -8.141 1 97.88 349 TYR A O 1
ATOM 2885 N N . THR A 1 350 ? 5.641 8.672 -6.906 1 98.38 350 THR A N 1
ATOM 2886 C CA . THR A 1 350 ? 5.918 9.477 -5.723 1 98.38 350 THR A CA 1
ATOM 2887 C C . THR A 1 350 ? 7.379 9.344 -5.305 1 98.38 350 THR A C 1
ATOM 2889 O O . THR A 1 350 ? 8.039 10.336 -4.992 1 98.38 350 THR A O 1
ATOM 2892 N N . VAL A 1 351 ? 7.918 8.117 -5.336 1 97.38 351 VAL A N 1
ATOM 2893 C CA . VAL A 1 351 ? 9.305 7.891 -4.941 1 97.38 351 VAL A CA 1
ATOM 2894 C C . VAL A 1 351 ? 10.242 8.656 -5.867 1 97.38 351 VAL A C 1
ATOM 2896 O O . VAL A 1 351 ? 11.273 9.18 -5.43 1 97.38 351 VAL A O 1
ATOM 2899 N N . PHE A 1 352 ? 9.914 8.789 -7.109 1 96.88 352 PHE A N 1
ATOM 2900 C CA . PHE A 1 352 ? 10.727 9.508 -8.086 1 96.88 352 PHE A CA 1
ATOM 2901 C C . PHE A 1 352 ? 10.641 11.016 -7.863 1 96.88 352 PHE A C 1
ATOM 2903 O O . PHE A 1 352 ? 11.625 11.734 -8.039 1 96.88 352 PHE A O 1
ATOM 2910 N N . PHE A 1 353 ? 9.438 11.516 -7.477 1 97.69 353 PHE A N 1
ATOM 2911 C CA . PHE A 1 353 ? 9.289 12.93 -7.148 1 97.69 353 PHE A CA 1
ATOM 2912 C C . PHE A 1 353 ? 10.164 13.305 -5.957 1 97.69 353 PHE A C 1
ATOM 2914 O O . PHE A 1 353 ? 10.797 14.359 -5.957 1 97.69 353 PHE A O 1
ATOM 2921 N N . ILE A 1 354 ? 10.18 12.438 -4.961 1 97.44 354 ILE A N 1
ATOM 2922 C CA . ILE A 1 354 ? 11.016 12.672 -3.787 1 97.44 354 ILE A CA 1
ATOM 2923 C C . ILE A 1 354 ? 12.484 12.703 -4.195 1 97.44 354 ILE A C 1
ATOM 2925 O O . ILE A 1 354 ? 13.219 13.633 -3.838 1 97.44 354 ILE A O 1
ATOM 2929 N N . TYR A 1 355 ? 12.898 11.727 -4.996 1 95.38 355 TYR A N 1
ATOM 2930 C CA . TYR A 1 355 ? 14.273 11.625 -5.465 1 95.38 355 TYR A CA 1
ATOM 2931 C C . TYR A 1 355 ? 14.688 12.875 -6.234 1 95.38 355 TYR A C 1
ATOM 2933 O O . TYR A 1 355 ? 15.75 13.445 -5.984 1 95.38 355 TYR A O 1
ATOM 2941 N N . ASP A 1 356 ? 13.82 13.281 -7.133 1 95 356 ASP A N 1
ATOM 2942 C CA . ASP A 1 356 ? 14.102 14.453 -7.953 1 95 356 ASP A CA 1
ATOM 2943 C C . ASP A 1 356 ? 14.227 15.711 -7.094 1 95 356 ASP A C 1
ATOM 2945 O O . ASP A 1 356 ? 15.117 16.531 -7.316 1 95 356 ASP A O 1
ATOM 2949 N N . PHE A 1 357 ? 13.375 15.852 -6.125 1 96.88 357 PHE A N 1
ATOM 2950 C CA . PHE A 1 357 ? 13.398 17.016 -5.234 1 96.88 357 PHE A CA 1
ATOM 2951 C C . PHE A 1 357 ? 14.695 17.047 -4.43 1 96.88 357 PHE A C 1
ATOM 2953 O O . PHE A 1 357 ? 15.312 18.094 -4.285 1 96.88 357 PHE A O 1
ATOM 2960 N N . MET A 1 358 ? 15.086 15.891 -3.957 1 94.06 358 MET A N 1
ATOM 2961 C CA . MET A 1 358 ? 16.328 15.805 -3.186 1 94.06 358 MET A CA 1
ATOM 2962 C C . MET A 1 358 ? 17.531 16.141 -4.051 1 94.06 358 MET A C 1
ATOM 2964 O O . MET A 1 358 ? 18.453 16.844 -3.605 1 94.06 358 MET A O 1
ATOM 2968 N N . ASN A 1 359 ? 17.547 15.648 -5.297 1 91.44 359 ASN A N 1
ATOM 2969 C CA . ASN A 1 359 ? 18.656 15.914 -6.207 1 91.44 359 ASN A CA 1
ATOM 2970 C C . ASN A 1 359 ? 18.75 17.391 -6.555 1 91.44 359 ASN A C 1
ATOM 2972 O O . ASN A 1 359 ? 19.844 17.922 -6.762 1 91.44 359 ASN A O 1
ATOM 2976 N N . ARG A 1 360 ? 17.656 18.031 -6.555 1 91.88 360 ARG A N 1
ATOM 2977 C CA . ARG A 1 360 ? 17.625 19.438 -6.922 1 91.88 360 ARG A CA 1
ATOM 2978 C C . ARG A 1 360 ? 17.984 20.328 -5.734 1 91.88 360 ARG A C 1
ATOM 2980 O O . ARG A 1 360 ? 18.406 21.469 -5.91 1 91.88 360 ARG A O 1
ATOM 2987 N N . THR A 1 361 ? 17.781 19.812 -4.59 1 91.19 361 THR A N 1
ATOM 2988 C CA . THR A 1 361 ? 17.984 20.656 -3.408 1 91.19 361 THR A CA 1
ATOM 2989 C C . THR A 1 361 ? 19.328 20.359 -2.758 1 91.19 361 THR A C 1
ATOM 2991 O O . THR A 1 361 ? 19.797 21.109 -1.898 1 91.19 361 THR A O 1
ATOM 2994 N N . SER A 1 362 ? 19.828 19.156 -3.061 1 80.44 362 SER A N 1
ATOM 2995 C CA . SER A 1 362 ? 21.109 18.812 -2.465 1 80.44 362 SER A CA 1
ATOM 2996 C C . SER A 1 362 ? 22.25 19 -3.457 1 80.44 362 SER A C 1
ATOM 2998 O O . SER A 1 362 ? 22.062 18.875 -4.668 1 80.44 362 SER A O 1
ATOM 3000 N N . SER A 1 363 ? 23.266 19.625 -3.078 1 66.88 363 SER A N 1
ATOM 3001 C CA . SER A 1 363 ? 24.453 19.781 -3.908 1 66.88 363 SER A CA 1
ATOM 3002 C C . SER A 1 363 ? 25.156 18.438 -4.129 1 66.88 363 SER A C 1
ATOM 3004 O O . SER A 1 363 ? 25.984 18.312 -5.02 1 66.88 363 SER A O 1
ATOM 3006 N N . GLU A 1 364 ? 24.781 17.453 -3.268 1 57.94 364 GLU A N 1
ATOM 3007 C CA . GLU A 1 364 ? 25.453 16.156 -3.361 1 57.94 364 GLU A CA 1
ATOM 3008 C C . GLU A 1 364 ? 24.594 15.164 -4.129 1 57.94 364 GLU A C 1
ATOM 3010 O O . GLU A 1 364 ? 23.359 15.141 -3.984 1 57.94 364 GLU A O 1
ATOM 3015 N N . GLU A 1 365 ? 25.172 14.617 -5.273 1 51.38 365 GLU A N 1
ATOM 3016 C CA . GLU A 1 365 ? 24.469 13.594 -6.035 1 51.38 365 GLU A CA 1
ATOM 3017 C C . GLU A 1 365 ? 24.062 12.414 -5.148 1 51.38 365 GLU A C 1
ATOM 3019 O O . GLU A 1 365 ? 24.891 11.914 -4.375 1 51.38 365 GLU A O 1
ATOM 3024 N N . MET A 1 366 ? 22.766 12.25 -4.871 1 52.94 366 MET A N 1
ATOM 3025 C CA . MET A 1 366 ? 22.266 11.148 -4.062 1 52.94 366 MET A CA 1
ATOM 3026 C C . MET A 1 366 ? 22.25 9.844 -4.859 1 52.94 366 MET A C 1
ATOM 3028 O O . MET A 1 366 ? 21.812 9.82 -6.012 1 52.94 366 MET A O 1
ATOM 3032 N N . TYR A 1 367 ? 23.234 8.938 -4.73 1 44.34 367 TYR A N 1
ATOM 3033 C CA . TYR A 1 367 ? 23.156 7.641 -5.395 1 44.34 367 TYR A CA 1
ATOM 3034 C C . TYR A 1 367 ? 22.297 6.676 -4.586 1 44.34 367 TYR A C 1
ATOM 3036 O O . TYR A 1 367 ? 22.438 6.574 -3.367 1 44.34 367 TYR A O 1
ATOM 3044 N N . LEU A 1 368 ? 21.109 6.375 -5.07 1 47.91 368 LEU A N 1
ATOM 3045 C CA . LEU A 1 368 ? 20.328 5.285 -4.492 1 47.91 368 LEU A CA 1
ATOM 3046 C C . LEU A 1 368 ? 21.047 3.949 -4.672 1 47.91 368 LEU A C 1
ATOM 3048 O O . LEU A 1 368 ? 22.047 3.869 -5.371 1 47.91 368 LEU A O 1
ATOM 3052 N N . ILE A 1 369 ? 20.375 2.672 -4.664 1 43.19 369 ILE A N 1
ATOM 3053 C CA . ILE A 1 369 ? 20.781 1.274 -4.605 1 43.19 369 ILE A CA 1
ATOM 3054 C C . ILE A 1 369 ? 21.641 0.938 -5.82 1 43.19 369 ILE A C 1
ATOM 3056 O O . ILE A 1 369 ? 21.188 1.069 -6.961 1 43.19 369 ILE A O 1
ATOM 3060 N N . GLU A 1 370 ? 23.016 1.021 -5.68 1 42.06 370 GLU A N 1
ATOM 3061 C CA . GLU A 1 370 ? 23.812 0.511 -6.789 1 42.06 370 GLU A CA 1
ATOM 3062 C C . GLU A 1 370 ? 23.734 -1.011 -6.875 1 42.06 370 GLU A C 1
ATOM 3064 O O . GLU A 1 370 ? 23.734 -1.695 -5.848 1 42.06 370 GLU A O 1
ATOM 3069 N N . GLY A 1 371 ? 23.094 -1.717 -7.895 1 38.28 371 GLY A N 1
ATOM 3070 C CA . GLY A 1 371 ? 23.094 -3.145 -8.172 1 38.28 371 GLY A CA 1
ATOM 3071 C C . GLY A 1 371 ? 24.422 -3.811 -7.914 1 38.28 371 GLY A C 1
ATOM 3072 O O . GLY A 1 371 ? 25.406 -3.139 -7.582 1 38.28 371 GLY A O 1
ATOM 3073 N N . SER A 1 372 ? 24.516 -5.156 -7.84 1 36.25 372 SER A N 1
ATOM 3074 C CA . SER A 1 372 ? 25.703 -5.961 -7.566 1 36.25 372 SER A CA 1
ATOM 3075 C C . SER A 1 372 ? 26.75 -5.781 -8.656 1 36.25 372 SER A C 1
ATOM 3077 O O . SER A 1 372 ? 26.422 -5.77 -9.844 1 36.25 372 SER A O 1
ATOM 3079 N N . HIS A 1 373 ? 27.875 -4.898 -8.484 1 30.17 373 HIS A N 1
ATOM 3080 C CA . HIS A 1 373 ? 28.969 -4.941 -9.438 1 30.17 373 HIS A CA 1
ATOM 3081 C C . HIS A 1 373 ? 29.594 -6.332 -9.5 1 30.17 373 HIS A C 1
ATOM 3083 O O . HIS A 1 373 ? 29.891 -6.926 -8.461 1 30.17 373 HIS A O 1
ATOM 3089 N N . GLN A 1 374 ? 29.281 -7.145 -10.516 1 26.92 374 GLN A N 1
ATOM 3090 C CA . GLN A 1 374 ? 30.141 -8.289 -10.82 1 26.92 374 GLN A CA 1
ATOM 3091 C C . GLN A 1 374 ? 31.609 -7.891 -10.836 1 26.92 374 GLN A C 1
ATOM 3093 O O . GLN A 1 374 ? 32 -6.965 -11.547 1 26.92 374 GLN A O 1
ATOM 3098 N N . SER A 1 375 ? 32.281 -8.086 -9.711 1 22.66 375 SER A N 1
ATOM 3099 C CA . SER A 1 375 ? 33.719 -8.172 -9.938 1 22.66 375 SER A CA 1
ATOM 3100 C C . SER A 1 375 ? 34.062 -9.336 -10.859 1 22.66 375 SER A C 1
ATOM 3102 O O . SER A 1 375 ? 33.438 -10.406 -10.781 1 22.66 375 SER A O 1
ATOM 3104 N N . MET B 1 1 ? -111.25 -1.574 -4.148 1 24.31 1 MET B N 1
ATOM 3105 C CA . MET B 1 1 ? -110.438 -2.656 -3.541 1 24.31 1 MET B CA 1
ATOM 3106 C C . MET B 1 1 ? -109 -2.293 -3.467 1 24.31 1 MET B C 1
ATOM 3108 O O . MET B 1 1 ? -108.312 -2.107 -4.5 1 24.31 1 MET B O 1
ATOM 3112 N N . SER B 1 2 ? -108.5 -1.483 -2.379 1 26.59 2 SER B N 1
ATOM 3113 C CA . SER B 1 2 ? -107.25 -0.951 -1.86 1 26.59 2 SER B CA 1
ATOM 3114 C C . SER B 1 2 ? -106.25 -2.07 -1.521 1 26.59 2 SER B C 1
ATOM 3116 O O . SER B 1 2 ? -106.562 -2.938 -0.697 1 26.59 2 SER B O 1
ATOM 3118 N N . ARG B 1 3 ? -105.375 -2.545 -2.545 1 31.77 3 ARG B N 1
ATOM 3119 C CA . ARG B 1 3 ? -104.312 -3.521 -2.393 1 31.77 3 ARG B CA 1
ATOM 3120 C C . ARG B 1 3 ? -103.438 -3.146 -1.239 1 31.77 3 ARG B C 1
ATOM 3122 O O . ARG B 1 3 ? -102.812 -2.053 -1.224 1 31.77 3 ARG B O 1
ATOM 3129 N N . ASN B 1 4 ? -103.562 -3.596 0.074 1 30.03 4 ASN B N 1
ATOM 3130 C CA . ASN B 1 4 ? -102.812 -3.549 1.312 1 30.03 4 ASN B CA 1
ATOM 3131 C C . ASN B 1 4 ? -101.375 -4.004 1.092 1 30.03 4 ASN B C 1
ATOM 3133 O O . ASN B 1 4 ? -101.125 -5.145 0.69 1 30.03 4 ASN B O 1
ATOM 3137 N N . ARG B 1 5 ? -100.438 -3.139 0.713 1 32.53 5 ARG B N 1
ATOM 3138 C CA . ARG B 1 5 ? -98.938 -3.334 0.682 1 32.53 5 ARG B CA 1
ATOM 3139 C C . ARG B 1 5 ? -98.438 -3.914 1.999 1 32.53 5 ARG B C 1
ATOM 3141 O O . ARG B 1 5 ? -98.438 -3.221 3.018 1 32.53 5 ARG B O 1
ATOM 3148 N N . TYR B 1 6 ? -98.75 -5.211 2.383 1 34.53 6 TYR B N 1
ATOM 3149 C CA . TYR B 1 6 ? -98.125 -5.879 3.531 1 34.53 6 TYR B CA 1
ATOM 3150 C C . TYR B 1 6 ? -96.625 -5.82 3.463 1 34.53 6 TYR B C 1
ATOM 3152 O O . TYR B 1 6 ? -96 -6.293 2.498 1 34.53 6 TYR B O 1
ATOM 3160 N N . ASN B 1 7 ? -95.938 -4.688 3.842 1 34.44 7 ASN B N 1
ATOM 3161 C CA . ASN B 1 7 ? -94.562 -4.582 4.133 1 34.44 7 ASN B CA 1
ATOM 3162 C C . ASN B 1 7 ? -94.062 -5.77 4.953 1 34.44 7 ASN B C 1
ATOM 3164 O O . ASN B 1 7 ? -94.562 -6.031 6.043 1 34.44 7 ASN B O 1
ATOM 3168 N N . ASP B 1 8 ? -93.625 -6.848 4.348 1 37.28 8 ASP B N 1
ATOM 3169 C CA . ASP B 1 8 ? -93.062 -8.062 4.922 1 37.28 8 ASP B CA 1
ATOM 3170 C C . ASP B 1 8 ? -91.875 -7.73 5.816 1 37.28 8 ASP B C 1
ATOM 3172 O O . ASP B 1 8 ? -90.875 -7.191 5.344 1 37.28 8 ASP B O 1
ATOM 3176 N N . TYR B 1 9 ? -92.062 -7.176 6.996 1 37.78 9 TYR B N 1
ATOM 3177 C CA . TYR B 1 9 ? -91.125 -7.051 8.07 1 37.78 9 TYR B CA 1
ATOM 3178 C C . TYR B 1 9 ? -90.5 -8.406 8.43 1 37.78 9 TYR B C 1
ATOM 3180 O O . TYR B 1 9 ? -91.25 -9.383 8.625 1 37.78 9 TYR B O 1
ATOM 3188 N N . TYR B 1 10 ? -89.5 -8.781 7.824 1 44.56 10 TYR B N 1
ATOM 3189 C CA . TYR B 1 10 ? -88.812 -10.023 8.234 1 44.56 10 TYR B CA 1
ATOM 3190 C C . TYR B 1 10 ? -88.062 -9.836 9.555 1 44.56 10 TYR B C 1
ATOM 3192 O O . TYR B 1 10 ? -87.438 -8.805 9.773 1 44.56 10 TYR B O 1
ATOM 3200 N N . LEU B 1 11 ? -88.562 -10.359 10.578 1 44.81 11 LEU B N 1
ATOM 3201 C CA . LEU B 1 11 ? -88 -10.477 11.914 1 44.81 11 LEU B CA 1
ATOM 3202 C C . LEU B 1 11 ? -86.625 -11.133 11.852 1 44.81 11 LEU B C 1
ATOM 3204 O O . LEU B 1 11 ? -86.438 -12.242 11.344 1 44.81 11 LEU B O 1
ATOM 3208 N N . VAL B 1 12 ? -85.562 -10.359 11.617 1 53.53 12 VAL B N 1
ATOM 3209 C CA . VAL B 1 12 ? -84.25 -10.945 11.672 1 53.53 12 VAL B CA 1
ATOM 3210 C C . VAL B 1 12 ? -83.812 -11.055 13.125 1 53.53 12 VAL B C 1
ATOM 3212 O O . VAL B 1 12 ? -83.875 -10.086 13.883 1 53.53 12 VAL B O 1
ATOM 3215 N N . ASN B 1 13 ? -83.812 -12.148 13.633 1 57.16 13 ASN B N 1
ATOM 3216 C CA . ASN B 1 13 ? -83.312 -12.461 14.969 1 57.16 13 ASN B CA 1
ATOM 3217 C C . ASN B 1 13 ? -81.875 -12.133 15.117 1 57.16 13 ASN B C 1
ATOM 3219 O O . ASN B 1 13 ? -81.062 -12.359 14.188 1 57.16 13 ASN B O 1
ATOM 3223 N N . ASP B 1 14 ? -81.562 -11.188 15.961 1 60.06 14 ASP B N 1
ATOM 3224 C CA . ASP B 1 14 ? -80.188 -10.781 16.297 1 60.06 14 ASP B CA 1
ATOM 3225 C C . ASP B 1 14 ? -79.25 -11.984 16.312 1 60.06 14 ASP B C 1
ATOM 3227 O O . ASP B 1 14 ? -78.062 -11.883 15.898 1 60.06 14 ASP B O 1
ATOM 3231 N N . GLU B 1 15 ? -79.812 -13.109 16.703 1 65.62 15 GLU B N 1
ATOM 3232 C CA . GLU B 1 15 ? -79 -14.328 16.766 1 65.62 15 GLU B CA 1
ATOM 3233 C C . GLU B 1 15 ? -78.625 -14.812 15.367 1 65.62 15 GLU B C 1
ATOM 3235 O O . GLU B 1 15 ? -77.562 -15.32 15.148 1 65.62 15 GLU B O 1
ATOM 3240 N N . ASP B 1 16 ? -79.5 -14.492 14.414 1 64.31 16 ASP B N 1
ATOM 3241 C CA . ASP B 1 16 ? -79.25 -14.945 13.047 1 64.31 16 ASP B CA 1
ATOM 3242 C C . ASP B 1 16 ? -78.188 -14.07 12.367 1 64.31 16 ASP B C 1
ATOM 3244 O O . ASP B 1 16 ? -77.375 -14.57 11.602 1 64.31 16 ASP B O 1
ATOM 3248 N N . VAL B 1 17 ? -78.188 -12.836 12.758 1 64.56 17 VAL B N 1
ATOM 3249 C CA . VAL B 1 17 ? -77.188 -11.922 12.188 1 64.56 17 VAL B CA 1
ATOM 3250 C C . VAL B 1 17 ? -75.812 -12.227 12.773 1 64.56 17 VAL B C 1
ATOM 3252 O O . VAL B 1 17 ? -74.812 -12.273 12.039 1 64.56 17 VAL B O 1
ATOM 3255 N N . GLU B 1 18 ? -75.875 -12.391 14.031 1 70.44 18 GLU B N 1
ATOM 3256 C CA . GLU B 1 18 ? -74.625 -12.734 14.688 1 70.44 18 GLU B CA 1
ATOM 3257 C C . GLU B 1 18 ? -74.062 -14.055 14.156 1 70.44 18 GLU B C 1
ATOM 3259 O O . GLU B 1 18 ? -72.875 -14.172 13.922 1 70.44 18 GLU B O 1
ATOM 3264 N N . GLU B 1 19 ? -74.938 -14.984 13.781 1 75.38 19 GLU B N 1
ATOM 3265 C CA . GLU B 1 19 ? -74.5 -16.266 13.227 1 75.38 19 GLU B CA 1
ATOM 3266 C C . GLU B 1 19 ? -74 -16.109 11.797 1 75.38 19 GLU B C 1
ATOM 3268 O O . GLU B 1 19 ? -73 -16.75 11.414 1 75.38 19 GLU B O 1
ATOM 3273 N N . SER B 1 20 ? -74.562 -15.148 11.109 1 72.56 20 SER B N 1
ATOM 3274 C CA . SER B 1 20 ? -74.125 -14.914 9.734 1 72.56 20 SER B CA 1
ATOM 3275 C C . SER B 1 20 ? -72.75 -14.25 9.688 1 72.56 20 SER B C 1
ATOM 3277 O O . SER B 1 20 ? -71.938 -14.586 8.844 1 72.56 20 SER B O 1
ATOM 3279 N N . ILE B 1 21 ? -72.562 -13.422 10.594 1 72.44 21 ILE B N 1
ATOM 3280 C CA . ILE B 1 21 ? -71.25 -12.734 10.703 1 72.44 21 ILE B CA 1
ATOM 3281 C C . ILE B 1 21 ? -70.188 -13.734 11.117 1 72.44 21 ILE B C 1
ATOM 3283 O O . ILE B 1 21 ? -69.062 -13.719 10.562 1 72.44 21 ILE B O 1
ATOM 3287 N N . GLU B 1 22 ? -70.5 -14.602 12 1 78.12 22 GLU B N 1
ATOM 3288 C CA . GLU B 1 22 ? -69.562 -15.602 12.453 1 78.12 22 GLU B CA 1
ATOM 3289 C C . GLU B 1 22 ? -69.188 -16.578 11.336 1 78.12 22 GLU B C 1
ATOM 3291 O O . GLU B 1 22 ? -68.062 -16.969 11.188 1 78.12 22 GLU B O 1
ATOM 3296 N N . VAL B 1 23 ? -70.188 -16.922 10.531 1 78.31 23 VAL B N 1
ATOM 3297 C CA . VAL B 1 23 ? -69.938 -17.828 9.406 1 78.31 23 VAL B CA 1
ATOM 3298 C C . VAL B 1 23 ? -69.062 -17.141 8.352 1 78.31 23 VAL B C 1
ATOM 3300 O O . VAL B 1 23 ? -68.188 -17.75 7.797 1 78.31 23 VAL B O 1
ATOM 3303 N N . SER B 1 24 ? -69.312 -15.891 8.195 1 75.19 24 SER B N 1
ATOM 3304 C CA . SER B 1 24 ? -68.562 -15.125 7.223 1 75.19 24 SER B CA 1
ATOM 3305 C C . SER B 1 24 ? -67.125 -14.953 7.672 1 75.19 24 SER B C 1
ATOM 3307 O O . SER B 1 24 ? -66.188 -15.086 6.867 1 75.19 24 SER B O 1
ATOM 3309 N N . LEU B 1 25 ? -67 -14.742 8.922 1 75.75 25 LEU B N 1
ATOM 3310 C CA . LEU B 1 25 ? -65.688 -14.594 9.484 1 75.75 25 LEU B CA 1
ATOM 3311 C C . LEU B 1 25 ? -64.938 -15.914 9.43 1 75.75 25 LEU B C 1
ATOM 3313 O O . LEU B 1 25 ? -63.719 -15.93 9.125 1 75.75 25 LEU B O 1
ATOM 3317 N N . LYS B 1 26 ? -65.5 -17.016 9.664 1 82.31 26 LYS B N 1
ATOM 3318 C CA . LYS B 1 26 ? -64.938 -18.344 9.57 1 82.31 26 LYS B CA 1
ATOM 3319 C C . LYS B 1 26 ? -64.562 -18.688 8.133 1 82.31 26 LYS B C 1
ATOM 3321 O O . LYS B 1 26 ? -63.469 -19.25 7.875 1 82.31 26 LYS B O 1
ATOM 3326 N N . GLN B 1 27 ? -65.438 -18.266 7.281 1 82.62 27 GLN B N 1
ATOM 3327 C CA . GLN B 1 27 ? -65.188 -18.5 5.867 1 82.62 27 GLN B CA 1
ATOM 3328 C C . GLN B 1 27 ? -64 -17.672 5.395 1 82.62 27 GLN B C 1
ATOM 3330 O O . GLN B 1 27 ? -63.156 -18.172 4.648 1 82.62 27 GLN B O 1
ATOM 3335 N N . THR B 1 28 ? -63.844 -16.531 5.844 1 83.06 28 THR B N 1
ATOM 3336 C CA . THR B 1 28 ? -62.719 -15.672 5.5 1 83.06 28 THR B CA 1
ATOM 3337 C C . THR B 1 28 ? -61.438 -16.219 6.086 1 83.06 28 THR B C 1
ATOM 3339 O O . THR B 1 28 ? -60.375 -16.203 5.426 1 83.06 28 THR B O 1
ATOM 3342 N N . ARG B 1 29 ? -61.469 -16.719 7.258 1 86.44 29 ARG B N 1
ATOM 3343 C CA . ARG B 1 29 ? -60.281 -17.312 7.902 1 86.44 29 ARG B CA 1
ATOM 3344 C C . ARG B 1 29 ? -59.844 -18.578 7.164 1 86.44 29 ARG B C 1
ATOM 3346 O O . ARG B 1 29 ? -58.625 -18.797 6.996 1 86.44 29 ARG B O 1
ATOM 3353 N N . ASN B 1 30 ? -60.875 -19.266 6.777 1 87 30 ASN B N 1
ATOM 3354 C CA . ASN B 1 30 ? -60.562 -20.484 6.043 1 87 30 ASN B CA 1
ATOM 3355 C C . ASN B 1 30 ? -60 -20.188 4.668 1 87 30 ASN B C 1
ATOM 3357 O O . ASN B 1 30 ? -59.094 -20.875 4.207 1 87 30 ASN B O 1
ATOM 3361 N N . MET B 1 31 ? -60.438 -19.188 4.082 1 86.56 31 MET B N 1
ATOM 3362 C CA . MET B 1 31 ? -59.906 -18.766 2.787 1 86.56 31 MET B CA 1
ATOM 3363 C C . MET B 1 31 ? -58.5 -18.219 2.936 1 86.56 31 MET B C 1
ATOM 3365 O O . MET B 1 31 ? -57.625 -18.5 2.104 1 86.56 31 MET B O 1
ATOM 3369 N N . CYS B 1 32 ? -58.312 -17.484 4.016 1 86.75 32 CYS B N 1
ATOM 3370 C CA . CYS B 1 32 ? -56.969 -16.969 4.297 1 86.75 32 CYS B CA 1
ATOM 3371 C C . CYS B 1 32 ? -56 -18.094 4.594 1 86.75 32 CYS B C 1
ATOM 3373 O O . CYS B 1 32 ? -54.844 -18.094 4.109 1 86.75 32 CYS B O 1
ATOM 3375 N N . LYS B 1 33 ? -56.438 -19.062 5.316 1 90.06 33 LYS B N 1
ATOM 3376 C CA . LYS B 1 33 ? -55.594 -20.219 5.617 1 90.06 33 LYS B CA 1
ATOM 3377 C C . LYS B 1 33 ? -55.25 -21 4.344 1 90.06 33 LYS B C 1
ATOM 3379 O O . LYS B 1 33 ? -54.125 -21.422 4.156 1 90.06 33 LYS B O 1
ATOM 3384 N N . LYS B 1 34 ? -56.25 -21.125 3.516 1 89 34 LYS B N 1
ATOM 3385 C CA . LYS B 1 34 ? -56.031 -21.828 2.258 1 89 34 LYS B CA 1
ATOM 3386 C C . LYS B 1 34 ? -55.031 -21.062 1.376 1 89 34 LYS B C 1
ATOM 3388 O O . LYS B 1 34 ? -54.156 -21.656 0.745 1 89 34 LYS B O 1
ATOM 3393 N N . ALA B 1 35 ? -55.188 -19.781 1.393 1 89.88 35 ALA B N 1
ATOM 3394 C CA . ALA B 1 35 ? -54.25 -18.953 0.612 1 89.88 35 ALA B CA 1
ATOM 3395 C C . ALA B 1 35 ? -52.844 -19.031 1.158 1 89.88 35 ALA B C 1
ATOM 3397 O O . ALA B 1 35 ? -51.875 -19.125 0.392 1 89.88 35 ALA B O 1
ATOM 3398 N N . ILE B 1 36 ? -52.719 -19.062 2.412 1 91.25 36 ILE B N 1
ATOM 3399 C CA . ILE B 1 36 ? -51.406 -19.172 3.057 1 91.25 36 ILE B CA 1
ATOM 3400 C C . ILE B 1 36 ? -50.781 -20.516 2.746 1 91.25 36 ILE B C 1
ATOM 3402 O O . ILE B 1 36 ? -49.594 -20.609 2.438 1 91.25 36 ILE B O 1
ATOM 3406 N N . ILE B 1 37 ? -51.625 -21.469 2.752 1 91.06 37 ILE B N 1
ATOM 3407 C CA . ILE B 1 37 ? -51.125 -22.812 2.477 1 91.06 37 ILE B CA 1
ATOM 3408 C C . ILE B 1 37 ? -50.656 -22.906 1.023 1 91.06 37 ILE B C 1
ATOM 3410 O O . ILE B 1 37 ? -49.625 -23.469 0.735 1 91.06 37 ILE B O 1
ATOM 3414 N N . ILE B 1 38 ? -51.375 -22.281 0.148 1 91.25 38 ILE B N 1
ATOM 3415 C CA . ILE B 1 38 ? -51 -22.281 -1.265 1 91.25 38 ILE B CA 1
ATOM 3416 C C . ILE B 1 38 ? -49.688 -21.531 -1.464 1 91.25 38 ILE B C 1
ATOM 3418 O O . ILE B 1 38 ? -48.812 -21.984 -2.197 1 91.25 38 ILE B O 1
ATOM 3422 N N . VAL B 1 39 ? -49.562 -20.484 -0.805 1 91.81 39 VAL B N 1
ATOM 3423 C CA . VAL B 1 39 ? -48.312 -19.688 -0.892 1 91.81 39 VAL B CA 1
ATOM 3424 C C . VAL B 1 39 ? -47.156 -20.484 -0.31 1 91.81 39 VAL B C 1
ATOM 3426 O O . VAL B 1 39 ? -46.062 -20.516 -0.892 1 91.81 39 VAL B O 1
ATOM 3429 N N . LEU B 1 40 ? -47.469 -21.141 0.748 1 92.19 40 LEU B N 1
ATOM 3430 C CA . LEU B 1 40 ? -46.438 -21.922 1.386 1 92.19 40 LEU B CA 1
ATOM 3431 C C . LEU B 1 40 ? -46 -23.094 0.496 1 92.19 40 LEU B C 1
ATOM 3433 O O . LEU B 1 40 ? -44.812 -23.406 0.388 1 92.19 40 LEU B O 1
ATOM 3437 N N . ILE B 1 41 ? -46.938 -23.688 -0.067 1 92.25 41 ILE B N 1
ATOM 3438 C CA . ILE B 1 41 ? -46.656 -24.781 -0.999 1 92.25 41 ILE B CA 1
ATOM 3439 C C . ILE B 1 41 ? -45.875 -24.234 -2.195 1 92.25 41 ILE B C 1
ATOM 3441 O O . ILE B 1 41 ? -44.906 -24.844 -2.643 1 92.25 41 ILE B O 1
ATOM 3445 N N . GLY B 1 42 ? -46.312 -23.156 -2.648 1 92.31 42 GLY B N 1
ATOM 3446 C CA . GLY B 1 42 ? -45.594 -22.516 -3.746 1 92.31 42 GLY B CA 1
ATOM 3447 C C . GLY B 1 42 ? -44.156 -22.172 -3.406 1 92.31 42 GLY B C 1
ATOM 3448 O O . GLY B 1 42 ? -43.25 -22.453 -4.188 1 92.31 42 GLY B O 1
ATOM 3449 N N . VAL B 1 43 ? -43.906 -21.641 -2.305 1 92.75 43 VAL B N 1
ATOM 3450 C CA . VAL B 1 43 ? -42.562 -21.266 -1.859 1 92.75 43 VAL B CA 1
ATOM 3451 C C . VAL B 1 43 ? -41.719 -22.5 -1.662 1 92.75 43 VAL B C 1
ATOM 3453 O O . VAL B 1 43 ? -40.531 -22.516 -2.029 1 92.75 43 VAL B O 1
ATOM 3456 N N . THR B 1 44 ? -42.281 -23.453 -1.102 1 93.31 44 THR B N 1
ATOM 3457 C CA . THR B 1 44 ? -41.562 -24.703 -0.892 1 93.31 44 THR B CA 1
ATOM 3458 C C . THR B 1 44 ? -41.188 -25.328 -2.227 1 93.31 44 THR B C 1
ATOM 3460 O O . THR B 1 44 ? -40.062 -25.828 -2.387 1 93.31 44 THR B O 1
ATOM 3463 N N . ALA B 1 45 ? -42.125 -25.266 -3.092 1 93.5 45 ALA B N 1
ATOM 3464 C CA . ALA B 1 45 ? -41.844 -25.828 -4.418 1 93.5 45 ALA B CA 1
ATOM 3465 C C . ALA B 1 45 ? -40.75 -25.031 -5.117 1 93.5 45 ALA B C 1
ATOM 3467 O O . ALA B 1 45 ? -39.812 -25.625 -5.699 1 93.5 45 ALA B O 1
ATOM 3468 N N . LEU B 1 46 ? -40.844 -23.844 -5.062 1 93.94 46 LEU B N 1
ATOM 3469 C CA . LEU B 1 46 ? -39.812 -23 -5.672 1 93.94 46 LEU B CA 1
ATOM 3470 C C . LEU B 1 46 ? -38.469 -23.219 -5.016 1 93.94 46 LEU B C 1
ATOM 3472 O O . LEU B 1 46 ? -37.438 -23.234 -5.691 1 93.94 46 LEU B O 1
ATOM 3476 N N . SER B 1 47 ? -38.5 -23.391 -3.775 1 93.25 47 SER B N 1
ATOM 3477 C CA . SER B 1 47 ? -37.25 -23.656 -3.047 1 93.25 47 SER B CA 1
ATOM 3478 C C . SER B 1 47 ? -36.656 -24.984 -3.453 1 93.25 47 SER B C 1
ATOM 3480 O O . SER B 1 47 ? -35.438 -25.109 -3.594 1 93.25 47 SER B O 1
ATOM 3482 N N . LEU B 1 48 ? -37.469 -25.891 -3.604 1 92.81 48 LEU B N 1
ATOM 3483 C CA . LEU B 1 48 ? -37 -27.203 -4.012 1 92.81 48 LEU B CA 1
ATOM 3484 C C . LEU B 1 48 ? -36.406 -27.156 -5.418 1 92.81 48 LEU B C 1
ATOM 3486 O O . LEU B 1 48 ? -35.375 -27.797 -5.688 1 92.81 48 LEU B O 1
ATOM 3490 N N . ILE B 1 49 ? -37.031 -26.453 -6.238 1 93.31 49 ILE B N 1
ATOM 3491 C CA . ILE B 1 49 ? -36.531 -26.281 -7.594 1 93.31 49 ILE B CA 1
ATOM 3492 C C . ILE B 1 49 ? -35.156 -25.609 -7.551 1 93.31 49 ILE B C 1
ATOM 3494 O O . ILE B 1 49 ? -34.25 -26.016 -8.242 1 93.31 49 ILE B O 1
ATOM 3498 N N . ALA B 1 50 ? -35.094 -24.672 -6.766 1 91.5 50 ALA B N 1
ATOM 3499 C CA . ALA B 1 50 ? -33.844 -23.938 -6.621 1 91.5 50 ALA B CA 1
ATOM 3500 C C . ALA B 1 50 ? -32.719 -24.859 -6.102 1 91.5 50 ALA B C 1
ATOM 3502 O O . ALA B 1 50 ? -31.594 -24.797 -6.574 1 91.5 50 ALA B O 1
ATOM 3503 N N . ILE B 1 51 ? -33.094 -25.641 -5.23 1 89.88 51 ILE B N 1
ATOM 3504 C CA . ILE B 1 51 ? -32.156 -26.562 -4.641 1 89.88 51 ILE B CA 1
ATOM 3505 C C . ILE B 1 51 ? -31.688 -27.578 -5.684 1 89.88 51 ILE B C 1
ATOM 3507 O O . ILE B 1 51 ? -30.5 -27.859 -5.809 1 89.88 51 ILE B O 1
ATOM 3511 N N . ILE B 1 52 ? -32.562 -28.016 -6.426 1 91.69 52 ILE B N 1
ATOM 3512 C CA . ILE B 1 52 ? -32.25 -29 -7.465 1 91.69 52 ILE B CA 1
ATOM 3513 C C . ILE B 1 52 ? -31.375 -28.344 -8.531 1 91.69 52 ILE B C 1
ATOM 3515 O O . ILE B 1 52 ? -30.391 -28.938 -8.992 1 91.69 52 ILE B O 1
ATOM 3519 N N . LEU B 1 53 ? -31.719 -27.234 -8.883 1 91.62 53 LEU B N 1
ATOM 3520 C CA . LEU B 1 53 ? -30.953 -26.5 -9.883 1 91.62 53 LEU B CA 1
ATOM 3521 C C . LEU B 1 53 ? -29.531 -26.25 -9.391 1 91.62 53 LEU B C 1
ATOM 3523 O O . LEU B 1 53 ? -28.562 -26.469 -10.125 1 91.62 53 LEU B O 1
ATOM 3527 N N . ALA B 1 54 ? -29.391 -25.922 -8.211 1 87.94 54 ALA B N 1
ATOM 3528 C CA . ALA B 1 54 ? -28.109 -25.516 -7.656 1 87.94 54 ALA B CA 1
ATOM 3529 C C . ALA B 1 54 ? -27.25 -26.734 -7.324 1 87.94 54 ALA B C 1
ATOM 3531 O O . ALA B 1 54 ? -26.031 -26.719 -7.547 1 87.94 54 ALA B O 1
ATOM 3532 N N . PHE B 1 55 ? -27.859 -27.766 -6.895 1 89.31 55 PHE B N 1
ATOM 3533 C CA . PHE B 1 55 ? -27.047 -28.812 -6.293 1 89.31 55 PHE B CA 1
ATOM 3534 C C . PHE B 1 55 ? -27.062 -30.078 -7.164 1 89.31 55 PHE B C 1
ATOM 3536 O O . PHE B 1 55 ? -26.328 -31.031 -6.887 1 89.31 55 PHE B O 1
ATOM 3543 N N . VAL B 1 56 ? -27.797 -29.969 -8.203 1 89.56 56 VAL B N 1
ATOM 3544 C CA . VAL B 1 56 ? -27.812 -31.125 -9.094 1 89.56 56 VAL B CA 1
ATOM 3545 C C . VAL B 1 56 ? -27.531 -30.672 -10.523 1 89.56 56 VAL B C 1
ATOM 3547 O O . VAL B 1 56 ? -26.547 -31.094 -11.133 1 89.56 56 VAL B O 1
ATOM 3550 N N . VAL B 1 57 ? -28.297 -29.781 -10.969 1 92.56 57 VAL B N 1
ATOM 3551 C CA . VAL B 1 57 ? -28.203 -29.391 -12.367 1 92.56 57 VAL B CA 1
ATOM 3552 C C . VAL B 1 57 ? -26.891 -28.656 -12.617 1 92.56 57 VAL B C 1
ATOM 3554 O O . VAL B 1 57 ? -26.172 -28.969 -13.57 1 92.56 57 VAL B O 1
ATOM 3557 N N . PHE B 1 58 ? -26.609 -27.766 -11.844 1 90.75 58 PHE B N 1
ATOM 3558 C CA . PHE B 1 58 ? -25.406 -26.984 -12.039 1 90.75 58 PHE B CA 1
ATOM 3559 C C . PHE B 1 58 ? -24.172 -27.875 -12.008 1 90.75 58 PHE B C 1
ATOM 3561 O O . PHE B 1 58 ? -23.328 -27.812 -12.906 1 90.75 58 PHE B O 1
ATOM 3568 N N . PRO B 1 59 ? -24.031 -28.734 -11.008 1 90.94 59 PRO B N 1
ATOM 3569 C CA . PRO B 1 59 ? -22.875 -29.625 -11 1 90.94 59 PRO B CA 1
ATOM 3570 C C . PRO B 1 59 ? -22.797 -30.516 -12.242 1 90.94 59 PRO B C 1
ATOM 3572 O O . PRO B 1 59 ? -21.703 -30.781 -12.75 1 90.94 59 PRO B O 1
ATOM 3575 N N . LEU B 1 60 ? -23.875 -30.812 -12.742 1 93.31 60 LEU B N 1
ATOM 3576 C CA . LEU B 1 60 ? -23.891 -31.641 -13.953 1 93.31 60 LEU B CA 1
ATOM 3577 C C . LEU B 1 60 ? -23.469 -30.812 -15.172 1 93.31 60 LEU B C 1
ATOM 3579 O O . LEU B 1 60 ? -22.719 -31.312 -16.016 1 93.31 60 LEU B O 1
ATOM 3583 N N . ILE B 1 61 ? -23.969 -29.703 -15.195 1 94.75 61 ILE B N 1
ATOM 3584 C CA . ILE B 1 61 ? -23.578 -28.828 -16.281 1 94.75 61 ILE B CA 1
ATOM 3585 C C . ILE B 1 61 ? -22.078 -28.562 -16.219 1 94.75 61 ILE B C 1
ATOM 3587 O O . ILE B 1 61 ? -21.375 -28.594 -17.234 1 94.75 61 ILE B O 1
ATOM 3591 N N . PHE B 1 62 ? -21.594 -28.328 -15.062 1 93.75 62 PHE B N 1
ATOM 3592 C CA . PHE B 1 62 ? -20.172 -28.094 -14.844 1 93.75 62 PHE B CA 1
ATOM 3593 C C . PHE B 1 62 ? -19.359 -29.297 -15.281 1 93.75 62 PHE B C 1
ATOM 3595 O O . PHE B 1 62 ? -18.328 -29.156 -15.945 1 93.75 62 PHE B O 1
ATOM 3602 N N . MET B 1 63 ? -19.797 -30.438 -14.953 1 94.62 63 MET B N 1
ATOM 3603 C CA . MET B 1 63 ? -19.109 -31.688 -15.25 1 94.62 63 MET B CA 1
ATOM 3604 C C . MET B 1 63 ? -18.844 -31.828 -16.75 1 94.62 63 MET B C 1
ATOM 3606 O O . MET B 1 63 ? -17.797 -32.312 -17.156 1 94.62 63 MET B O 1
ATOM 3610 N N . PHE B 1 64 ? -19.734 -31.25 -17.531 1 95.38 64 PHE B N 1
ATOM 3611 C CA . PHE B 1 64 ? -19.625 -31.531 -18.969 1 95.38 64 PHE B CA 1
ATOM 3612 C C . PHE B 1 64 ? -19.234 -30.266 -19.719 1 95.38 64 PHE B C 1
ATOM 3614 O O . PHE B 1 64 ? -19.109 -30.281 -20.953 1 95.38 64 PHE B O 1
ATOM 3621 N N . SER B 1 65 ? -19 -29.266 -19.047 1 95.81 65 SER B N 1
ATOM 3622 C CA . SER B 1 65 ? -18.656 -28.016 -19.719 1 95.81 65 SER B CA 1
ATOM 3623 C C . SER B 1 65 ? -17.203 -27.625 -19.453 1 95.81 65 SER B C 1
ATOM 3625 O O . SER B 1 65 ? -16.906 -27.016 -18.422 1 95.81 65 SER B O 1
ATOM 3627 N N . VAL B 1 66 ? -16.359 -27.812 -20.438 1 94.44 66 VAL B N 1
ATOM 3628 C CA . VAL B 1 66 ? -14.953 -27.469 -20.312 1 94.44 66 VAL B CA 1
ATOM 3629 C C . VAL B 1 66 ? -14.805 -25.953 -20.219 1 94.44 66 VAL B C 1
ATOM 3631 O O . VAL B 1 66 ? -13.938 -25.453 -19.484 1 94.44 66 VAL B O 1
ATOM 3634 N N . SER B 1 67 ? -15.695 -25.281 -20.859 1 93.75 67 SER B N 1
ATOM 3635 C CA . SER B 1 67 ? -15.664 -23.812 -20.828 1 93.75 67 SER B CA 1
ATOM 3636 C C . SER B 1 67 ? -15.914 -23.297 -19.422 1 93.75 67 SER B C 1
ATOM 3638 O O . SER B 1 67 ? -15.242 -22.359 -18.969 1 93.75 67 SER B O 1
ATOM 3640 N N . LEU B 1 68 ? -16.859 -23.875 -18.766 1 93.62 68 LEU B N 1
ATOM 3641 C CA . LEU B 1 68 ? -17.141 -23.469 -17.391 1 93.62 68 LEU B CA 1
ATOM 3642 C C . LEU B 1 68 ? -15.969 -23.812 -16.484 1 93.62 68 LEU B C 1
ATOM 3644 O O . LEU B 1 68 ? -15.641 -23.062 -15.562 1 93.62 68 LEU B O 1
ATOM 3648 N N . GLN B 1 69 ? -15.383 -24.953 -16.688 1 94.5 69 GLN B N 1
ATOM 3649 C CA . GLN B 1 69 ? -14.211 -25.359 -15.922 1 94.5 69 GLN B CA 1
ATOM 3650 C C . GLN B 1 69 ? -13.055 -24.375 -16.109 1 94.5 69 GLN B C 1
ATOM 3652 O O . GLN B 1 69 ? -12.43 -23.953 -15.148 1 94.5 69 GLN B O 1
ATOM 3657 N N . GLU B 1 70 ? -12.836 -24.016 -17.344 1 94.5 70 GLU B N 1
ATOM 3658 C CA . GLU B 1 70 ? -11.805 -23.031 -17.672 1 94.5 70 GLU B CA 1
ATOM 3659 C C . GLU B 1 70 ? -12.055 -21.703 -16.969 1 94.5 70 GLU B C 1
ATOM 3661 O O . GLU B 1 70 ? -11.125 -21.094 -16.438 1 94.5 70 GLU B O 1
ATOM 3666 N N . LYS B 1 71 ? -13.273 -21.312 -16.969 1 92.25 71 LYS B N 1
ATOM 3667 C CA . LYS B 1 71 ? -13.633 -20.016 -16.391 1 92.25 71 LYS B CA 1
ATOM 3668 C C . LYS B 1 71 ? -13.492 -20.047 -14.867 1 92.25 71 LYS B C 1
ATOM 3670 O O . LYS B 1 71 ? -13.18 -19.031 -14.25 1 92.25 71 LYS B O 1
ATOM 3675 N N . LEU B 1 72 ? -13.719 -21.156 -14.312 1 91.12 72 LEU B N 1
ATOM 3676 C CA . LEU B 1 72 ? -13.547 -21.297 -12.875 1 91.12 72 LEU B CA 1
ATOM 3677 C C . LEU B 1 72 ? -12.086 -21.141 -12.484 1 91.12 72 LEU B C 1
ATOM 3679 O O . LEU B 1 72 ? -11.766 -20.469 -11.508 1 91.12 72 LEU B O 1
ATOM 3683 N N . VAL B 1 73 ? -11.211 -21.75 -13.242 1 93.88 73 VAL B N 1
ATOM 3684 C CA . VAL B 1 73 ? -9.789 -21.797 -12.922 1 93.88 73 VAL B CA 1
ATOM 3685 C C . VAL B 1 73 ? -9.125 -20.484 -13.32 1 93.88 73 VAL B C 1
ATOM 3687 O O . VAL B 1 73 ? -8.367 -19.891 -12.539 1 93.88 73 VAL B O 1
ATOM 3690 N N . PHE B 1 74 ? -9.352 -20.078 -14.562 1 95.69 74 PHE B N 1
ATOM 3691 C CA . PHE B 1 74 ? -8.766 -18.875 -15.133 1 95.69 74 PHE B CA 1
ATOM 3692 C C . PHE B 1 74 ? -9.805 -17.766 -15.242 1 95.69 74 PHE B C 1
ATOM 3694 O O . PHE B 1 74 ? -10.25 -17.422 -16.344 1 95.69 74 PHE B O 1
ATOM 3701 N N . THR B 1 75 ? -10.078 -17.141 -14.086 1 92.62 75 THR B N 1
ATOM 3702 C CA . THR B 1 75 ? -11.102 -16.109 -14 1 92.62 75 THR B CA 1
ATOM 3703 C C . THR B 1 75 ? -10.555 -14.766 -14.477 1 92.62 75 THR B C 1
ATOM 3705 O O . THR B 1 75 ? -9.68 -14.188 -13.836 1 92.62 75 THR B O 1
ATOM 3708 N N . HIS B 1 76 ? -11.07 -14.211 -15.609 1 91.19 76 HIS B N 1
ATOM 3709 C CA . HIS B 1 76 ? -10.516 -12.969 -16.125 1 91.19 76 HIS B CA 1
ATOM 3710 C C . HIS B 1 76 ? -11.578 -12.141 -16.828 1 91.19 76 HIS B C 1
ATOM 3712 O O . HIS B 1 76 ? -11.258 -11.227 -17.594 1 91.19 76 HIS B O 1
ATOM 3718 N N . SER B 1 77 ? -12.844 -12.359 -16.578 1 88.19 77 SER B N 1
ATOM 3719 C CA . SER B 1 77 ? -13.93 -11.711 -17.297 1 88.19 77 SER B CA 1
ATOM 3720 C C . SER B 1 77 ? -14.031 -10.234 -16.922 1 88.19 77 SER B C 1
ATOM 3722 O O . SER B 1 77 ? -14.484 -9.422 -17.734 1 88.19 77 SER B O 1
ATOM 3724 N N . ASP B 1 78 ? -13.625 -9.844 -15.836 1 91 78 ASP B N 1
ATOM 3725 C CA . ASP B 1 78 ? -13.797 -8.461 -15.391 1 91 78 ASP B CA 1
ATOM 3726 C C . ASP B 1 78 ? -12.484 -7.684 -15.5 1 91 78 ASP B C 1
ATOM 3728 O O . ASP B 1 78 ? -12.375 -6.566 -14.992 1 91 78 ASP B O 1
ATOM 3732 N N . LEU B 1 79 ? -11.547 -8.203 -16.203 1 95 79 LEU B N 1
ATOM 3733 C CA . LEU B 1 79 ? -10.25 -7.551 -16.344 1 95 79 LEU B CA 1
ATOM 3734 C C . LEU B 1 79 ? -10.188 -6.73 -17.641 1 95 79 LEU B C 1
ATOM 3736 O O . LEU B 1 79 ? -10.906 -7.02 -18.594 1 95 79 LEU B O 1
ATOM 3740 N N . PRO B 1 80 ? -9.297 -5.66 -17.672 1 94.38 80 PRO B N 1
ATOM 3741 C CA . PRO B 1 80 ? -9.102 -4.918 -18.922 1 94.38 80 PRO B CA 1
ATOM 3742 C C . PRO B 1 80 ? -8.617 -5.805 -20.062 1 94.38 80 PRO B C 1
ATOM 3744 O O . PRO B 1 80 ? -8.016 -6.855 -19.828 1 94.38 80 PRO B O 1
ATOM 3747 N N . SER B 1 81 ? -8.914 -5.328 -21.297 1 93.38 81 SER B N 1
ATOM 3748 C CA . SER B 1 81 ? -8.5 -6.148 -22.438 1 93.38 81 SER B CA 1
ATOM 3749 C C . SER B 1 81 ? -7.969 -5.289 -23.578 1 93.38 81 SER B C 1
ATOM 3751 O O . SER B 1 81 ? -7.465 -5.812 -24.578 1 93.38 81 SER B O 1
ATOM 3753 N N . SER B 1 82 ? -8.023 -4 -23.406 1 93.5 82 SER B N 1
ATOM 3754 C CA . SER B 1 82 ? -7.586 -3.131 -24.5 1 93.5 82 SER B CA 1
ATOM 3755 C C . SER B 1 82 ? -6.062 -3.035 -24.547 1 93.5 82 SER B C 1
ATOM 3757 O O . SER B 1 82 ? -5.406 -2.898 -23.516 1 93.5 82 SER B O 1
ATOM 3759 N N . ARG B 1 83 ? -5.52 -3.057 -25.766 1 96.19 83 ARG B N 1
ATOM 3760 C CA . ARG B 1 83 ? -4.078 -2.934 -25.969 1 96.19 83 ARG B CA 1
ATOM 3761 C C . ARG B 1 83 ? -3.562 -1.598 -25.438 1 96.19 83 ARG B C 1
ATOM 3763 O O . ARG B 1 83 ? -2.494 -1.537 -24.828 1 96.19 83 ARG B O 1
ATOM 3770 N N . ALA B 1 84 ? -4.316 -0.581 -25.625 1 96.31 84 ALA B N 1
ATOM 3771 C CA . ALA B 1 84 ? -3.926 0.766 -25.219 1 96.31 84 ALA B CA 1
ATOM 3772 C C . ALA B 1 84 ? -3.75 0.849 -23.703 1 96.31 84 ALA B C 1
ATOM 3774 O O . ALA B 1 84 ? -2.857 1.542 -23.219 1 96.31 84 ALA B O 1
ATOM 3775 N N . TYR B 1 85 ? -4.613 0.133 -23.031 1 96.94 85 TYR B N 1
ATOM 3776 C CA . TYR B 1 85 ? -4.547 0.126 -21.578 1 96.94 85 TYR B CA 1
ATOM 3777 C C . TYR B 1 85 ? -3.182 -0.355 -21.094 1 96.94 85 TYR B C 1
ATOM 3779 O O . TYR B 1 85 ? -2.578 0.253 -20.203 1 96.94 85 TYR B O 1
ATOM 3787 N N . TYR B 1 86 ? -2.654 -1.378 -21.656 1 97.88 86 TYR B N 1
ATOM 3788 C CA . TYR B 1 86 ? -1.39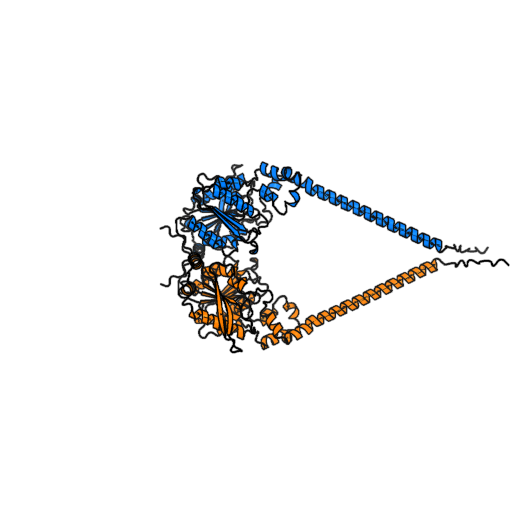6 -1.98 -21.234 1 97.88 86 TYR B CA 1
ATOM 3789 C C . TYR B 1 86 ? -0.205 -1.232 -21.828 1 97.88 86 TYR B C 1
ATOM 3791 O O . TYR B 1 86 ? 0.822 -1.071 -21.156 1 97.88 86 TYR B O 1
ATOM 3799 N N . GLU B 1 87 ? -0.333 -0.712 -23 1 97.12 87 GLU B N 1
ATOM 3800 C CA . GLU B 1 87 ? 0.748 0.008 -23.656 1 97.12 87 GLU B CA 1
ATOM 3801 C C . GLU B 1 87 ? 1.022 1.346 -22.984 1 97.12 87 GLU B C 1
ATOM 3803 O O . GLU B 1 87 ? 2.166 1.806 -22.938 1 97.12 87 GLU B O 1
ATOM 3808 N N . TYR B 1 88 ? -0.035 1.924 -22.406 1 94.69 88 TYR B N 1
ATOM 3809 C CA . TYR B 1 88 ? 0.117 3.254 -21.828 1 94.69 88 TYR B CA 1
ATOM 3810 C C . TYR B 1 88 ? -0.09 3.219 -20.312 1 94.69 88 TYR B C 1
ATOM 3812 O O . TYR B 1 88 ? -0.458 4.23 -19.719 1 94.69 88 TYR B O 1
ATOM 3820 N N . PHE B 1 89 ? 0.074 2.057 -19.812 1 96.69 89 PHE B N 1
ATOM 3821 C CA . PHE B 1 89 ? -0.065 1.929 -18.359 1 96.69 89 PHE B CA 1
ATOM 3822 C C . PHE B 1 89 ? 0.913 2.85 -17.641 1 96.69 89 PHE B C 1
ATOM 3824 O O . PHE B 1 89 ? 2.102 2.877 -17.969 1 96.69 89 PHE B O 1
ATOM 3831 N N . ARG B 1 90 ? 0.419 3.662 -16.672 1 96.25 90 ARG B N 1
ATOM 3832 C CA . ARG B 1 90 ? 1.221 4.668 -15.977 1 96.25 90 ARG B CA 1
ATOM 3833 C C . ARG B 1 90 ? 2.107 4.023 -14.914 1 96.25 90 ARG B C 1
ATOM 3835 O O . ARG B 1 90 ? 1.68 3.828 -13.773 1 96.25 90 ARG B O 1
ATOM 3842 N N . PHE B 1 91 ? 3.357 3.777 -15.273 1 98 91 PHE B N 1
ATOM 3843 C CA . PHE B 1 91 ? 4.367 3.219 -14.383 1 98 91 PHE B CA 1
ATOM 3844 C C . PHE B 1 91 ? 5.77 3.596 -14.844 1 98 91 PHE B C 1
ATOM 3846 O O . PHE B 1 91 ? 6.129 3.359 -16 1 98 91 PHE B O 1
ATOM 3853 N N . PRO B 1 92 ? 6.559 4.188 -13.93 1 97.62 92 PRO B N 1
ATOM 3854 C CA . PRO B 1 92 ? 7.883 4.648 -14.359 1 97.62 92 PRO B CA 1
ATOM 3855 C C . PRO B 1 92 ? 8.812 3.496 -14.734 1 97.62 92 PRO B C 1
ATOM 3857 O O . PRO B 1 92 ? 8.906 2.506 -14 1 97.62 92 PRO B O 1
ATOM 3860 N N . GLY B 1 93 ? 9.531 3.646 -15.852 1 98 93 GLY B N 1
ATOM 3861 C CA . GLY B 1 93 ? 10.523 2.668 -16.266 1 98 93 GLY B CA 1
ATOM 3862 C C . GLY B 1 93 ? 9.914 1.38 -16.781 1 98 93 GLY B C 1
ATOM 3863 O O . GLY B 1 93 ? 10.492 0.303 -16.625 1 98 93 GLY B O 1
ATOM 3864 N N . LEU B 1 94 ? 8.742 1.448 -17.297 1 98.38 94 LEU B N 1
ATOM 3865 C CA . LEU B 1 94 ? 8.031 0.295 -17.828 1 98.38 94 LEU B CA 1
ATOM 3866 C C . LEU B 1 94 ? 8.094 0.282 -19.359 1 98.38 94 LEU B C 1
ATOM 3868 O O . LEU B 1 94 ? 7.844 1.303 -20 1 98.38 94 LEU B O 1
ATOM 3872 N N . LYS B 1 95 ? 8.516 -0.798 -19.938 1 98.12 95 LYS B N 1
ATOM 3873 C CA . LYS B 1 95 ? 8.461 -1.02 -21.391 1 98.12 95 LYS B CA 1
ATOM 3874 C C . LYS B 1 95 ? 7.531 -2.18 -21.734 1 98.12 95 LYS B C 1
ATOM 3876 O O . LYS B 1 95 ? 7.641 -3.264 -21.156 1 98.12 95 LYS B O 1
ATOM 3881 N N . ASN B 1 96 ? 6.594 -1.956 -22.641 1 98.19 96 ASN B N 1
ATOM 3882 C CA . ASN B 1 96 ? 5.652 -2.973 -23.094 1 98.19 96 ASN B CA 1
ATOM 3883 C C . ASN B 1 96 ? 6.254 -3.828 -24.219 1 98.19 96 ASN B C 1
ATOM 3885 O O . ASN B 1 96 ? 6.91 -3.307 -25.109 1 98.19 96 ASN B O 1
ATOM 3889 N N . HIS B 1 97 ? 6.148 -5.141 -24.094 1 97.94 97 HIS B N 1
ATOM 3890 C CA . HIS B 1 97 ? 6.582 -6.105 -25.109 1 97.94 97 HIS B CA 1
ATOM 3891 C C . HIS B 1 97 ? 5.457 -7.066 -25.469 1 97.94 97 HIS B C 1
ATOM 3893 O O . HIS B 1 97 ? 4.457 -7.156 -24.75 1 97.94 97 HIS B O 1
ATOM 3899 N N . TYR B 1 98 ? 5.625 -7.691 -26.609 1 98.31 98 TYR B N 1
ATOM 3900 C CA . TYR B 1 98 ? 4.828 -8.844 -27.016 1 98.31 98 TYR B CA 1
ATOM 3901 C C . TYR B 1 98 ? 5.723 -10.023 -27.391 1 98.31 98 TYR B C 1
ATOM 3903 O O . TYR B 1 98 ? 6.605 -9.883 -28.25 1 98.31 98 TYR B O 1
ATOM 3911 N N . VAL B 1 99 ? 5.504 -11.109 -26.766 1 98.31 99 VAL B N 1
ATOM 3912 C CA . VAL B 1 99 ? 6.289 -12.312 -27.031 1 98.31 99 VAL B CA 1
ATOM 3913 C C . VAL B 1 99 ? 5.461 -13.312 -27.828 1 98.31 99 VAL B C 1
ATOM 3915 O O . VAL B 1 99 ? 4.312 -13.602 -27.484 1 98.31 99 VAL B O 1
ATOM 3918 N N . GLN B 1 100 ? 6.082 -13.836 -28.875 1 97.75 100 GLN B N 1
ATOM 3919 C CA . GLN B 1 100 ? 5.414 -14.844 -29.688 1 97.75 100 GLN B CA 1
ATOM 3920 C C . GLN B 1 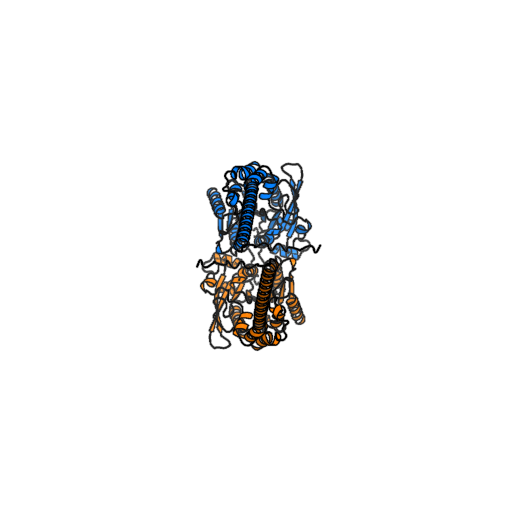100 ? 5.707 -16.25 -29.172 1 97.75 100 GLN B C 1
ATOM 3922 O O . GLN B 1 100 ? 6.863 -16.594 -28.922 1 97.75 100 GLN B O 1
ATOM 3927 N N . VAL B 1 101 ? 4.617 -16.969 -28.953 1 97.62 101 VAL B N 1
ATOM 3928 C CA . VAL B 1 101 ? 4.773 -18.344 -28.516 1 97.62 101 VAL B CA 1
ATOM 3929 C C . VAL B 1 101 ? 4.016 -19.281 -29.438 1 97.62 101 VAL B C 1
ATOM 3931 O O . VAL B 1 101 ? 2.979 -18.906 -30 1 97.62 101 VAL B O 1
ATOM 3934 N N . LYS B 1 102 ? 4.523 -20.453 -29.594 1 96.62 102 LYS B N 1
ATOM 3935 C CA . LYS B 1 102 ? 3.873 -21.453 -30.422 1 96.62 102 LYS B CA 1
ATOM 3936 C C . LYS B 1 102 ? 2.818 -22.219 -29.625 1 96.62 102 LYS B C 1
ATOM 3938 O O . LYS B 1 102 ? 3.08 -22.672 -28.5 1 96.62 102 LYS B O 1
ATOM 3943 N N . ASP B 1 103 ? 1.681 -22.344 -30.219 1 93.88 103 ASP B N 1
ATOM 3944 C CA . ASP B 1 103 ? 0.613 -23.094 -29.578 1 93.88 103 ASP B CA 1
ATOM 3945 C C . ASP B 1 103 ? 0.915 -24.594 -29.594 1 93.88 103 ASP B C 1
ATOM 3947 O O . ASP B 1 103 ? 1.306 -25.141 -30.625 1 93.88 103 ASP B O 1
ATOM 3951 N N . LEU B 1 104 ? 0.781 -25.219 -28.531 1 88.75 104 LEU B N 1
ATOM 3952 C CA . LEU B 1 104 ? 1.054 -26.641 -28.391 1 88.75 104 LEU B CA 1
ATOM 3953 C C . LEU B 1 104 ? 0.114 -27.453 -29.281 1 88.75 104 LEU B C 1
ATOM 3955 O O . LEU B 1 104 ? 0.5 -28.5 -29.797 1 88.75 104 LEU B O 1
ATOM 3959 N N . ASN B 1 105 ? -1.12 -27.031 -29.391 1 83.44 105 ASN B N 1
ATOM 3960 C CA . ASN B 1 105 ? -2.174 -27.797 -30.047 1 83.44 105 ASN B CA 1
ATOM 3961 C C . ASN B 1 105 ? -2.248 -27.484 -31.531 1 83.44 105 ASN B C 1
ATOM 3963 O O . ASN B 1 105 ? -2.957 -28.156 -32.281 1 83.44 105 ASN B O 1
ATOM 3967 N N . SER B 1 106 ? -1.619 -26.359 -31.875 1 81.31 106 SER B N 1
ATOM 3968 C CA . SER B 1 106 ? -1.699 -25.938 -33.281 1 81.31 106 SER B CA 1
ATOM 3969 C C . SER B 1 106 ? -0.384 -25.328 -33.75 1 81.31 106 SER B C 1
ATOM 3971 O O . SER B 1 106 ? 0.552 -25.172 -32.938 1 81.31 106 SER B O 1
ATOM 3973 N N . ASP B 1 107 ? -0.302 -25.141 -35 1 82.44 107 ASP B N 1
ATOM 3974 C CA . ASP B 1 107 ? 0.887 -24.516 -35.594 1 82.44 107 ASP B CA 1
ATOM 3975 C C . ASP B 1 107 ? 0.749 -23 -35.625 1 82.44 107 ASP B C 1
ATOM 3977 O O . ASP B 1 107 ? 1.503 -22.328 -36.312 1 82.44 107 ASP B O 1
ATOM 3981 N N . THR B 1 108 ? -0.142 -22.562 -34.75 1 90.62 108 THR B N 1
ATOM 3982 C CA . THR B 1 108 ? -0.354 -21.125 -34.75 1 90.62 108 THR B CA 1
ATOM 3983 C C . THR B 1 108 ? 0.494 -20.438 -33.656 1 90.62 108 THR B C 1
ATOM 3985 O O . THR B 1 108 ? 0.85 -21.062 -32.656 1 90.62 108 THR B O 1
ATOM 3988 N N . ASN B 1 109 ? 0.876 -19.25 -34 1 94.44 109 ASN B N 1
ATOM 3989 C CA . ASN B 1 109 ? 1.598 -18.422 -33.031 1 94.44 109 ASN B CA 1
ATOM 3990 C C . ASN B 1 109 ? 0.653 -17.516 -32.25 1 94.44 109 ASN B C 1
ATOM 3992 O O . ASN B 1 109 ? -0.301 -16.969 -32.844 1 94.44 109 ASN B O 1
ATOM 3996 N N . LEU B 1 110 ? 0.895 -17.469 -31.016 1 96.94 110 LEU B N 1
ATOM 3997 C CA . LEU B 1 110 ? 0.156 -16.562 -30.141 1 96.94 110 LEU B CA 1
ATOM 3998 C C . LEU B 1 110 ? 1.056 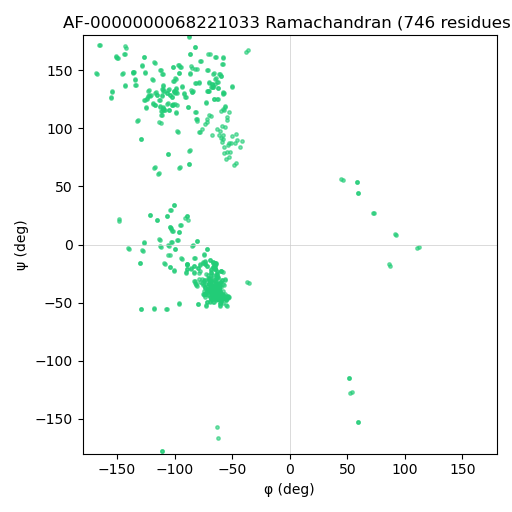-15.438 -29.641 1 96.94 110 LEU B C 1
ATOM 4000 O O . LEU B 1 110 ? 2.262 -15.633 -29.484 1 96.94 110 LEU B O 1
ATOM 4004 N N . SER B 1 111 ? 0.456 -14.297 -29.469 1 98.06 111 SER B N 1
ATOM 4005 C CA . SER B 1 111 ? 1.163 -13.148 -28.906 1 98.06 111 SER B CA 1
ATOM 4006 C C . SER B 1 111 ? 0.799 -12.93 -27.453 1 98.06 111 SER B C 1
ATOM 4008 O O . SER B 1 111 ? -0.369 -12.719 -27.109 1 98.06 111 SER B O 1
ATOM 4010 N N . LEU B 1 112 ? 1.748 -12.977 -26.562 1 98.62 112 LEU B N 1
ATOM 4011 C CA . LEU B 1 112 ? 1.52 -12.727 -25.141 1 98.62 112 LEU B CA 1
ATOM 4012 C C . LEU B 1 112 ? 2.023 -11.336 -24.75 1 98.62 112 LEU B C 1
ATOM 4014 O O . LEU B 1 112 ? 3.146 -10.961 -25.094 1 98.62 112 LEU B O 1
ATOM 4018 N N . GLY B 1 113 ? 1.125 -10.57 -24.078 1 98.69 113 GLY B N 1
ATOM 4019 C CA . GLY B 1 113 ? 1.566 -9.305 -23.531 1 98.69 113 GLY B CA 1
ATOM 4020 C C . GLY B 1 113 ? 2.543 -9.453 -22.391 1 98.69 113 GLY B C 1
ATOM 4021 O O . GLY B 1 113 ? 2.354 -10.305 -21.516 1 98.69 113 GLY B O 1
ATOM 4022 N N . LEU B 1 114 ? 3.613 -8.664 -22.391 1 98.75 114 LEU B N 1
ATOM 4023 C CA . LEU B 1 114 ? 4.684 -8.742 -21.406 1 98.75 114 LEU B CA 1
ATOM 4024 C C . LEU B 1 114 ? 5.215 -7.355 -21.062 1 98.75 114 LEU B C 1
ATOM 4026 O O . LEU B 1 114 ? 5.344 -6.504 -21.938 1 98.75 114 LEU B O 1
ATOM 4030 N N . TRP B 1 115 ? 5.449 -7.074 -19.766 1 98.88 115 TRP B N 1
ATOM 4031 C CA . TRP B 1 115 ? 6.07 -5.824 -19.328 1 98.88 115 TRP B CA 1
ATOM 4032 C C . TRP B 1 115 ? 7.48 -6.074 -18.797 1 98.88 115 TRP B C 1
ATOM 4034 O O . TRP B 1 115 ? 7.73 -7.07 -18.125 1 98.88 115 TRP B O 1
ATOM 4044 N N . HIS B 1 116 ? 8.391 -5.238 -19.172 1 98.88 116 HIS B N 1
ATOM 4045 C CA . HIS B 1 116 ? 9.703 -5.102 -18.547 1 98.88 116 HIS B CA 1
ATOM 4046 C C . HIS B 1 116 ? 9.773 -3.842 -17.688 1 98.88 116 HIS B C 1
ATOM 4048 O O . HIS B 1 116 ? 9.648 -2.729 -18.203 1 98.88 116 HIS B O 1
ATOM 4054 N N . ILE B 1 117 ? 9.945 -3.979 -16.406 1 98.75 117 ILE B N 1
ATOM 4055 C CA . ILE B 1 117 ? 10.039 -2.875 -15.453 1 98.75 117 ILE B CA 1
ATOM 4056 C C . ILE B 1 117 ? 11.461 -2.783 -14.906 1 98.75 117 ILE B C 1
ATOM 4058 O O . ILE B 1 117 ? 12.008 -3.768 -14.398 1 98.75 117 ILE B O 1
ATOM 4062 N N . LEU B 1 118 ? 12.039 -1.659 -14.969 1 98.25 118 LEU B N 1
ATOM 4063 C CA . LEU B 1 118 ? 13.43 -1.431 -14.586 1 98.25 118 LEU B CA 1
ATOM 4064 C C . LEU B 1 118 ? 13.562 -1.281 -13.07 1 98.25 118 LEU B C 1
ATOM 4066 O O . LEU B 1 118 ? 12.633 -0.812 -12.406 1 98.25 118 LEU B O 1
ATOM 4070 N N . PRO B 1 119 ? 14.734 -1.664 -12.555 1 96.75 119 PRO B N 1
ATOM 4071 C CA . PRO B 1 119 ? 15.062 -1.24 -11.188 1 96.75 119 PRO B CA 1
ATOM 4072 C C . PRO B 1 119 ? 15.047 0.277 -11.023 1 96.75 119 PRO B C 1
ATOM 4074 O O . PRO B 1 119 ? 15.117 1.012 -12.016 1 96.75 119 PRO B O 1
ATOM 4077 N N . PHE B 1 120 ? 14.938 0.797 -9.867 1 94.06 120 PHE B N 1
ATOM 4078 C CA . PHE B 1 120 ? 14.719 2.205 -9.555 1 94.06 120 PHE B CA 1
ATOM 4079 C C . PHE B 1 120 ? 15.773 3.078 -10.219 1 94.06 120 PHE B C 1
ATOM 4081 O O . PHE B 1 120 ? 15.445 4.004 -10.969 1 94.06 120 PHE B O 1
ATOM 4088 N N . ASN B 1 121 ? 17.047 2.775 -10.016 1 92.12 121 ASN B N 1
ATOM 4089 C CA . ASN B 1 121 ? 18.109 3.613 -10.539 1 92.12 121 ASN B CA 1
ATOM 4090 C C . ASN B 1 121 ? 18.109 3.65 -12.062 1 92.12 121 ASN B C 1
ATOM 4092 O O . ASN B 1 121 ? 18.328 4.707 -12.664 1 92.12 121 ASN B O 1
ATOM 4096 N N . LEU B 1 122 ? 17.906 2.467 -12.609 1 95.69 122 LEU B N 1
ATOM 4097 C CA . LEU B 1 122 ? 17.859 2.41 -14.07 1 95.69 122 LEU B CA 1
ATOM 4098 C C . LEU B 1 122 ? 16.641 3.143 -14.602 1 95.69 122 LEU B C 1
ATOM 4100 O O . LEU B 1 122 ? 16.688 3.736 -15.68 1 95.69 122 LEU B O 1
ATOM 4104 N N . ALA B 1 123 ? 15.57 3.098 -13.828 1 96.81 123 ALA B N 1
ATOM 4105 C CA . ALA B 1 123 ? 14.375 3.842 -14.227 1 96.81 123 ALA B CA 1
ATOM 4106 C C . ALA B 1 123 ? 14.633 5.344 -14.211 1 96.81 123 ALA B C 1
ATOM 4108 O O . ALA B 1 123 ? 14.133 6.078 -15.062 1 96.81 123 ALA B O 1
ATOM 4109 N N . VAL B 1 124 ? 15.375 5.824 -13.195 1 94.69 124 VAL B N 1
ATOM 4110 C CA . VAL B 1 124 ? 15.781 7.227 -13.125 1 94.69 124 VAL B CA 1
ATOM 4111 C C . VAL B 1 124 ? 16.594 7.59 -14.367 1 94.69 124 VAL B C 1
ATOM 4113 O O . VAL B 1 124 ? 16.328 8.602 -15.016 1 94.69 124 VAL B O 1
ATOM 4116 N N . ASP B 1 125 ? 17.516 6.703 -14.703 1 94.62 125 ASP B N 1
ATOM 4117 C CA . ASP B 1 125 ? 18.328 6.922 -15.891 1 94.62 125 ASP B CA 1
ATOM 4118 C C . ASP B 1 125 ? 17.469 6.988 -17.156 1 94.62 125 ASP B C 1
ATOM 4120 O O . ASP B 1 125 ? 17.688 7.844 -18.016 1 94.62 125 ASP B O 1
ATOM 4124 N N . ALA B 1 126 ? 16.578 6.09 -17.203 1 96.56 126 ALA B N 1
ATOM 4125 C CA . ALA B 1 126 ? 15.703 6.023 -18.375 1 96.56 126 ALA B CA 1
ATOM 4126 C C . ALA B 1 126 ? 14.859 7.289 -18.5 1 96.56 126 ALA B C 1
ATOM 4128 O O . ALA B 1 126 ? 14.578 7.742 -19.609 1 96.56 126 ALA B O 1
ATOM 4129 N N . SER B 1 127 ? 14.445 7.832 -17.375 1 93.69 127 SER B N 1
ATOM 4130 C CA . SER B 1 127 ? 13.617 9.039 -17.391 1 93.69 127 SER B CA 1
ATOM 4131 C C . SER B 1 127 ? 14.414 10.242 -17.891 1 93.69 127 SER B C 1
ATOM 4133 O O . SER B 1 127 ? 13.844 11.195 -18.422 1 93.69 127 SER B O 1
ATOM 4135 N N . ASN B 1 128 ? 15.664 10.25 -17.781 1 92.44 128 ASN B N 1
ATOM 4136 C CA . ASN B 1 128 ? 16.516 11.367 -18.141 1 92.44 128 ASN B CA 1
ATOM 4137 C C . ASN B 1 128 ? 17.156 11.164 -19.516 1 92.44 128 ASN B C 1
ATOM 4139 O O . ASN B 1 128 ? 17.938 12.008 -19.969 1 92.44 128 ASN B O 1
ATOM 4143 N N . ASN B 1 129 ? 16.891 10.008 -20.062 1 94.06 129 ASN B N 1
ATOM 4144 C CA . ASN B 1 129 ? 17.469 9.648 -21.344 1 94.06 129 ASN B CA 1
ATOM 4145 C C . ASN B 1 129 ? 16.422 9.086 -22.312 1 94.06 129 ASN B C 1
ATOM 4147 O O . ASN B 1 129 ? 16.078 7.906 -22.234 1 94.06 129 ASN B O 1
ATOM 4151 N N . SER B 1 130 ? 16.062 9.82 -23.281 1 91.25 130 SER B N 1
ATOM 4152 C CA . SER B 1 130 ? 15.016 9.438 -24.219 1 91.25 130 SER B CA 1
ATOM 4153 C C . SER B 1 130 ? 15.438 8.234 -25.062 1 91.25 130 SER B C 1
ATOM 4155 O O . SER B 1 130 ? 14.594 7.52 -25.594 1 91.25 130 SER B O 1
ATOM 4157 N N . ASN B 1 131 ? 16.75 7.969 -25.141 1 95.25 131 ASN B N 1
ATOM 4158 C CA . ASN B 1 131 ? 17.266 6.859 -25.938 1 95.25 131 ASN B CA 1
ATOM 4159 C C . ASN B 1 131 ? 17.734 5.703 -25.062 1 95.25 131 ASN B C 1
ATOM 4161 O O . ASN B 1 131 ? 18.609 4.934 -25.469 1 95.25 131 ASN B O 1
ATOM 4165 N N . PHE B 1 132 ? 17.172 5.676 -23.906 1 96.69 132 PHE B N 1
ATOM 4166 C CA . PHE B 1 132 ? 17.562 4.609 -23 1 96.69 132 PHE B CA 1
ATOM 4167 C C . PHE B 1 132 ? 17.312 3.242 -23.625 1 96.69 132 PHE B C 1
ATOM 4169 O O . PHE B 1 132 ? 16.25 2.994 -24.188 1 96.69 132 PHE B O 1
ATOM 4176 N N . ASP B 1 133 ? 18.25 2.355 -23.594 1 97.25 133 ASP B N 1
ATOM 4177 C CA . ASP B 1 133 ? 18.156 1.034 -24.219 1 97.25 133 ASP B CA 1
ATOM 4178 C C . ASP B 1 133 ? 17.766 -0.025 -23.188 1 97.25 133 ASP B C 1
ATOM 4180 O O . ASP B 1 133 ? 18.625 -0.583 -22.5 1 97.25 133 ASP B O 1
ATOM 4184 N N . TYR B 1 134 ? 16.547 -0.342 -23.141 1 97.69 134 TYR B N 1
ATOM 4185 C CA . TYR B 1 134 ? 16 -1.311 -22.203 1 97.69 134 TYR B CA 1
ATOM 4186 C C . TYR B 1 134 ? 16.625 -2.686 -22.406 1 97.69 134 TYR B C 1
ATOM 4188 O O . TYR B 1 134 ? 16.891 -3.408 -21.453 1 97.69 134 TYR B O 1
ATOM 4196 N N . ASP B 1 135 ? 16.875 -3.123 -23.641 1 97.31 135 ASP B N 1
ATOM 4197 C CA . ASP B 1 135 ? 17.438 -4.438 -23.953 1 97.31 135 ASP B CA 1
ATOM 4198 C C . ASP B 1 135 ? 18.875 -4.562 -23.453 1 97.31 135 ASP B C 1
ATOM 4200 O O . ASP B 1 135 ? 19.25 -5.594 -22.891 1 97.31 135 ASP B O 1
ATOM 4204 N N . GLU B 1 136 ? 19.594 -3.535 -23.688 1 96.81 136 GLU B N 1
ATOM 4205 C CA . GLU B 1 136 ? 20.969 -3.539 -23.188 1 96.81 136 GLU B CA 1
ATOM 4206 C C . GLU B 1 136 ? 21 -3.58 -21.656 1 96.81 136 GLU B C 1
ATOM 4208 O O . GLU B 1 136 ? 21.828 -4.281 -21.078 1 96.81 136 GLU B O 1
ATOM 4213 N N . ALA B 1 137 ? 20.125 -2.795 -21.047 1 96.69 137 ALA B N 1
ATOM 4214 C CA . ALA B 1 137 ? 20.062 -2.771 -19.578 1 96.69 137 ALA B CA 1
ATOM 4215 C C . ALA B 1 137 ? 19.734 -4.156 -19.031 1 96.69 137 ALA B C 1
ATOM 4217 O O . ALA B 1 137 ? 20.234 -4.543 -17.969 1 96.69 137 ALA B O 1
ATOM 4218 N N . LEU B 1 138 ? 18.891 -4.859 -19.75 1 97.31 138 LEU B N 1
ATOM 4219 C CA . LEU B 1 138 ? 18.484 -6.195 -19.328 1 97.31 138 LEU B CA 1
ATOM 4220 C C . LEU B 1 138 ? 19.609 -7.199 -19.531 1 97.31 138 LEU B C 1
ATOM 4222 O O . LEU B 1 138 ? 19.828 -8.086 -18.703 1 97.31 138 LEU B O 1
ATOM 4226 N N . LEU B 1 139 ? 20.297 -7.117 -20.594 1 95.44 139 LEU B N 1
ATOM 4227 C CA . LEU B 1 139 ? 21.328 -8.07 -20.984 1 95.44 139 LEU B CA 1
ATOM 4228 C C . LEU B 1 139 ? 22.5 -8.031 -20.016 1 95.44 139 LEU B C 1
ATOM 4230 O O . LEU B 1 139 ? 22.969 -9.07 -19.562 1 95.44 139 LEU B O 1
ATOM 4234 N N . ASN B 1 140 ? 22.969 -6.828 -19.766 1 83.81 140 ASN B N 1
ATOM 4235 C CA . ASN B 1 140 ? 24.188 -6.656 -18.984 1 83.81 140 ASN B CA 1
ATOM 4236 C C . ASN B 1 140 ? 23.906 -5.902 -17.688 1 83.81 140 ASN B C 1
ATOM 4238 O O . ASN B 1 140 ? 24.453 -4.82 -17.469 1 83.81 140 ASN B O 1
ATOM 4242 N N . SER B 1 141 ? 23.156 -6.535 -16.797 1 82.56 141 SER B N 1
ATOM 4243 C CA . SER B 1 141 ? 22.766 -5.809 -15.586 1 82.56 141 SER B CA 1
ATOM 4244 C C . SER B 1 141 ? 23.422 -6.41 -14.344 1 82.56 141 SER B C 1
ATOM 4246 O O . SER B 1 141 ? 23.719 -7.605 -14.312 1 82.56 141 SER B O 1
ATOM 4248 N N . ASN B 1 142 ? 23.625 -5.516 -13.43 1 86.44 142 ASN B N 1
ATOM 4249 C CA . ASN B 1 142 ? 24.047 -5.941 -12.102 1 86.44 142 ASN B CA 1
ATOM 4250 C C . ASN B 1 142 ? 22.859 -6.336 -11.234 1 86.44 142 ASN B C 1
ATOM 4252 O O . ASN B 1 142 ? 23.031 -6.801 -10.102 1 86.44 142 ASN B O 1
ATOM 4256 N N . TYR B 1 143 ? 21.672 -6.215 -11.82 1 92.31 143 TYR B N 1
ATOM 4257 C CA . TYR B 1 143 ? 20.453 -6.617 -11.117 1 92.31 143 TYR B CA 1
ATOM 4258 C C . TYR B 1 143 ? 20 -7.996 -11.57 1 92.31 143 TYR B C 1
ATOM 4260 O O . TYR B 1 143 ? 20.141 -8.352 -12.742 1 92.31 143 TYR B O 1
ATOM 4268 N N . SER B 1 144 ? 19.5 -8.727 -10.641 1 95.12 144 SER B N 1
ATOM 4269 C CA . SER B 1 144 ? 18.844 -9.977 -11.008 1 95.12 144 SER B CA 1
ATOM 4270 C C . SER B 1 144 ? 17.516 -9.711 -11.719 1 95.12 144 SER B C 1
ATOM 4272 O O . SER B 1 144 ? 17.031 -8.578 -11.75 1 95.12 144 SER B O 1
ATOM 4274 N N . VAL B 1 145 ? 17.016 -10.734 -12.375 1 97.44 145 VAL B N 1
ATOM 4275 C CA . VAL B 1 145 ? 15.758 -10.648 -13.094 1 97.44 145 VAL B CA 1
ATOM 4276 C C . VAL B 1 145 ? 14.695 -11.477 -12.375 1 97.44 145 VAL B C 1
ATOM 4278 O O . VAL B 1 145 ? 14.977 -12.586 -11.906 1 97.44 145 VAL B O 1
ATOM 4281 N N . LEU B 1 146 ? 13.547 -10.914 -12.211 1 98.5 146 LEU B N 1
ATOM 4282 C CA . LEU B 1 146 ? 12.414 -11.617 -11.609 1 98.5 146 LEU B CA 1
ATOM 4283 C C . LEU B 1 146 ? 11.32 -11.875 -12.641 1 98.5 146 LEU B C 1
ATOM 4285 O O . LEU B 1 146 ? 10.773 -10.93 -13.211 1 98.5 146 LEU B O 1
ATOM 4289 N N . LEU B 1 147 ? 11.07 -13.094 -12.945 1 98.88 147 LEU B N 1
ATOM 4290 C CA . LEU B 1 147 ? 9.93 -13.477 -13.766 1 98.88 147 LEU B CA 1
ATOM 4291 C C . LEU B 1 147 ? 8.695 -13.711 -12.898 1 98.88 147 LEU B C 1
ATOM 4293 O O . LEU B 1 147 ? 8.688 -14.617 -12.055 1 98.88 147 LEU B O 1
ATOM 4297 N N . TYR B 1 148 ? 7.664 -12.93 -13.133 1 98.94 148 TYR B N 1
ATOM 4298 C CA . TYR B 1 148 ? 6.523 -12.914 -12.219 1 98.94 148 TYR B CA 1
ATOM 4299 C C . TYR B 1 148 ? 5.301 -13.562 -12.867 1 98.94 148 TYR B C 1
ATOM 4301 O O . TYR B 1 148 ? 4.945 -13.234 -14 1 98.94 148 TYR B O 1
ATOM 4309 N N . PHE B 1 149 ? 4.633 -14.492 -12.117 1 98.94 149 PHE B N 1
ATOM 4310 C CA . PHE B 1 149 ? 3.393 -15.156 -12.492 1 98.94 149 PHE B CA 1
ATOM 4311 C C . PHE B 1 149 ? 2.23 -14.672 -11.633 1 98.94 149 PHE B C 1
ATOM 4313 O O . PHE B 1 149 ? 2.205 -14.898 -10.422 1 98.94 149 PHE B O 1
ATOM 4320 N N . HIS B 1 150 ? 1.236 -14.055 -12.305 1 98.62 150 HIS B N 1
ATOM 4321 C CA . HIS B 1 150 ? 0.101 -13.531 -11.555 1 98.62 150 HIS B CA 1
ATOM 4322 C C . HIS B 1 150 ? -0.917 -14.625 -11.258 1 98.62 150 HIS B C 1
ATOM 4324 O O . HIS B 1 150 ? -0.846 -15.719 -11.828 1 98.62 150 HIS B O 1
ATOM 4330 N N . GLY B 1 151 ? -1.898 -14.336 -10.414 1 97.75 151 GLY B N 1
ATOM 4331 C CA . GLY B 1 151 ? -2.939 -15.266 -10.016 1 97.75 151 GLY B CA 1
ATOM 4332 C C . GLY B 1 151 ? -4.133 -15.266 -10.953 1 97.75 151 GLY B C 1
ATOM 4333 O O . GLY B 1 151 ? -4.121 -14.578 -11.977 1 97.75 151 GLY B O 1
ATOM 4334 N N . THR B 1 152 ? -5.172 -16.078 -10.758 1 94.81 152 THR B N 1
ATOM 4335 C CA . THR B 1 152 ? -6.324 -16.297 -11.625 1 94.81 152 THR B CA 1
ATOM 4336 C C . THR B 1 152 ? -7.102 -15 -11.82 1 94.81 152 THR B C 1
ATOM 4338 O O . THR B 1 152 ? -7.473 -14.656 -12.938 1 94.81 152 THR B O 1
ATOM 4341 N N . GLY B 1 153 ? -7.469 -14.266 -10.961 1 94.19 153 GLY B N 1
ATOM 4342 C CA . GLY B 1 153 ? -8.281 -13.062 -11.016 1 94.19 153 GLY B CA 1
ATOM 4343 C C . GLY B 1 153 ? -7.469 -11.805 -11.227 1 94.19 153 GLY B C 1
ATOM 4344 O O . GLY B 1 153 ? -7.957 -10.695 -10.977 1 94.19 153 GLY B O 1
ATOM 4345 N N . GLU B 1 154 ? -6.305 -12.023 -11.812 1 97 154 GLU B N 1
ATOM 4346 C CA . GLU B 1 154 ? -5.41 -10.891 -12 1 97 154 GLU B CA 1
ATOM 4347 C C . GLU B 1 154 ? -4.785 -10.906 -13.398 1 97 154 GLU B C 1
ATOM 4349 O O . GLU B 1 154 ? -4.664 -11.969 -14.016 1 97 154 GLU B O 1
ATOM 4354 N N . ASP B 1 155 ? -4.508 -9.727 -13.93 1 97.94 155 ASP B N 1
ATOM 4355 C CA . ASP B 1 155 ? -3.604 -9.547 -15.062 1 97.94 155 ASP B CA 1
ATOM 4356 C C . ASP B 1 155 ? -2.322 -8.836 -14.641 1 97.94 155 ASP B C 1
ATOM 4358 O O . ASP B 1 155 ? -2.115 -8.578 -13.453 1 97.94 155 ASP B O 1
ATOM 4362 N N . ARG B 1 156 ? -1.452 -8.586 -15.602 1 98.31 156 ARG B N 1
ATOM 4363 C CA . ARG B 1 156 ? -0.139 -8.055 -15.242 1 98.31 156 ARG B CA 1
ATOM 4364 C C . ARG B 1 156 ? -0.258 -6.672 -14.609 1 98.31 156 ARG B C 1
ATOM 4366 O O . ARG B 1 156 ? 0.661 -6.219 -13.922 1 98.31 156 ARG B O 1
ATOM 4373 N N . SER B 1 157 ? -1.404 -5.965 -14.742 1 97.81 157 SER B N 1
ATOM 4374 C CA . SER B 1 157 ? -1.518 -4.609 -14.219 1 97.81 157 SER B CA 1
ATOM 4375 C C . SER B 1 157 ? -1.919 -4.617 -12.75 1 97.81 157 SER B C 1
ATOM 4377 O O . SER B 1 157 ? -1.691 -3.639 -12.031 1 97.81 157 SER B O 1
ATOM 4379 N N . GLN B 1 158 ? -2.492 -5.672 -12.25 1 96.62 158 GLN B N 1
ATOM 4380 C CA . GLN B 1 158 ? -3.078 -5.688 -10.906 1 96.62 158 GLN B CA 1
ATOM 4381 C C . GLN B 1 158 ? -1.995 -5.766 -9.836 1 96.62 158 GLN B C 1
ATOM 4383 O O . GLN B 1 158 ? -2.258 -5.5 -8.664 1 96.62 158 GLN B O 1
ATOM 4388 N N . SER B 1 159 ? -0.797 -6.113 -10.258 1 97.44 159 SER B N 1
ATOM 4389 C CA . SER B 1 159 ? 0.276 -6.289 -9.289 1 97.44 159 SER B CA 1
ATOM 4390 C C . SER B 1 159 ? 1.239 -5.105 -9.312 1 97.44 159 SER B C 1
ATOM 4392 O O . SER B 1 159 ? 2.406 -5.242 -8.938 1 97.44 159 SER B O 1
ATOM 4394 N N . SER B 1 160 ? 0.795 -3.953 -9.641 1 97.12 160 SER B N 1
ATOM 4395 C CA . SER B 1 160 ? 1.648 -2.777 -9.781 1 97.12 160 SER B CA 1
ATOM 4396 C C . SER B 1 160 ? 2.316 -2.418 -8.453 1 97.12 160 SER B C 1
ATOM 4398 O O . SER B 1 160 ? 3.473 -1.993 -8.43 1 97.12 160 SER B O 1
ATOM 4400 N N . ARG B 1 161 ? 1.575 -2.562 -7.367 1 96.88 161 ARG B N 1
ATOM 4401 C CA . ARG B 1 161 ? 2.141 -2.262 -6.055 1 96.88 161 ARG B CA 1
ATOM 4402 C C . ARG B 1 161 ? 3.254 -3.242 -5.703 1 96.88 161 ARG B C 1
ATOM 4404 O O . ARG B 1 161 ? 4.25 -2.859 -5.082 1 96.88 161 ARG B O 1
ATOM 4411 N N . LYS B 1 162 ? 3.121 -4.484 -6.082 1 98.31 162 LYS B N 1
ATOM 4412 C CA . LYS B 1 162 ? 4.18 -5.473 -5.887 1 98.31 162 LYS B CA 1
ATOM 4413 C C . LYS B 1 162 ? 5.418 -5.117 -6.703 1 98.31 162 LYS B C 1
ATOM 4415 O O . LYS B 1 162 ? 6.547 -5.301 -6.238 1 98.31 162 LYS B O 1
ATOM 4420 N N . TYR B 1 163 ? 5.156 -4.609 -7.922 1 98.62 163 TYR B N 1
ATOM 4421 C CA . TYR B 1 163 ? 6.277 -4.266 -8.797 1 98.62 163 TYR B CA 1
ATOM 4422 C C . TYR B 1 163 ? 7.133 -3.17 -8.172 1 98.62 163 TYR B C 1
ATOM 4424 O O . TYR B 1 163 ? 8.352 -3.141 -8.359 1 98.62 163 TYR B O 1
ATOM 4432 N N . GLN B 1 164 ? 6.453 -2.236 -7.422 1 97.81 164 GLN B N 1
ATOM 4433 C CA . GLN B 1 164 ? 7.191 -1.187 -6.723 1 97.81 164 GLN B CA 1
ATOM 4434 C C . GLN B 1 164 ? 8.141 -1.777 -5.691 1 97.81 164 GLN B C 1
ATOM 4436 O O . GLN B 1 164 ? 9.242 -1.256 -5.48 1 97.81 164 GLN B O 1
ATOM 4441 N N . LEU B 1 165 ? 7.707 -2.84 -5.086 1 97.44 165 LEU B N 1
ATOM 4442 C CA . LEU B 1 165 ? 8.531 -3.551 -4.117 1 97.44 165 LEU B CA 1
ATOM 4443 C C . LEU B 1 165 ? 9.648 -4.324 -4.816 1 97.44 165 LEU B C 1
ATOM 4445 O O . LEU B 1 165 ? 10.812 -4.25 -4.418 1 97.44 165 LEU B O 1
ATOM 4449 N N . PHE B 1 166 ? 9.328 -5 -5.945 1 98 166 PHE B N 1
ATOM 4450 C CA . PHE B 1 166 ? 10.242 -5.902 -6.633 1 98 166 PHE B CA 1
ATOM 4451 C C . PHE B 1 166 ? 11.367 -5.125 -7.305 1 98 166 PHE B C 1
ATOM 4453 O O . PHE B 1 166 ? 12.508 -5.594 -7.359 1 98 166 PHE B O 1
ATOM 4460 N N . ARG B 1 167 ? 11.086 -3.984 -7.77 1 96.56 167 ARG B N 1
ATOM 4461 C CA . ARG B 1 167 ? 12.055 -3.242 -8.57 1 96.56 167 ARG B CA 1
ATOM 4462 C C . ARG B 1 167 ? 13.234 -2.777 -7.715 1 96.56 167 ARG B C 1
ATOM 4464 O O . ARG B 1 167 ? 14.25 -2.318 -8.242 1 96.56 167 ARG B O 1
ATOM 4471 N N . ASN B 1 168 ? 13.047 -2.863 -6.383 1 92.88 168 ASN B N 1
ATOM 4472 C CA . ASN B 1 168 ? 14.172 -2.549 -5.512 1 92.88 168 ASN B CA 1
ATOM 4473 C C . ASN B 1 168 ? 15.359 -3.463 -5.781 1 92.88 168 ASN B C 1
ATOM 4475 O O . ASN B 1 168 ? 16.516 -3.078 -5.547 1 92.88 168 ASN B O 1
ATOM 4479 N N . PHE B 1 169 ? 15.055 -4.672 -6.379 1 92.88 169 PHE B N 1
ATOM 4480 C CA . PHE B 1 169 ? 16.109 -5.676 -6.465 1 92.88 169 PHE B CA 1
ATOM 4481 C C . PHE B 1 169 ? 16.219 -6.219 -7.887 1 92.88 169 PHE B C 1
ATOM 4483 O O . PHE B 1 169 ? 17.234 -6.836 -8.242 1 92.88 169 PHE B O 1
ATOM 4490 N N . PHE B 1 170 ? 15.172 -5.961 -8.672 1 96.81 170 PHE B N 1
ATOM 4491 C CA . PHE B 1 170 ? 15.078 -6.773 -9.883 1 96.81 170 PHE B CA 1
ATOM 4492 C C . PHE B 1 170 ? 14.727 -5.91 -11.086 1 96.81 170 PHE B C 1
ATOM 4494 O O . PHE B 1 170 ? 14.023 -4.906 -10.953 1 96.81 170 PHE B O 1
ATOM 4501 N N . HIS B 1 171 ? 15.258 -6.371 -12.242 1 98 171 HIS B N 1
ATOM 4502 C CA . HIS B 1 171 ? 14.406 -6.227 -13.414 1 98 171 HIS B CA 1
ATOM 4503 C C . HIS B 1 171 ? 13.148 -7.094 -13.289 1 98 171 HIS B C 1
ATOM 4505 O O . HIS B 1 171 ? 13.25 -8.305 -13.078 1 98 171 HIS B O 1
ATOM 4511 N N . VAL B 1 172 ? 12.016 -6.5 -13.422 1 98.81 172 VAL B N 1
ATOM 4512 C CA . VAL B 1 172 ? 10.789 -7.277 -13.281 1 98.81 172 VAL B CA 1
ATOM 4513 C C . VAL B 1 172 ? 10.211 -7.59 -14.656 1 98.81 172 VAL B C 1
ATOM 4515 O O . VAL B 1 172 ? 9.938 -6.68 -15.445 1 98.81 172 VAL B O 1
ATOM 4518 N N . ILE B 1 173 ? 10.078 -8.805 -14.961 1 98.88 173 ILE B N 1
ATOM 4519 C CA . ILE B 1 173 ? 9.406 -9.281 -16.172 1 98.88 173 ILE B CA 1
ATOM 4520 C C . ILE B 1 173 ? 8.086 -9.953 -15.789 1 98.88 173 ILE B C 1
ATOM 4522 O O . ILE B 1 173 ? 8.078 -10.945 -15.055 1 98.88 173 ILE B O 1
ATOM 4526 N N . THR B 1 174 ? 7.039 -9.398 -16.234 1 98.88 174 THR B N 1
ATOM 4527 C CA . THR B 1 174 ? 5.719 -9.969 -15.992 1 98.88 174 THR B CA 1
ATOM 4528 C C . THR B 1 174 ? 4.941 -10.117 -17.297 1 98.88 174 THR B C 1
ATOM 4530 O O . THR B 1 174 ? 5.191 -9.391 -18.266 1 98.88 174 THR B O 1
ATOM 4533 N N . PHE B 1 175 ? 4.004 -11.055 -17.344 1 98.81 175 PHE B N 1
ATOM 4534 C CA . PHE B 1 175 ? 3.266 -11.32 -18.562 1 98.81 175 PHE B CA 1
ATOM 4535 C C . PHE B 1 175 ? 1.869 -11.844 -18.25 1 98.81 175 PHE B C 1
ATOM 4537 O O . PHE B 1 175 ? 1.584 -12.227 -17.125 1 98.81 175 PHE B O 1
ATOM 4544 N N . ASP B 1 176 ? 1.011 -11.766 -19.234 1 98.81 176 ASP B N 1
ATOM 4545 C CA . ASP B 1 176 ? -0.33 -12.328 -19.125 1 98.81 176 ASP B CA 1
ATOM 4546 C C . ASP B 1 176 ? -0.422 -13.672 -19.859 1 98.81 176 ASP B C 1
ATOM 4548 O O . ASP B 1 176 ? 0.17 -13.844 -20.922 1 98.81 176 ASP B O 1
ATOM 4552 N N . TYR B 1 177 ? -1.135 -14.555 -19.25 1 98.38 177 TYR B N 1
ATOM 4553 C CA . TYR B 1 177 ? -1.412 -15.828 -19.922 1 98.38 177 TYR B CA 1
ATOM 4554 C C . TYR B 1 177 ? -2.268 -15.617 -21.156 1 98.38 177 TYR B C 1
ATOM 4556 O O . TYR B 1 177 ? -2.871 -14.555 -21.344 1 98.38 177 TYR B O 1
ATOM 4564 N N . ARG B 1 178 ? -2.238 -16.672 -22.047 1 97.31 178 ARG B N 1
ATOM 4565 C CA . ARG B 1 178 ? -3.133 -16.594 -23.203 1 97.31 178 ARG B CA 1
ATOM 4566 C C . ARG B 1 178 ? -4.555 -16.266 -22.766 1 97.31 178 ARG B C 1
ATOM 4568 O O . ARG B 1 178 ? -5.023 -16.75 -21.734 1 97.31 178 ARG B O 1
ATOM 4575 N N . GLY B 1 179 ? -5.164 -15.344 -23.516 1 95.56 179 GLY B N 1
ATOM 4576 C CA . GLY B 1 179 ? -6.539 -14.969 -23.219 1 95.56 179 GLY B CA 1
ATOM 4577 C C . GLY B 1 179 ? -6.652 -13.867 -22.188 1 95.56 179 GLY B C 1
ATOM 4578 O O . GLY B 1 179 ? -7.707 -13.25 -22.047 1 95.56 179 GLY B O 1
ATOM 4579 N N . TYR B 1 180 ? -5.668 -13.602 -21.422 1 97.62 180 TYR B N 1
ATOM 4580 C CA . TYR B 1 180 ? -5.66 -12.523 -20.438 1 97.62 180 TYR B CA 1
ATOM 4581 C C . TYR B 1 180 ? -5.211 -11.211 -21.062 1 97.62 180 TYR B C 1
ATOM 4583 O O . TYR B 1 180 ? -4.348 -11.203 -21.938 1 97.62 180 TYR B O 1
ATOM 4591 N N . GLY B 1 181 ? -5.766 -10.148 -20.578 1 97.12 181 GLY B N 1
ATOM 4592 C CA . GLY B 1 181 ? -5.344 -8.844 -21.062 1 97.12 181 GLY B CA 1
ATOM 4593 C C . GLY B 1 181 ? -5.422 -8.711 -22.562 1 97.12 181 GLY B C 1
ATOM 4594 O O . GLY B 1 181 ? -6.461 -9 -23.172 1 97.12 181 GLY B O 1
ATOM 4595 N N . ASP B 1 182 ? -4.281 -8.289 -23.172 1 97.75 182 ASP B N 1
ATOM 4596 C CA . ASP B 1 182 ? -4.195 -8.117 -24.609 1 97.75 182 ASP B CA 1
ATOM 4597 C C . ASP B 1 182 ? -3.436 -9.273 -25.266 1 97.75 182 ASP B C 1
ATOM 4599 O O . ASP B 1 182 ? -2.963 -9.156 -26.391 1 97.75 182 ASP B O 1
ATOM 4603 N N . SER B 1 183 ? -3.24 -10.359 -24.484 1 98.06 183 SER B N 1
ATOM 4604 C CA . SER B 1 183 ? -2.676 -11.586 -25.047 1 98.06 183 SER B CA 1
ATOM 4605 C C . SER B 1 183 ? -3.68 -12.281 -25.969 1 98.06 183 SER B C 1
ATOM 4607 O O . SER B 1 183 ? -4.887 -12.227 -25.719 1 98.06 183 SER B O 1
ATOM 4609 N N . THR B 1 184 ? -3.164 -12.961 -26.938 1 96.69 184 THR B N 1
ATOM 4610 C CA . THR B 1 184 ? -4.012 -13.695 -27.859 1 96.69 184 THR B CA 1
ATOM 4611 C C . THR B 1 184 ? -4.805 -14.781 -27.141 1 96.69 184 THR B C 1
ATOM 4613 O O . THR B 1 184 ? -4.262 -15.492 -26.297 1 96.69 184 THR B O 1
ATOM 4616 N N . PRO B 1 185 ? -6.141 -14.844 -27.484 1 93.94 185 PRO B N 1
ATOM 4617 C CA . PRO B 1 185 ? -6.926 -15.914 -26.859 1 93.94 185 PRO B CA 1
ATOM 4618 C C . PRO B 1 185 ? -6.488 -17.297 -27.312 1 93.94 185 PRO B C 1
ATOM 4620 O O . PRO B 1 185 ? -6.004 -17.469 -28.438 1 93.94 185 PRO B O 1
ATOM 4623 N N . GLY B 1 186 ? -6.598 -18.266 -26.422 1 92.81 186 GLY B N 1
ATOM 4624 C CA . GLY B 1 186 ? -6.352 -19.688 -26.641 1 92.81 186 GLY B CA 1
ATOM 4625 C C . GLY B 1 186 ? -6.898 -20.562 -25.531 1 92.81 186 GLY B C 1
ATOM 4626 O O . GLY B 1 186 ? -7.414 -20.062 -24.531 1 92.81 186 GLY B O 1
ATOM 4627 N N . ASP B 1 187 ? -6.832 -21.875 -25.797 1 91.94 187 ASP B N 1
ATOM 4628 C CA . ASP B 1 187 ? -7.309 -22.812 -24.781 1 91.94 187 ASP B CA 1
ATOM 4629 C C . ASP B 1 187 ? -6.477 -22.703 -23.5 1 91.94 187 ASP B C 1
ATOM 4631 O O . ASP B 1 187 ? -5.262 -22.906 -23.531 1 91.94 187 ASP B O 1
ATOM 4635 N N . LEU B 1 188 ? -7.195 -22.484 -22.438 1 93.62 188 LEU B N 1
ATOM 4636 C CA . LEU B 1 188 ? -6.52 -22.266 -21.172 1 93.62 188 LEU B CA 1
ATOM 4637 C C . LEU B 1 188 ? -6.445 -23.562 -20.359 1 93.62 188 LEU B C 1
ATOM 4639 O O . LEU B 1 188 ? -7.035 -23.656 -19.281 1 93.62 188 LEU B O 1
ATOM 4643 N N . PHE B 1 189 ? -5.75 -24.453 -20.844 1 94.06 189 PHE B N 1
ATOM 4644 C CA . PHE B 1 189 ? -5.383 -25.641 -20.078 1 94.06 189 PHE B CA 1
ATOM 4645 C C . PHE B 1 189 ? -4.023 -25.469 -19.422 1 94.06 189 PHE B C 1
ATOM 4647 O O . PHE B 1 189 ? -3.189 -24.688 -19.891 1 94.06 189 PHE B O 1
ATOM 4654 N N . GLU B 1 190 ? -3.887 -26.172 -18.328 1 97.31 190 GLU B N 1
ATOM 4655 C CA . GLU B 1 190 ? -2.625 -26.062 -17.594 1 97.31 190 GLU B CA 1
ATOM 4656 C C . GLU B 1 190 ? -1.436 -26.328 -18.516 1 97.31 190 GLU B C 1
ATOM 4658 O O . GLU B 1 190 ? -0.473 -25.562 -18.531 1 97.31 190 GLU B O 1
ATOM 4663 N 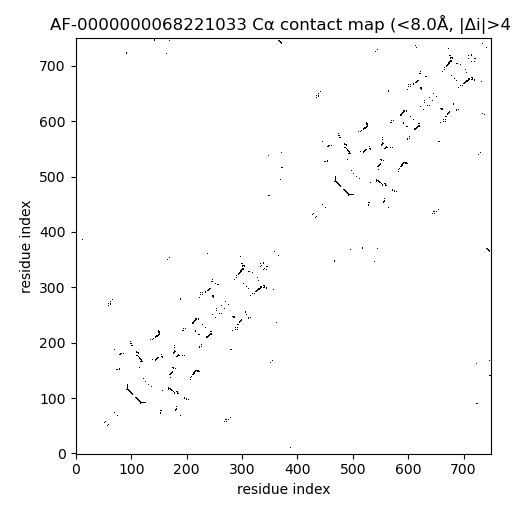N . ARG B 1 191 ? -1.499 -27.375 -19.344 1 96.19 191 ARG B N 1
ATOM 4664 C CA . ARG B 1 191 ? -0.39 -27.75 -20.203 1 96.19 191 ARG B CA 1
ATOM 4665 C C . ARG B 1 191 ? -0.075 -26.656 -21.219 1 96.19 191 ARG B C 1
ATOM 4667 O O . ARG B 1 191 ? 1.091 -26.422 -21.547 1 96.19 191 ARG B O 1
ATOM 4674 N N . ASN B 1 192 ? -1.094 -26 -21.734 1 96.44 192 ASN B N 1
ATOM 4675 C CA . ASN B 1 192 ? -0.891 -24.938 -22.719 1 96.44 192 ASN B CA 1
ATOM 4676 C C . ASN B 1 192 ? -0.219 -23.719 -22.078 1 96.44 192 ASN B C 1
ATOM 4678 O O . ASN B 1 192 ? 0.719 -23.156 -22.641 1 96.44 192 ASN B O 1
ATOM 4682 N N . VAL B 1 193 ? -0.725 -23.344 -20.953 1 97.69 193 VAL B N 1
ATOM 4683 C CA . VAL B 1 193 ? -0.198 -22.172 -20.266 1 97.69 193 VAL B CA 1
ATOM 4684 C C . VAL B 1 193 ? 1.237 -22.422 -19.812 1 97.69 193 VAL B C 1
ATOM 4686 O O . VAL B 1 193 ? 2.09 -21.531 -19.906 1 97.69 193 VAL B O 1
ATOM 4689 N N . VAL B 1 194 ? 1.55 -23.609 -19.359 1 98.19 194 VAL B N 1
ATOM 4690 C CA . VAL B 1 194 ? 2.904 -23.969 -18.953 1 98.19 194 VAL B CA 1
ATOM 4691 C C . VAL B 1 194 ? 3.832 -23.953 -20.172 1 98.19 194 VAL B C 1
ATOM 4693 O O . VAL B 1 194 ? 4.965 -23.484 -20.078 1 98.19 194 VAL B O 1
ATOM 4696 N N . SER B 1 195 ? 3.35 -24.469 -21.281 1 97.31 195 SER B N 1
ATOM 4697 C CA . SER B 1 195 ? 4.133 -24.406 -22.5 1 97.31 195 SER B CA 1
ATOM 4698 C C . SER B 1 195 ? 4.441 -22.969 -22.891 1 97.31 195 SER B C 1
ATOM 4700 O O . SER B 1 195 ? 5.574 -22.641 -23.266 1 97.31 195 SER B O 1
ATOM 4702 N N . ASP B 1 196 ? 3.389 -22.125 -22.859 1 98.25 196 ASP B N 1
ATOM 4703 C CA . ASP B 1 196 ? 3.604 -20.703 -23.094 1 98.25 196 ASP B CA 1
ATOM 4704 C C . ASP B 1 196 ? 4.676 -20.141 -22.156 1 98.25 196 ASP B C 1
ATOM 4706 O O . ASP B 1 196 ? 5.566 -19.406 -22.594 1 98.25 196 ASP B O 1
ATOM 4710 N N . SER B 1 197 ? 4.598 -20.516 -20.891 1 98.31 197 SER B N 1
ATOM 4711 C CA . SER B 1 197 ? 5.504 -20.016 -19.859 1 98.31 197 SER B CA 1
ATOM 4712 C C . SER B 1 197 ? 6.938 -20.453 -20.141 1 98.31 197 SER B C 1
ATOM 4714 O O . SER B 1 197 ? 7.879 -19.688 -19.906 1 98.31 197 SER B O 1
ATOM 4716 N N . LEU B 1 198 ? 7.129 -21.688 -20.625 1 97.56 198 LEU B N 1
ATOM 4717 C CA . LEU B 1 198 ? 8.453 -22.172 -21 1 97.56 198 LEU B CA 1
ATOM 4718 C C . LEU B 1 198 ? 9.047 -21.359 -22.125 1 97.56 198 LEU B C 1
ATOM 4720 O O . LEU B 1 198 ? 10.242 -21.047 -22.109 1 97.56 198 LEU B O 1
ATOM 4724 N N . GLN B 1 199 ? 8.25 -21.031 -23.016 1 97.69 199 GLN B N 1
ATOM 4725 C CA . GLN B 1 199 ? 8.711 -20.25 -24.156 1 97.69 199 GLN B CA 1
ATOM 4726 C C . GLN B 1 199 ? 9.039 -18.812 -23.75 1 97.69 199 GLN B C 1
ATOM 4728 O O . GLN B 1 199 ? 9.984 -18.219 -24.25 1 97.69 199 GLN B O 1
ATOM 4733 N N . VAL B 1 200 ? 8.242 -18.234 -22.844 1 98.31 200 VAL B N 1
ATOM 4734 C CA . VAL B 1 200 ? 8.539 -16.922 -22.297 1 98.31 200 VAL B CA 1
ATOM 4735 C C . VAL B 1 200 ? 9.867 -16.969 -21.531 1 98.31 200 VAL B C 1
ATOM 4737 O O . VAL B 1 200 ? 10.688 -16.047 -21.656 1 98.31 200 VAL B O 1
ATOM 4740 N N . PHE B 1 201 ? 10.07 -18.031 -20.781 1 97.75 201 PHE B N 1
ATOM 4741 C CA . PHE B 1 201 ? 11.328 -18.188 -20.062 1 97.75 201 PHE B CA 1
ATOM 4742 C C . PHE B 1 201 ? 12.5 -18.234 -21.031 1 97.75 201 PHE B C 1
ATOM 4744 O O . PHE B 1 201 ? 13.531 -17.594 -20.797 1 97.75 201 PHE B O 1
ATOM 4751 N N . ASN B 1 202 ? 12.352 -18.984 -22.031 1 96.12 202 ASN B N 1
ATOM 4752 C CA . ASN B 1 202 ? 13.414 -19.078 -23.031 1 96.12 202 ASN B CA 1
ATOM 4753 C C . ASN B 1 202 ? 13.68 -17.719 -23.688 1 96.12 202 ASN B C 1
ATOM 4755 O O . ASN B 1 202 ? 14.828 -17.359 -23.922 1 96.12 202 ASN B O 1
ATOM 4759 N N . TRP B 1 203 ? 12.602 -17.078 -23.984 1 97.31 203 TRP B N 1
ATOM 4760 C CA . TRP B 1 203 ? 12.727 -15.719 -24.516 1 97.31 203 TRP B CA 1
ATOM 4761 C C . TRP B 1 203 ? 13.555 -14.844 -23.578 1 97.31 203 TRP B C 1
ATOM 4763 O O . TRP B 1 203 ? 14.445 -14.117 -24.031 1 97.31 203 TRP B O 1
ATOM 4773 N N . LEU B 1 204 ? 13.289 -14.914 -22.297 1 97.44 204 LEU B N 1
ATOM 4774 C CA . LEU B 1 204 ? 13.953 -14.125 -21.281 1 97.44 204 LEU B CA 1
ATOM 4775 C C . LEU B 1 204 ? 15.406 -14.562 -21.109 1 97.44 204 LEU B C 1
ATOM 4777 O O . LEU B 1 204 ? 16.312 -13.727 -21.062 1 97.44 204 LEU B O 1
ATOM 4781 N N . ARG B 1 205 ? 15.602 -15.844 -21.047 1 95.12 205 ARG B N 1
ATOM 4782 C CA . ARG B 1 205 ? 16.938 -16.391 -20.812 1 95.12 205 ARG B CA 1
ATOM 4783 C C . ARG B 1 205 ? 17.891 -15.961 -21.922 1 95.12 205 ARG B C 1
ATOM 4785 O O . ARG B 1 205 ? 19.078 -15.719 -21.656 1 95.12 205 ARG B O 1
ATOM 4792 N N . ASN B 1 206 ? 17.438 -15.797 -23.094 1 95.25 206 ASN B N 1
ATOM 4793 C CA . ASN B 1 206 ? 18.25 -15.406 -24.234 1 95.25 206 ASN B CA 1
ATOM 4794 C C . ASN B 1 206 ? 18.5 -13.906 -24.25 1 95.25 206 ASN B C 1
ATOM 4796 O O . ASN B 1 206 ? 19.266 -13.406 -25.078 1 95.25 206 ASN B O 1
ATOM 4800 N N . ARG B 1 207 ? 18.031 -13.258 -23.266 1 96.56 207 ARG B N 1
ATOM 4801 C CA . ARG B 1 207 ? 18.109 -11.797 -23.312 1 96.56 207 ARG B CA 1
ATOM 4802 C C . ARG B 1 207 ? 18.781 -11.242 -22.062 1 96.56 207 ARG B C 1
ATOM 4804 O O . ARG B 1 207 ? 18.875 -10.023 -21.891 1 96.56 207 ARG B O 1
ATOM 4811 N N . THR B 1 208 ? 19.203 -12.062 -21.219 1 96.19 208 THR B N 1
ATOM 4812 C CA . THR B 1 208 ? 19.891 -11.602 -20.016 1 96.19 208 THR B CA 1
ATOM 4813 C C . THR B 1 208 ? 20.984 -12.594 -19.609 1 96.19 208 THR B C 1
ATOM 4815 O O . THR B 1 208 ? 20.828 -13.805 -19.797 1 96.19 208 THR B O 1
ATOM 4818 N N . ASN B 1 209 ? 22.016 -12.102 -19.078 1 93.38 209 ASN B N 1
ATOM 4819 C CA . ASN B 1 209 ? 23.078 -12.914 -18.484 1 93.38 209 ASN B CA 1
ATOM 4820 C C . ASN B 1 209 ? 22.984 -12.938 -16.969 1 93.38 209 ASN B C 1
ATOM 4822 O O . ASN B 1 209 ? 23.766 -13.617 -16.297 1 93.38 209 ASN B O 1
ATOM 4826 N N . SER B 1 210 ? 21.953 -12.281 -16.453 1 92.75 210 SER B N 1
ATOM 4827 C CA . SER B 1 210 ? 21.812 -12.141 -15.008 1 92.75 210 SER B CA 1
ATOM 4828 C C . SER B 1 210 ? 21.094 -13.336 -14.406 1 92.75 210 SER B C 1
ATOM 4830 O O . SER B 1 210 ? 20.5 -14.148 -15.125 1 92.75 210 SER B O 1
ATOM 4832 N N . ASN B 1 211 ? 21.25 -13.414 -13.078 1 93.31 211 ASN B N 1
ATOM 4833 C CA . ASN B 1 211 ? 20.5 -14.43 -12.352 1 93.31 211 ASN B CA 1
ATOM 4834 C C . ASN B 1 211 ? 19 -14.211 -12.469 1 93.31 211 ASN B C 1
ATOM 4836 O O . ASN B 1 211 ? 18.531 -13.07 -12.438 1 93.31 211 ASN B O 1
ATOM 4840 N N . ILE B 1 212 ? 18.297 -15.336 -12.625 1 96.06 212 ILE B N 1
ATOM 4841 C CA . ILE B 1 212 ? 16.844 -15.227 -12.781 1 96.06 212 ILE B CA 1
ATOM 4842 C C . ILE B 1 212 ? 16.141 -15.852 -11.57 1 96.06 212 ILE B C 1
ATOM 4844 O O . ILE B 1 212 ? 16.5 -16.953 -11.141 1 96.06 212 ILE B O 1
ATOM 4848 N N . TYR B 1 213 ? 15.336 -15.102 -10.969 1 97.75 213 TYR B N 1
ATOM 4849 C CA . TYR B 1 213 ? 14.383 -15.578 -9.977 1 97.75 213 TYR B CA 1
ATOM 4850 C C . TYR B 1 213 ? 12.984 -15.695 -10.57 1 97.75 213 TYR B C 1
ATOM 4852 O O . TYR B 1 213 ? 12.664 -15.016 -11.547 1 97.75 213 TYR B O 1
ATOM 4860 N N . VAL B 1 214 ? 12.172 -16.594 -10.031 1 98.62 214 VAL B N 1
ATOM 4861 C CA . VAL B 1 214 ? 10.789 -16.75 -10.461 1 98.62 214 VAL B CA 1
ATOM 4862 C C . VAL B 1 214 ? 9.852 -16.562 -9.266 1 98.62 214 VAL B C 1
ATOM 4864 O O . VAL B 1 214 ? 10.117 -17.062 -8.172 1 98.62 214 VAL B O 1
ATOM 4867 N N . TRP B 1 215 ? 8.836 -15.766 -9.477 1 98.88 215 TRP B N 1
ATOM 4868 C CA . TRP B 1 215 ? 7.848 -15.469 -8.438 1 98.88 215 TRP B CA 1
ATOM 4869 C C . TRP B 1 215 ? 6.441 -15.82 -8.914 1 98.88 215 TRP B C 1
ATOM 4871 O O . TRP B 1 215 ? 6 -15.344 -9.961 1 98.88 215 TRP B O 1
ATOM 4881 N N . GLY B 1 216 ? 5.719 -16.641 -8.141 1 98.88 216 GLY B N 1
ATOM 4882 C CA . GLY B 1 216 ? 4.316 -16.906 -8.422 1 98.88 216 GLY B CA 1
ATOM 4883 C C . GLY B 1 216 ? 3.395 -16.5 -7.285 1 98.88 216 GLY B C 1
ATOM 4884 O O . GLY B 1 216 ? 3.736 -16.672 -6.109 1 98.88 216 GLY B O 1
ATOM 4885 N N . HIS B 1 217 ? 2.254 -15.984 -7.652 1 98.81 217 HIS B N 1
ATOM 4886 C CA . HIS B 1 217 ? 1.203 -15.688 -6.684 1 98.81 217 HIS B CA 1
ATOM 4887 C C . HIS B 1 217 ? -0.04 -16.531 -6.945 1 98.81 217 HIS B C 1
ATOM 4889 O O . HIS B 1 217 ? -0.548 -16.562 -8.07 1 98.81 217 HIS B O 1
ATOM 4895 N N . SER B 1 218 ? -0.614 -17.203 -5.887 1 97.94 218 SER B N 1
ATOM 4896 C CA . SER B 1 218 ? -1.841 -17.984 -5.98 1 97.94 218 SER B CA 1
ATOM 4897 C C . SER B 1 218 ? -1.771 -18.984 -7.133 1 97.94 218 SER B C 1
ATOM 4899 O O . SER B 1 218 ? -0.86 -19.812 -7.188 1 97.94 218 SER B O 1
ATOM 4901 N N . LEU B 1 219 ? -2.57 -18.891 -8.18 1 98.06 219 LEU B N 1
ATOM 4902 C CA . LEU B 1 219 ? -2.518 -19.781 -9.336 1 98.06 219 LEU B CA 1
ATOM 4903 C C . LEU B 1 219 ? -1.137 -19.75 -9.984 1 98.06 219 LEU B C 1
ATOM 4905 O O . LEU B 1 219 ? -0.649 -20.766 -10.461 1 98.06 219 LEU B O 1
ATOM 4909 N N . GLY B 1 220 ? -0.516 -18.609 -9.953 1 98.69 220 GLY B N 1
ATOM 4910 C CA . GLY B 1 220 ? 0.803 -18.422 -10.539 1 98.69 220 GLY B CA 1
ATOM 4911 C C . GLY B 1 220 ? 1.874 -19.266 -9.867 1 98.69 220 GLY B C 1
ATOM 4912 O O . GLY B 1 220 ? 2.891 -19.594 -10.484 1 98.69 220 GLY B O 1
ATOM 4913 N N . THR B 1 221 ? 1.693 -19.609 -8.609 1 98.81 221 THR B N 1
ATOM 4914 C CA . THR B 1 221 ? 2.664 -20.453 -7.906 1 98.81 221 THR B CA 1
ATOM 4915 C C . THR B 1 221 ? 2.738 -21.844 -8.539 1 98.81 221 THR B C 1
ATOM 4917 O O . THR B 1 221 ? 3.824 -22.406 -8.688 1 98.81 221 THR B O 1
ATOM 4920 N N . SER B 1 222 ? 1.597 -22.359 -8.898 1 98.75 222 SER B N 1
ATOM 4921 C CA . SER B 1 222 ? 1.556 -23.688 -9.508 1 98.75 222 SER B CA 1
ATOM 4922 C C . SER B 1 222 ? 2.125 -23.656 -10.922 1 98.75 222 SER B C 1
ATOM 4924 O O . SER B 1 222 ? 2.885 -24.547 -11.312 1 98.75 222 SER B O 1
ATOM 4926 N N . LEU B 1 223 ? 1.735 -22.656 -11.633 1 98.69 223 LEU B N 1
ATOM 4927 C CA . LEU B 1 223 ? 2.215 -22.531 -13.008 1 98.69 223 LEU B CA 1
ATOM 4928 C C . LEU B 1 223 ? 3.73 -22.359 -13.039 1 98.69 223 LEU B C 1
ATOM 4930 O O . LEU B 1 223 ? 4.418 -23 -13.836 1 98.69 223 LEU B O 1
ATOM 4934 N N . ALA B 1 224 ? 4.258 -21.516 -12.203 1 98.81 224 ALA B N 1
ATOM 4935 C CA . ALA B 1 224 ? 5.699 -21.297 -12.094 1 98.81 224 ALA B CA 1
ATOM 4936 C C . ALA B 1 224 ? 6.422 -22.594 -11.719 1 98.81 224 ALA B C 1
ATOM 4938 O O . ALA B 1 224 ? 7.441 -22.938 -12.32 1 98.81 224 ALA B O 1
ATOM 4939 N N . SER B 1 225 ? 5.879 -23.281 -10.734 1 98.56 225 SER B N 1
ATOM 4940 C CA . SER B 1 225 ? 6.48 -24.531 -10.289 1 98.56 225 SER B CA 1
ATOM 4941 C C . SER B 1 225 ? 6.469 -25.578 -11.391 1 98.56 225 SER B C 1
ATOM 4943 O O . SER B 1 225 ? 7.457 -26.281 -11.594 1 98.56 225 SER B O 1
ATOM 4945 N N . ASN B 1 226 ? 5.344 -25.656 -12.039 1 98.5 226 ASN B N 1
ATOM 4946 C CA . ASN B 1 226 ? 5.238 -26.609 -13.133 1 98.5 226 ASN B CA 1
ATOM 4947 C C . ASN B 1 226 ? 6.227 -26.297 -14.25 1 98.5 226 ASN B C 1
ATOM 4949 O O . ASN B 1 226 ? 6.895 -27.188 -14.766 1 98.5 226 ASN B O 1
ATOM 4953 N N . MET B 1 227 ? 6.32 -25.016 -14.617 1 98.06 227 MET B N 1
ATOM 4954 C CA . MET B 1 227 ? 7.289 -24.609 -15.625 1 98.06 227 MET B CA 1
ATOM 4955 C C . MET B 1 227 ? 8.695 -25.047 -15.234 1 98.06 227 MET B C 1
ATOM 4957 O O . MET B 1 227 ? 9.414 -25.656 -16.031 1 98.06 227 MET B O 1
ATOM 4961 N N . LEU B 1 228 ? 9.117 -24.797 -14.008 1 97.44 228 LEU B N 1
ATOM 4962 C CA . LEU B 1 228 ? 10.461 -25.109 -13.539 1 97.44 228 LEU B CA 1
ATOM 4963 C C . LEU B 1 228 ? 10.703 -26.609 -13.523 1 97.44 228 LEU B C 1
ATOM 4965 O O . LEU B 1 228 ? 11.812 -27.078 -13.805 1 97.44 228 LEU B O 1
ATOM 4969 N N . SER B 1 229 ? 9.656 -27.359 -13.18 1 96.19 229 SER B N 1
ATOM 4970 C CA . SER B 1 229 ? 9.789 -28.812 -13.117 1 96.19 229 SER B CA 1
ATOM 4971 C C . SER B 1 229 ? 10.07 -29.391 -14.492 1 96.19 229 SER B C 1
ATOM 4973 O O . SER B 1 229 ? 10.586 -30.516 -14.602 1 96.19 229 SER B O 1
ATOM 4975 N N . GLN B 1 230 ? 9.734 -28.641 -15.508 1 95.06 230 GLN B N 1
ATOM 4976 C CA . GLN B 1 230 ? 9.891 -29.125 -16.875 1 95.06 230 GLN B CA 1
ATOM 4977 C C . GLN B 1 230 ? 11.227 -28.688 -17.469 1 95.06 230 GLN B C 1
ATOM 4979 O O . GLN B 1 230 ? 11.617 -29.141 -18.547 1 95.06 230 GLN B O 1
ATOM 4984 N N . LEU B 1 231 ? 11.867 -27.766 -16.781 1 92.25 231 LEU B N 1
ATOM 4985 C CA . LEU B 1 231 ? 13.172 -27.328 -17.266 1 92.25 231 LEU B CA 1
ATOM 4986 C C . LEU B 1 231 ? 14.211 -28.422 -17.094 1 92.25 231 LEU B C 1
ATOM 4988 O O . LEU B 1 231 ? 14.18 -29.172 -16.109 1 92.25 231 LEU B O 1
ATOM 4992 N N . LYS B 1 232 ? 15.07 -28.594 -18.094 1 78.88 232 LYS B N 1
ATOM 4993 C CA . LYS B 1 232 ? 16.125 -29.594 -18.031 1 78.88 232 LYS B CA 1
ATOM 4994 C C . LYS B 1 232 ? 17.047 -29.359 -16.844 1 78.88 232 LYS B C 1
ATOM 4996 O O . LYS B 1 232 ? 17.453 -30.312 -16.172 1 78.88 232 LYS B O 1
ATOM 5001 N N . ASN B 1 233 ? 17.406 -28.094 -16.672 1 80.69 233 ASN B N 1
ATOM 5002 C CA . ASN B 1 233 ? 18.266 -27.719 -15.547 1 80.69 233 ASN B CA 1
ATOM 5003 C C . ASN B 1 233 ? 17.672 -26.547 -14.773 1 80.69 233 ASN B C 1
ATOM 5005 O O . ASN B 1 233 ? 18.031 -25.391 -15.008 1 80.69 233 ASN B O 1
ATOM 5009 N N . SER B 1 234 ? 16.891 -26.891 -13.789 1 77.69 234 SER B N 1
ATOM 5010 C CA . SER B 1 234 ? 16.25 -25.844 -12.984 1 77.69 234 SER B CA 1
ATOM 5011 C C . SER B 1 234 ? 17.266 -25.141 -12.086 1 77.69 234 SER B C 1
ATOM 5013 O O . SER B 1 234 ? 16.969 -24.125 -11.477 1 77.69 234 SER B O 1
ATOM 5015 N N . SER B 1 235 ? 18.438 -25.656 -12.164 1 73.12 235 SER B N 1
ATOM 5016 C CA . SER B 1 235 ? 19.5 -25.031 -11.383 1 73.12 235 SER B CA 1
ATOM 5017 C C . SER B 1 235 ? 19.938 -23.719 -12 1 73.12 235 SER B C 1
ATOM 5019 O O . SER B 1 235 ? 20.641 -22.922 -11.359 1 73.12 235 SER B O 1
ATOM 5021 N N . GLU B 1 236 ? 19.406 -23.531 -13.18 1 84.06 236 GLU B N 1
ATOM 5022 C CA . GLU B 1 236 ? 19.703 -22.25 -13.812 1 84.06 236 GLU B CA 1
ATOM 5023 C C . GLU B 1 236 ? 18.922 -21.109 -13.148 1 84.06 236 GLU B C 1
ATOM 5025 O O . GLU B 1 236 ? 19.297 -19.953 -13.289 1 84.06 236 GLU B O 1
ATOM 5030 N N . ILE B 1 237 ? 17.953 -21.5 -12.438 1 92.25 237 ILE B N 1
ATOM 5031 C CA . ILE B 1 237 ? 17.141 -20.531 -11.703 1 92.25 237 ILE B CA 1
ATOM 5032 C C . ILE B 1 237 ? 17.703 -20.344 -10.297 1 92.25 237 ILE B C 1
ATOM 5034 O O . ILE B 1 237 ? 17.953 -21.328 -9.586 1 92.25 237 ILE B O 1
ATOM 5038 N N . GLN B 1 238 ? 17.891 -19.141 -9.922 1 93.62 238 GLN B N 1
ATOM 5039 C CA . GLN B 1 238 ? 18.531 -18.844 -8.641 1 93.62 238 GLN B CA 1
ATOM 5040 C C . GLN B 1 238 ? 17.578 -19.094 -7.48 1 93.62 238 GLN B C 1
ATOM 5042 O O . GLN B 1 238 ? 18 -19.453 -6.383 1 93.62 238 GLN B O 1
ATOM 5047 N N . GLY B 1 239 ? 16.328 -18.844 -7.703 1 96.31 239 GLY B N 1
ATOM 5048 C CA . GLY B 1 239 ? 15.359 -19.031 -6.637 1 96.31 239 GLY B CA 1
ATOM 5049 C C . GLY B 1 239 ? 13.922 -18.984 -7.117 1 96.31 239 GLY B C 1
ATOM 5050 O O . GLY B 1 239 ? 13.602 -18.25 -8.062 1 96.31 239 GLY B O 1
ATOM 5051 N N . LEU B 1 240 ? 13.055 -19.75 -6.488 1 97.94 240 LEU B N 1
ATOM 5052 C CA . LEU B 1 240 ? 11.609 -19.75 -6.699 1 97.94 240 LEU B CA 1
ATOM 5053 C C . LEU B 1 240 ? 10.875 -19.219 -5.469 1 97.94 240 LEU B C 1
ATOM 5055 O O . LEU B 1 240 ? 11.062 -19.734 -4.363 1 97.94 240 LEU B O 1
ATOM 5059 N N . ILE B 1 241 ? 10.164 -18.156 -5.641 1 98.88 241 ILE B N 1
ATOM 5060 C CA . ILE B 1 241 ? 9.383 -17.578 -4.551 1 98.88 241 ILE B CA 1
ATOM 5061 C C . ILE B 1 241 ? 7.898 -17.844 -4.777 1 98.88 241 ILE B C 1
ATOM 5063 O O . ILE B 1 241 ? 7.336 -17.453 -5.805 1 98.88 241 ILE B O 1
ATOM 5067 N N . LEU B 1 242 ? 7.254 -18.531 -3.84 1 98.94 242 LEU B N 1
ATOM 5068 C CA . LEU B 1 242 ? 5.84 -18.875 -3.926 1 98.94 242 LEU B CA 1
ATOM 5069 C C . LEU B 1 242 ? 5.031 -18.109 -2.881 1 98.94 242 LEU B C 1
ATOM 5071 O O . LEU B 1 242 ? 5.168 -18.359 -1.681 1 98.94 242 LEU B O 1
ATOM 5075 N N . GLU B 1 243 ? 4.227 -17.219 -3.357 1 98.94 243 GLU B N 1
ATOM 5076 C CA . GLU B 1 243 ? 3.359 -16.391 -2.512 1 98.94 243 GLU B CA 1
ATOM 5077 C C . GLU B 1 243 ? 1.94 -16.953 -2.473 1 98.94 243 GLU B C 1
ATOM 5079 O O . GLU B 1 243 ? 1.238 -16.953 -3.484 1 98.94 243 GLU B O 1
ATOM 5084 N N . ALA B 1 244 ? 1.502 -17.422 -1.344 1 98.75 244 ALA B N 1
ATOM 5085 C CA . ALA B 1 244 ? 0.174 -17.984 -1.116 1 98.75 244 ALA B CA 1
ATOM 5086 C C . ALA B 1 244 ? -0.085 -19.172 -2.041 1 98.75 244 ALA B C 1
ATOM 5088 O O . ALA B 1 244 ? -1.107 -19.219 -2.73 1 98.75 244 ALA B O 1
ATOM 5089 N N . PRO B 1 245 ? 0.793 -20.109 -2.016 1 98.75 245 PRO B N 1
ATOM 5090 C CA . PRO B 1 245 ? 0.618 -21.297 -2.867 1 98.75 245 PRO B CA 1
ATOM 5091 C C . PRO B 1 245 ? -0.412 -22.281 -2.311 1 98.75 245 PRO B C 1
ATOM 5093 O O . PRO B 1 245 ? -0.78 -22.188 -1.137 1 98.75 245 PRO B O 1
ATOM 5096 N N . PHE B 1 246 ? -0.938 -23.094 -3.201 1 98.44 246 PHE B N 1
ATOM 5097 C CA . PHE B 1 246 ? -1.76 -24.219 -2.795 1 98.44 246 PHE B CA 1
ATOM 5098 C C . PHE B 1 246 ? -1.115 -25.547 -3.217 1 98.44 246 PHE B C 1
ATOM 5100 O O . PHE B 1 246 ? -0.268 -25.562 -4.113 1 98.44 246 PHE B O 1
ATOM 5107 N N . THR B 1 247 ? -1.451 -26.594 -2.551 1 98.38 247 THR B N 1
ATOM 5108 C CA . THR B 1 247 ? -0.839 -27.906 -2.793 1 98.38 247 THR B CA 1
ATOM 5109 C C . THR B 1 247 ? -1.311 -28.484 -4.121 1 98.38 247 THR B C 1
ATOM 5111 O O . THR B 1 247 ? -0.504 -28.984 -4.906 1 98.38 247 THR B O 1
ATOM 5114 N N . SER B 1 248 ? -2.594 -28.484 -4.34 1 97.25 248 SER B N 1
ATOM 5115 C CA . SER B 1 248 ? -3.234 -28.828 -5.605 1 97.25 248 SER B CA 1
ATOM 5116 C C . SER B 1 248 ? -4.547 -28.062 -5.781 1 97.25 248 SER B C 1
ATOM 5118 O O . SER B 1 248 ? -5.098 -27.531 -4.816 1 97.25 248 SER B O 1
ATOM 5120 N N . PHE B 1 249 ? -4.941 -28.016 -7.004 1 95.31 249 PHE B N 1
ATOM 5121 C CA . PHE B 1 249 ? -6.184 -27.281 -7.23 1 95.31 249 PHE B CA 1
ATOM 5122 C C . PHE B 1 249 ? -7.348 -27.969 -6.512 1 95.31 249 PHE B C 1
ATOM 5124 O O . PHE B 1 249 ? -8.211 -27.297 -5.949 1 95.31 249 PHE B O 1
ATOM 5131 N N . ALA B 1 250 ? -7.379 -29.281 -6.562 1 93.31 250 ALA B N 1
ATOM 5132 C CA . ALA B 1 250 ? -8.422 -30.031 -5.867 1 93.31 250 ALA B CA 1
ATOM 5133 C C . ALA B 1 250 ? -8.422 -29.719 -4.375 1 93.31 250 ALA B C 1
ATOM 5135 O O . ALA B 1 250 ? -9.469 -29.453 -3.789 1 93.31 250 ALA B O 1
ATOM 5136 N N . ASP B 1 251 ? -7.25 -29.719 -3.77 1 93.5 251 ASP B N 1
ATOM 5137 C CA . ASP B 1 251 ? -7.121 -29.422 -2.348 1 93.5 251 ASP B CA 1
ATOM 5138 C C . ASP B 1 251 ? -7.68 -28.031 -2.029 1 93.5 251 ASP B C 1
ATOM 5140 O O . ASP B 1 251 ? -8.352 -27.844 -1.014 1 93.5 251 ASP B O 1
ATOM 5144 N N . GLU B 1 252 ? -7.332 -27.109 -2.898 1 92.75 252 GLU B N 1
ATOM 5145 C CA . GLU B 1 252 ? -7.777 -25.734 -2.695 1 92.75 252 GLU B CA 1
ATOM 5146 C C . GLU B 1 252 ? -9.297 -25.609 -2.809 1 92.75 252 GLU B C 1
ATOM 5148 O O . GLU B 1 252 ? -9.93 -24.906 -2.025 1 92.75 252 GLU B O 1
ATOM 5153 N N . LEU B 1 253 ? -9.891 -26.297 -3.764 1 90.94 253 LEU B N 1
ATOM 5154 C CA . LEU B 1 253 ? -11.328 -26.234 -3.982 1 90.94 253 LEU B CA 1
ATOM 5155 C C . LEU B 1 253 ? -12.086 -26.781 -2.775 1 90.94 253 LEU B C 1
ATOM 5157 O O . LEU B 1 253 ? -13.141 -26.25 -2.406 1 90.94 253 LEU B O 1
ATOM 5161 N N . TYR B 1 254 ? -11.516 -27.75 -2.189 1 89.5 254 TYR B N 1
ATOM 5162 C CA . TYR B 1 254 ? -12.172 -28.328 -1.024 1 89.5 254 TYR B CA 1
ATOM 5163 C C . TYR B 1 254 ? -12.164 -27.359 0.146 1 89.5 254 TYR B C 1
ATOM 5165 O O . TYR B 1 254 ? -13 -27.469 1.05 1 89.5 254 TYR B O 1
ATOM 5173 N N . GLN B 1 255 ? -11.258 -26.469 0.081 1 86.81 255 GLN B N 1
ATOM 5174 C CA . GLN B 1 255 ? -11.109 -25.547 1.21 1 86.81 255 GLN B CA 1
ATOM 5175 C C . GLN B 1 255 ? -11.68 -24.172 0.884 1 86.81 255 GLN B C 1
ATOM 5177 O O . GLN B 1 255 ? -11.836 -23.328 1.772 1 86.81 255 GLN B O 1
ATOM 5182 N N . HIS B 1 256 ? -12.031 -23.969 -0.326 1 83.06 256 HIS B N 1
ATOM 5183 C CA . HIS B 1 256 ? -12.492 -22.641 -0.758 1 83.06 256 HIS B CA 1
ATOM 5184 C C . HIS B 1 256 ? -13.828 -22.297 -0.113 1 83.06 256 HIS B C 1
ATOM 5186 O O . HIS B 1 256 ? -14.742 -23.125 -0.069 1 83.06 256 HIS B O 1
ATOM 5192 N N . ARG B 1 257 ? -13.969 -21.062 0.328 1 77.44 257 ARG B N 1
ATOM 5193 C CA . ARG B 1 257 ? -15.094 -20.625 1.137 1 77.44 257 ARG B CA 1
ATOM 5194 C C . ARG B 1 257 ? -16.406 -20.797 0.378 1 77.44 257 ARG B C 1
ATOM 5196 O O . ARG B 1 257 ? -17.422 -21.188 0.96 1 77.44 257 ARG B O 1
ATOM 5203 N N . TYR B 1 258 ? -16.422 -20.578 -0.921 1 75.69 258 TYR B N 1
ATOM 5204 C CA . TYR B 1 258 ? -17.672 -20.609 -1.675 1 75.69 258 TYR B CA 1
ATOM 5205 C C . TYR B 1 258 ? -17.969 -22.016 -2.176 1 75.69 258 TYR B C 1
ATOM 5207 O O . TYR B 1 258 ? -19.109 -22.359 -2.445 1 75.69 258 TYR B O 1
ATOM 5215 N N . VAL B 1 259 ? -16.938 -22.781 -2.234 1 78.81 259 VAL B N 1
ATOM 5216 C CA . VAL B 1 259 ? -17.094 -24.141 -2.754 1 78.81 259 VAL B CA 1
ATOM 5217 C C . VAL B 1 259 ? -17.422 -25.094 -1.609 1 78.81 259 VAL B C 1
ATOM 5219 O O . VAL B 1 259 ? -18.047 -26.125 -1.82 1 78.81 259 VAL B O 1
ATOM 5222 N N . LYS B 1 260 ? -17 -24.641 -0.444 1 76.12 260 LYS B N 1
ATOM 5223 C CA . LYS B 1 260 ? -17.219 -25.469 0.735 1 76.12 260 LYS B CA 1
ATOM 5224 C C . LYS B 1 260 ? -18.703 -25.766 0.926 1 76.12 260 LYS B C 1
ATOM 5226 O O . LYS B 1 260 ? -19.062 -26.844 1.414 1 76.12 260 LYS B O 1
ATOM 5231 N N . PHE B 1 261 ? -19.5 -24.906 0.376 1 76.38 261 PHE B N 1
ATOM 5232 C CA . PHE B 1 261 ? -20.938 -25.109 0.488 1 76.38 261 PHE B CA 1
ATOM 5233 C C . PHE B 1 261 ? -21.391 -26.266 -0.385 1 76.38 261 PHE B C 1
ATOM 5235 O O . PHE B 1 261 ? -22.438 -26.875 -0.122 1 76.38 261 PHE B O 1
ATOM 5242 N N . PHE B 1 262 ? -20.594 -26.625 -1.312 1 80.75 262 PHE B N 1
ATOM 5243 C CA . PHE B 1 262 ? -20.953 -27.688 -2.244 1 80.75 262 PHE B CA 1
ATOM 5244 C C . PHE B 1 262 ? -20.125 -28.938 -1.972 1 80.75 262 PHE B C 1
ATOM 5246 O O . PHE B 1 262 ? -20.484 -30.031 -2.42 1 80.75 262 PHE B O 1
ATOM 5253 N N . SER B 1 263 ? -19.078 -28.828 -1.262 1 81.94 263 SER B N 1
ATOM 5254 C CA . SER B 1 263 ? -18.078 -29.891 -1.171 1 81.94 263 SER B CA 1
ATOM 5255 C C . SER B 1 263 ? -18.578 -31.047 -0.32 1 81.94 263 SER B C 1
ATOM 5257 O O . SER B 1 263 ? -18.016 -32.156 -0.376 1 81.94 263 SER B O 1
ATOM 5259 N N . TRP B 1 264 ? -19.625 -30.812 0.43 1 81.56 264 TRP B N 1
ATOM 5260 C CA . TRP B 1 264 ? -20.156 -31.891 1.264 1 81.56 264 TRP B CA 1
ATOM 5261 C C . TRP B 1 264 ? -21.062 -32.812 0.453 1 81.56 264 TRP B C 1
ATOM 5263 O O . TRP B 1 264 ? -21.359 -33.938 0.884 1 81.56 264 TRP B O 1
ATOM 5273 N N . LEU B 1 265 ? -21.375 -32.344 -0.736 1 86.12 265 LEU B N 1
ATOM 5274 C CA . LEU B 1 265 ? -22.234 -33.156 -1.586 1 86.12 265 LEU B CA 1
ATOM 5275 C C . LEU B 1 265 ? -21.547 -34.469 -1.994 1 86.12 265 LEU B C 1
ATOM 5277 O O . LEU B 1 265 ? -20.359 -34.438 -2.348 1 86.12 265 LEU B O 1
ATOM 5281 N N . PRO B 1 266 ? -22.281 -35.469 -1.954 1 88.25 266 PRO B N 1
ATOM 5282 C CA . PRO B 1 266 ? -21.672 -36.781 -2.275 1 88.25 266 PRO B CA 1
ATOM 5283 C C . PRO B 1 266 ? -21.172 -36.844 -3.715 1 88.25 266 PRO B C 1
ATOM 5285 O O . PRO B 1 266 ? -20.266 -37.625 -4.012 1 88.25 266 PRO B O 1
ATOM 5288 N N . TRP B 1 267 ? -21.766 -36.031 -4.562 1 90.19 267 TRP B N 1
ATOM 5289 C CA . TRP B 1 267 ? -21.375 -36.125 -5.965 1 90.19 267 TRP B CA 1
ATOM 5290 C C . TRP B 1 267 ? -20.422 -35 -6.336 1 90.19 267 TRP B C 1
ATOM 5292 O O . TRP B 1 267 ? -20.172 -34.75 -7.516 1 90.19 267 TRP B O 1
ATOM 5302 N N . PHE B 1 268 ? -19.969 -34.344 -5.328 1 91.75 268 PHE B N 1
ATOM 5303 C CA . PHE B 1 268 ? -19.062 -33.219 -5.559 1 91.75 268 PHE B CA 1
ATOM 5304 C C . PHE B 1 268 ? -17.797 -33.688 -6.277 1 91.75 268 PHE B C 1
ATOM 5306 O O . PHE B 1 268 ? -17.406 -33.125 -7.297 1 91.75 268 PHE B O 1
ATOM 5313 N N . LYS B 1 269 ? -17.156 -34.688 -5.742 1 93.12 269 LYS B N 1
ATOM 5314 C CA . LYS B 1 269 ? -15.922 -35.188 -6.34 1 93.12 269 LYS B CA 1
ATOM 5315 C C . LYS B 1 269 ? -16.156 -35.625 -7.789 1 93.12 269 LYS B C 1
ATOM 5317 O O . LYS B 1 269 ? -15.344 -35.281 -8.664 1 93.12 269 LYS B O 1
ATOM 5322 N N . ALA B 1 270 ? -17.188 -36.219 -8.086 1 93.56 270 ALA B N 1
ATOM 5323 C CA . ALA B 1 270 ? -17.469 -36.781 -9.406 1 93.56 270 ALA B CA 1
ATOM 5324 C C . ALA B 1 270 ? -17.844 -35.688 -10.398 1 93.56 270 ALA B C 1
ATOM 5326 O O . ALA B 1 270 ? -17.547 -35.781 -11.586 1 93.56 270 ALA B O 1
ATOM 5327 N N . THR B 1 271 ? -18.438 -34.625 -9.898 1 93.12 271 THR B N 1
ATOM 5328 C CA . THR B 1 271 ? -19 -33.656 -10.82 1 93.12 271 THR B CA 1
ATOM 5329 C C . THR B 1 271 ? -18.109 -32.406 -10.922 1 93.12 271 THR B C 1
ATOM 5331 O O . THR B 1 271 ? -18.234 -31.641 -11.875 1 93.12 271 THR B O 1
ATOM 5334 N N . ILE B 1 272 ? -17.281 -32.25 -9.945 1 92.88 272 ILE B N 1
ATOM 5335 C CA . ILE B 1 272 ? -16.469 -31.047 -9.953 1 92.88 272 ILE B CA 1
ATOM 5336 C C . ILE B 1 272 ? -14.992 -31.406 -10.047 1 92.88 272 ILE B C 1
ATOM 5338 O O . ILE B 1 272 ? -14.336 -31.094 -11.047 1 92.88 272 ILE B O 1
ATOM 5342 N N . ILE B 1 273 ? -14.469 -32.219 -9.172 1 94.19 273 ILE B N 1
ATOM 5343 C CA . ILE B 1 273 ? -13.039 -32.5 -9.047 1 94.19 273 ILE B CA 1
ATOM 5344 C C . ILE B 1 273 ? -12.57 -33.375 -10.211 1 94.19 273 ILE B C 1
ATOM 5346 O O . ILE B 1 273 ? -11.648 -33 -10.938 1 94.19 273 ILE B O 1
ATOM 5350 N N . LYS B 1 274 ? -13.195 -34.438 -10.469 1 95.44 274 LYS B N 1
ATOM 5351 C CA . LYS B 1 274 ? -12.758 -35.438 -11.461 1 95.44 274 LYS B CA 1
ATOM 5352 C C . LYS B 1 274 ? -12.797 -34.844 -12.867 1 95.44 274 LYS B C 1
ATOM 5354 O O . LYS B 1 274 ? -11.875 -35.031 -13.664 1 95.44 274 LYS B O 1
ATOM 5359 N N . PRO B 1 275 ? -13.875 -34.125 -13.164 1 95.56 275 PRO B N 1
ATOM 5360 C CA . PRO B 1 275 ? -13.875 -33.5 -14.484 1 95.56 275 PRO B CA 1
ATOM 5361 C C . PRO B 1 275 ? -12.719 -32.531 -14.68 1 95.56 275 PRO B C 1
ATOM 5363 O O . PRO B 1 275 ? -12.141 -32.469 -15.766 1 95.56 275 PRO B O 1
ATOM 5366 N N . LEU B 1 276 ? -12.398 -31.781 -13.703 1 95.12 276 LEU B N 1
ATOM 5367 C CA . LEU B 1 276 ? -11.266 -30.859 -13.758 1 95.12 276 LEU B CA 1
ATOM 5368 C C . LEU B 1 276 ? -9.961 -31.625 -13.992 1 95.12 276 LEU B C 1
ATOM 5370 O O . LEU B 1 276 ? -9.18 -31.266 -14.875 1 95.12 276 LEU B O 1
ATOM 5374 N N . GLU B 1 277 ? -9.766 -32.656 -13.289 1 94.88 277 GLU B N 1
ATOM 5375 C CA . GLU B 1 277 ? -8.562 -33.469 -13.43 1 94.88 277 GLU B CA 1
ATOM 5376 C C . GLU B 1 277 ? -8.484 -34.094 -14.812 1 94.88 277 GLU B C 1
ATOM 5378 O O . GLU B 1 277 ? -7.422 -34.125 -15.43 1 94.88 277 GLU B O 1
ATOM 5383 N N . ARG B 1 278 ? -9.578 -34.562 -15.258 1 94.69 278 ARG B N 1
ATOM 5384 C CA . ARG B 1 278 ? -9.641 -35.219 -16.562 1 94.69 278 ARG B CA 1
ATOM 5385 C C . ARG B 1 278 ? -9.281 -34.25 -17.688 1 94.69 278 ARG B C 1
ATOM 5387 O O . ARG B 1 278 ? -8.672 -34.656 -18.672 1 94.69 278 ARG B O 1
ATOM 5394 N N . ASN B 1 279 ? -9.641 -33.062 -17.469 1 93.88 279 ASN B N 1
ATOM 5395 C CA . ASN B 1 279 ? -9.414 -32.062 -18.516 1 93.88 279 ASN B CA 1
ATOM 5396 C C . ASN B 1 279 ? -8.117 -31.297 -18.281 1 93.88 279 ASN B C 1
ATOM 5398 O O . ASN B 1 279 ? -7.902 -30.25 -18.891 1 93.88 279 ASN B O 1
ATOM 5402 N N . GLY B 1 280 ? -7.324 -31.766 -17.359 1 93.31 280 GLY B N 1
ATOM 5403 C CA . GLY B 1 280 ? -5.957 -31.281 -17.25 1 93.31 280 GLY B CA 1
ATOM 5404 C C . GLY B 1 280 ? -5.828 -30.094 -16.297 1 93.31 280 GLY B C 1
ATOM 5405 O O . GLY B 1 280 ? -4.793 -29.422 -16.266 1 93.31 280 GLY B O 1
ATOM 5406 N N . PHE B 1 281 ? -6.824 -29.734 -15.555 1 95.88 281 PHE B N 1
ATOM 5407 C CA . PHE B 1 281 ? -6.746 -28.703 -14.531 1 95.88 281 PHE B CA 1
ATOM 5408 C C . PHE B 1 281 ? -6.293 -29.281 -13.195 1 95.88 281 PHE B C 1
ATOM 5410 O O . PHE B 1 281 ? -7.055 -29.297 -12.227 1 95.88 281 PHE B O 1
ATOM 5417 N N . ILE B 1 282 ? -5.051 -29.688 -13.148 1 95.88 282 ILE B N 1
ATOM 5418 C CA . ILE B 1 282 ? -4.539 -30.438 -12.008 1 95.88 282 ILE B CA 1
ATOM 5419 C C . ILE B 1 282 ? -3.836 -29.484 -11.039 1 95.88 282 ILE B C 1
ATOM 5421 O O . ILE B 1 282 ? -4.137 -29.469 -9.844 1 95.88 282 ILE B O 1
ATOM 5425 N N . PHE B 1 283 ? -2.934 -28.688 -11.508 1 97.94 283 PHE B N 1
ATOM 5426 C CA . PHE B 1 283 ? -2.172 -27.719 -10.727 1 97.94 283 PHE B CA 1
ATOM 5427 C C . PHE B 1 283 ? -1.648 -28.359 -9.445 1 97.94 283 PHE B C 1
ATOM 5429 O O . PHE B 1 283 ? -1.92 -27.875 -8.344 1 97.94 283 PHE B O 1
ATOM 5436 N N . ASN B 1 284 ? -0.913 -29.453 -9.672 1 98.12 284 ASN B N 1
ATOM 5437 C CA . ASN B 1 284 ? -0.363 -30.219 -8.562 1 98.12 284 ASN B CA 1
ATOM 5438 C C . ASN B 1 284 ? 0.992 -29.672 -8.117 1 98.12 284 ASN B C 1
ATOM 5440 O O . ASN B 1 284 ? 2.027 -30.297 -8.383 1 98.12 284 ASN B O 1
ATOM 5444 N N . THR B 1 285 ? 0.972 -28.641 -7.328 1 98.69 285 THR B N 1
ATOM 5445 C CA . THR B 1 285 ? 2.18 -27.938 -6.902 1 98.69 285 THR B CA 1
ATOM 5446 C C . THR B 1 285 ? 3.07 -28.859 -6.074 1 98.69 285 THR B C 1
ATOM 5448 O O . THR B 1 285 ? 4.297 -28.828 -6.199 1 98.69 285 THR B O 1
ATOM 5451 N N . SER B 1 286 ? 2.49 -29.719 -5.242 1 98.31 286 SER B N 1
ATOM 5452 C CA . SER B 1 286 ? 3.236 -30.656 -4.41 1 98.31 286 SER B CA 1
ATOM 5453 C C . SER B 1 286 ? 4.129 -31.547 -5.258 1 98.31 286 SER B C 1
ATOM 5455 O O . SER B 1 286 ? 5.301 -31.75 -4.934 1 98.31 286 SER B O 1
ATOM 5457 N N . ALA B 1 287 ? 3.596 -32.031 -6.312 1 97.25 287 ALA B N 1
ATOM 5458 C CA . ALA B 1 287 ? 4.352 -32.938 -7.184 1 97.25 287 ALA B CA 1
ATOM 5459 C C . ALA B 1 287 ? 5.445 -32.188 -7.93 1 97.25 287 ALA B C 1
ATOM 5461 O O . ALA B 1 287 ? 6.543 -32.688 -8.133 1 97.25 287 ALA B O 1
ATOM 5462 N N . TYR B 1 288 ? 5.172 -30.984 -8.359 1 97.5 288 TYR B N 1
ATOM 5463 C CA . TYR B 1 288 ? 6.121 -30.219 -9.148 1 97.5 288 TYR B CA 1
ATOM 5464 C C . TYR B 1 288 ? 7.352 -29.859 -8.32 1 97.5 288 TYR B C 1
ATOM 5466 O O . TYR B 1 288 ? 8.484 -29.953 -8.805 1 97.5 288 TYR B O 1
ATOM 5474 N N . ILE B 1 289 ? 7.141 -29.391 -7.121 1 95.31 289 ILE B N 1
ATOM 5475 C CA . ILE B 1 289 ? 8.234 -28.891 -6.297 1 95.31 289 ILE B CA 1
ATOM 5476 C C . ILE B 1 289 ? 9.211 -30.031 -5.992 1 95.31 289 ILE B C 1
ATOM 5478 O O . ILE B 1 289 ? 10.398 -29.781 -5.746 1 95.31 289 ILE B O 1
ATOM 5482 N N . GLU B 1 290 ? 8.75 -31.297 -6.059 1 93.94 290 GLU B N 1
ATOM 5483 C CA . GLU B 1 290 ? 9.609 -32.438 -5.844 1 93.94 290 GLU B CA 1
ATOM 5484 C C . GLU B 1 290 ? 10.664 -32.562 -6.945 1 93.94 290 GLU B C 1
ATOM 5486 O O . GLU B 1 290 ? 11.711 -33.188 -6.746 1 93.94 290 GLU B O 1
ATOM 5491 N N . GLN B 1 291 ? 10.383 -31.938 -8.008 1 92.5 291 GLN B N 1
ATOM 5492 C CA . GLN B 1 291 ? 11.25 -32.094 -9.172 1 92.5 291 GLN B CA 1
ATOM 5493 C C . GLN B 1 291 ? 12.125 -30.859 -9.375 1 92.5 291 GLN B C 1
ATOM 5495 O O . GLN B 1 291 ? 12.93 -30.812 -10.305 1 92.5 291 GLN B O 1
ATOM 5500 N N . ILE B 1 292 ? 12.016 -29.859 -8.578 1 93.69 292 ILE B N 1
ATOM 5501 C CA . ILE B 1 292 ? 12.703 -28.578 -8.75 1 93.69 292 ILE B CA 1
ATOM 5502 C C . ILE B 1 292 ? 13.953 -28.547 -7.883 1 93.69 292 ILE B C 1
ATOM 5504 O O . ILE B 1 292 ? 13.906 -28.906 -6.699 1 93.69 292 ILE B O 1
ATOM 5508 N N . ASN B 1 293 ? 15.094 -28.156 -8.555 1 90.31 293 ASN B N 1
ATOM 5509 C CA . ASN B 1 293 ? 16.375 -28.109 -7.852 1 90.31 293 ASN B CA 1
ATOM 5510 C C . ASN B 1 293 ? 16.891 -26.688 -7.727 1 90.31 293 ASN B C 1
ATOM 5512 O O . ASN B 1 293 ? 17.953 -26.359 -8.242 1 90.31 293 ASN B O 1
ATOM 5516 N N . CYS B 1 294 ? 16.234 -25.781 -7.09 1 92.75 294 CYS B N 1
ATOM 5517 C CA . CYS B 1 294 ? 16.703 -24.438 -6.777 1 92.75 294 CYS B CA 1
ATOM 5518 C C . CYS B 1 294 ? 16.188 -24 -5.41 1 92.75 294 CYS B C 1
ATOM 5520 O O . CYS B 1 294 ? 15.375 -24.688 -4.789 1 92.75 294 CYS B O 1
ATOM 5522 N N . SER B 1 295 ? 16.797 -22.969 -4.895 1 95.56 295 SER B N 1
ATOM 5523 C CA . SER B 1 295 ? 16.344 -22.406 -3.627 1 95.56 295 SER B CA 1
ATOM 5524 C C . SER B 1 295 ? 14.898 -21.938 -3.711 1 95.56 295 SER B C 1
ATOM 5526 O O . SER B 1 295 ? 14.43 -21.531 -4.777 1 95.56 295 SER B O 1
ATOM 5528 N N . MET B 1 296 ? 14.148 -22.109 -2.527 1 97.19 296 MET B N 1
ATOM 5529 C CA . MET B 1 296 ? 12.727 -21.766 -2.527 1 97.19 296 MET B CA 1
ATOM 5530 C C . MET B 1 296 ? 12.367 -20.938 -1.297 1 97.19 296 MET B C 1
ATOM 5532 O O . MET B 1 296 ? 12.867 -21.188 -0.201 1 97.19 296 MET B O 1
ATOM 5536 N N . MET B 1 297 ? 11.562 -19.922 -1.512 1 98.56 297 MET B N 1
ATOM 5537 C CA . MET B 1 297 ? 10.969 -19.156 -0.423 1 98.56 297 MET B CA 1
ATOM 5538 C C . MET B 1 297 ? 9.453 -19.172 -0.508 1 98.56 297 MET B C 1
ATOM 5540 O O . MET B 1 297 ? 8.883 -18.938 -1.578 1 98.56 297 MET B O 1
ATOM 5544 N N . PHE B 1 298 ? 8.812 -19.531 0.611 1 98.88 298 PHE B N 1
ATOM 5545 C CA . PHE B 1 298 ? 7.355 -19.531 0.725 1 98.88 298 PHE B CA 1
ATOM 5546 C C . PHE B 1 298 ? 6.879 -18.359 1.586 1 98.88 298 PHE B C 1
ATOM 5548 O O . PHE B 1 298 ? 7.426 -18.109 2.662 1 98.88 298 PHE B O 1
ATOM 5555 N N . LEU B 1 299 ? 5.93 -17.625 1.093 1 98.94 299 LEU B N 1
ATOM 5556 C CA . LEU B 1 299 ? 5.297 -16.531 1.816 1 98.94 299 LEU B CA 1
ATOM 5557 C C . LEU B 1 299 ? 3.797 -16.766 1.949 1 98.94 299 LEU B C 1
ATOM 5559 O O . LEU B 1 299 ? 3.109 -17 0.953 1 98.94 299 LEU B O 1
ATOM 5563 N N . HIS B 1 300 ? 3.305 -16.672 3.17 1 98.94 300 HIS B N 1
ATOM 5564 C CA . HIS B 1 300 ? 1.877 -16.922 3.328 1 98.94 300 HIS B CA 1
ATOM 5565 C C . HIS B 1 300 ? 1.322 -16.219 4.555 1 98.94 300 HIS B C 1
ATOM 5567 O O . HIS B 1 300 ? 1.913 -16.281 5.637 1 98.94 300 HIS B O 1
ATOM 5573 N N . ALA B 1 301 ? 0.21 -15.516 4.379 1 98.88 301 ALA B N 1
ATOM 5574 C CA . ALA B 1 301 ? -0.477 -14.891 5.508 1 98.88 301 ALA B CA 1
ATOM 5575 C C . ALA B 1 301 ? -1.36 -15.906 6.234 1 98.88 301 ALA B C 1
ATOM 5577 O O . ALA B 1 301 ? -2.078 -16.672 5.602 1 98.88 301 ALA B O 1
ATOM 5578 N N . ILE B 1 302 ? -1.354 -15.836 7.492 1 98.69 302 ILE B N 1
ATOM 5579 C CA . ILE B 1 302 ? -2.125 -16.781 8.297 1 98.69 302 ILE B CA 1
ATOM 5580 C C . ILE B 1 302 ? -3.617 -16.516 8.102 1 98.69 302 ILE B C 1
ATOM 5582 O O . ILE B 1 302 ? -4.422 -17.453 8.133 1 98.69 302 ILE B O 1
ATOM 5586 N N . ASP B 1 303 ? -3.982 -15.281 7.828 1 98.06 303 ASP B N 1
ATOM 5587 C CA . ASP B 1 303 ? -5.395 -14.938 7.699 1 98.06 303 ASP B CA 1
ATOM 5588 C C . ASP B 1 303 ? -5.844 -14.992 6.238 1 98.06 303 ASP B C 1
ATOM 5590 O O . ASP B 1 303 ? -6.84 -14.367 5.867 1 98.06 303 ASP B O 1
ATOM 5594 N N . ASP B 1 304 ? -5.117 -15.602 5.379 1 97.94 304 ASP B N 1
ATOM 5595 C CA . ASP B 1 304 ? -5.535 -15.812 4 1 97.94 304 ASP B CA 1
ATOM 5596 C C . ASP B 1 304 ? -6.875 -16.547 3.939 1 97.94 304 ASP B C 1
ATOM 5598 O O . ASP B 1 304 ? -6.988 -17.688 4.391 1 97.94 304 ASP B O 1
ATOM 5602 N N . ASP B 1 305 ? -7.848 -15.891 3.373 1 94.06 305 ASP B N 1
ATOM 5603 C CA . ASP B 1 305 ? -9.195 -16.453 3.371 1 94.06 305 ASP B CA 1
ATOM 5604 C C . ASP B 1 305 ? -9.492 -17.172 2.053 1 94.06 305 ASP B C 1
ATOM 5606 O O . ASP B 1 305 ? -10.617 -17.625 1.822 1 94.06 305 ASP B O 1
ATOM 5610 N N . VAL B 1 306 ? -8.555 -17.266 1.183 1 94.88 306 VAL B N 1
ATOM 5611 C CA . VAL B 1 306 ? -8.719 -17.906 -0.113 1 94.88 306 VAL B CA 1
ATOM 5612 C C . VAL B 1 306 ? -7.98 -19.25 -0.118 1 94.88 306 VAL B C 1
ATOM 5614 O O . VAL B 1 306 ? -8.562 -20.281 -0.431 1 94.88 306 VAL B O 1
ATOM 5617 N N . VAL B 1 307 ? -6.703 -19.219 0.19 1 97.19 307 VAL B N 1
ATOM 5618 C CA . VAL B 1 307 ? -5.863 -20.406 0.305 1 97.19 307 VAL B CA 1
ATOM 5619 C C . VAL B 1 307 ? -5.344 -20.531 1.735 1 97.19 307 VAL B C 1
ATOM 5621 O O . VAL B 1 307 ? -4.602 -19.672 2.211 1 97.19 307 VAL B O 1
ATOM 5624 N N . PRO B 1 308 ? -5.668 -21.609 2.385 1 96.56 308 PRO B N 1
ATOM 5625 C CA . PRO B 1 308 ? -5.188 -21.766 3.762 1 96.56 308 PRO B CA 1
ATOM 5626 C C . PRO B 1 308 ? -3.666 -21.859 3.85 1 96.56 308 PRO B C 1
ATOM 5628 O O . PRO B 1 308 ? -3.037 -22.547 3.029 1 96.56 308 PRO B O 1
ATOM 5631 N N . TYR B 1 309 ? -3.119 -21.266 4.91 1 98.06 309 TYR B N 1
ATOM 5632 C CA . TYR B 1 309 ? -1.672 -21.125 5.035 1 98.06 309 TYR B CA 1
ATOM 5633 C C . TYR B 1 309 ? -1.008 -22.484 5.238 1 98.06 309 TYR B C 1
ATOM 5635 O O . TYR B 1 309 ? 0.177 -22.656 4.938 1 98.06 309 TYR B O 1
ATOM 5643 N N . TYR B 1 310 ? -1.684 -23.5 5.789 1 97.94 310 TYR B N 1
ATOM 5644 C CA . TYR B 1 310 ? -1.067 -24.781 6.078 1 97.94 310 TYR B CA 1
ATOM 5645 C C . TYR B 1 310 ? -0.637 -25.484 4.797 1 97.94 310 TYR B C 1
ATOM 5647 O O . TYR B 1 310 ? 0.198 -26.391 4.824 1 97.94 310 TYR B O 1
ATOM 5655 N N . MET B 1 311 ? -1.234 -25.094 3.703 1 98.5 311 MET B N 1
ATOM 5656 C CA . MET B 1 311 ? -0.793 -25.672 2.434 1 98.5 311 MET B CA 1
ATOM 5657 C C . MET B 1 311 ? 0.646 -25.266 2.127 1 98.5 311 MET B C 1
ATOM 5659 O O . MET B 1 311 ? 1.41 -26.062 1.571 1 98.5 311 MET B O 1
ATOM 5663 N N . SER B 1 312 ? 1.005 -24.031 2.469 1 98.75 312 SER B N 1
ATOM 5664 C CA . SER B 1 312 ? 2.398 -23.609 2.334 1 98.75 312 SER B CA 1
ATOM 5665 C C . SER B 1 312 ? 3.305 -24.422 3.258 1 98.75 312 SER B C 1
ATOM 5667 O O . SER B 1 312 ? 4.441 -24.734 2.9 1 98.75 312 SER B O 1
ATOM 5669 N N . LYS B 1 313 ? 2.834 -24.703 4.453 1 98.56 313 LYS B N 1
ATOM 5670 C CA . LYS B 1 313 ? 3.613 -25.531 5.379 1 98.56 313 LYS B CA 1
ATOM 5671 C C . LYS B 1 313 ? 3.898 -26.906 4.789 1 98.56 313 LYS B C 1
ATOM 5673 O O . LYS B 1 313 ? 5.02 -27.406 4.883 1 98.56 313 LYS B O 1
ATOM 5678 N N . LYS B 1 314 ? 2.865 -27.453 4.203 1 98.38 314 LYS B N 1
ATOM 5679 C CA . LYS B 1 314 ? 3.027 -28.75 3.568 1 98.38 314 LYS B CA 1
ATOM 5680 C C . LYS B 1 314 ? 4.039 -28.688 2.428 1 98.38 314 LYS B C 1
ATOM 5682 O O . LYS B 1 314 ? 4.906 -29.547 2.309 1 98.38 314 LYS B O 1
ATOM 5687 N N . LEU B 1 315 ? 3.867 -27.703 1.633 1 98.62 315 LEU B N 1
ATOM 5688 C CA . LEU B 1 315 ? 4.781 -27.531 0.508 1 98.62 315 LEU B CA 1
ATOM 5689 C C . LEU B 1 315 ? 6.211 -27.312 0.997 1 98.62 315 LEU B C 1
ATOM 5691 O O . LEU B 1 315 ? 7.16 -27.844 0.417 1 98.62 315 LEU B O 1
ATOM 5695 N N . TYR B 1 316 ? 6.406 -26.5 1.999 1 98.25 316 TYR B N 1
ATOM 5696 C CA . TYR B 1 316 ? 7.707 -26.266 2.615 1 98.25 316 TYR B CA 1
ATOM 5697 C C . TYR B 1 316 ? 8.344 -27.578 3.07 1 98.25 316 TYR B C 1
ATOM 5699 O O . TYR B 1 316 ? 9.531 -27.812 2.832 1 98.25 316 TYR B O 1
ATOM 5707 N N . ASP B 1 317 ? 7.555 -28.406 3.736 1 97.38 317 ASP B N 1
ATOM 5708 C CA . ASP B 1 317 ? 8.047 -29.703 4.227 1 97.38 317 ASP B CA 1
ATOM 5709 C C . ASP B 1 317 ? 8.516 -30.578 3.076 1 97.38 317 ASP B C 1
ATOM 5711 O O . ASP B 1 317 ? 9.562 -31.219 3.168 1 97.38 317 ASP B O 1
ATOM 5715 N N . ILE B 1 318 ? 7.793 -30.562 2.037 1 96.94 318 ILE B N 1
ATOM 5716 C CA . ILE B 1 318 ? 8.156 -31.344 0.862 1 96.94 318 ILE B CA 1
ATOM 5717 C C . ILE B 1 318 ? 9.477 -30.844 0.285 1 96.94 318 ILE B C 1
ATOM 5719 O O . ILE B 1 318 ? 10.375 -31.625 -0.016 1 96.94 318 ILE B O 1
ATOM 5723 N N . ALA B 1 319 ? 9.594 -29.547 0.13 1 96.31 319 ALA B N 1
ATOM 5724 C CA . ALA B 1 319 ? 10.797 -28.938 -0.431 1 96.31 319 ALA B CA 1
ATOM 5725 C C . ALA B 1 319 ? 12.016 -29.203 0.448 1 96.31 319 ALA B C 1
ATOM 5727 O O . ALA B 1 319 ? 13.109 -29.469 -0.059 1 96.31 319 ALA B O 1
ATOM 5728 N N . LYS B 1 320 ? 11.812 -29.141 1.76 1 94.56 320 LYS B N 1
ATOM 5729 C CA . LYS B 1 320 ? 12.898 -29.344 2.715 1 94.56 320 LYS B CA 1
ATOM 5730 C C . LYS B 1 320 ? 13.391 -30.797 2.688 1 94.56 320 LYS B C 1
ATOM 5732 O O . LYS B 1 320 ? 14.586 -31.062 2.84 1 94.56 320 LYS B O 1
ATOM 5737 N N . GLU B 1 321 ? 12.5 -31.641 2.516 1 92 321 GLU B N 1
ATOM 5738 C CA . GLU B 1 321 ? 12.836 -33.062 2.484 1 92 321 GLU B CA 1
ATOM 5739 C C . GLU B 1 321 ? 13.664 -33.406 1.247 1 92 321 GLU B C 1
ATOM 5741 O O . GLU B 1 321 ? 14.555 -34.25 1.305 1 92 321 GLU B O 1
ATOM 5746 N N . ARG B 1 322 ? 13.391 -32.781 0.27 1 84 322 ARG B N 1
ATOM 5747 C CA . ARG B 1 322 ? 14.078 -33.031 -0.992 1 84 322 ARG B CA 1
ATOM 5748 C C . ARG B 1 322 ? 15.461 -32.375 -1.001 1 84 322 ARG B C 1
ATOM 5750 O O . ARG B 1 322 ? 16.328 -32.75 -1.783 1 84 322 ARG B O 1
ATOM 5757 N N . ASP B 1 323 ? 15.625 -31.281 -0.14 1 72.06 323 ASP B N 1
ATOM 5758 C CA . ASP B 1 323 ? 16.656 -30.234 -0.207 1 72.06 323 ASP B CA 1
ATOM 5759 C C . ASP B 1 323 ? 18.047 -30.844 -0.266 1 72.06 323 ASP B C 1
ATOM 5761 O O . ASP B 1 323 ? 18.422 -31.641 0.599 1 72.06 323 ASP B O 1
ATOM 5765 N N . LYS B 1 324 ? 18.672 -30.625 -1.379 1 73.06 324 LYS B N 1
ATOM 5766 C CA . LYS B 1 324 ? 20 -31.062 -1.758 1 73.06 324 LYS B CA 1
ATOM 5767 C C . LYS B 1 324 ? 21.016 -29.922 -1.595 1 73.06 324 LYS B C 1
ATOM 5769 O O . LYS B 1 324 ? 21.891 -29.75 -2.439 1 73.06 324 LYS B O 1
ATOM 5774 N N . GLY B 1 325 ? 20.812 -29.109 -0.631 1 83.94 325 GLY B N 1
ATOM 5775 C CA . GLY B 1 325 ? 21.781 -28.047 -0.395 1 83.94 325 GLY B CA 1
ATOM 5776 C C . GLY B 1 325 ? 21.25 -26.672 -0.716 1 83.94 325 GLY B C 1
ATOM 5777 O O . GLY B 1 325 ? 21.922 -25.672 -0.492 1 83.94 325 GLY B O 1
ATOM 5778 N N . ASN B 1 326 ? 20.047 -26.594 -1.202 1 89 326 ASN B N 1
ATOM 5779 C CA . ASN B 1 326 ? 19.422 -25.328 -1.551 1 89 326 ASN B CA 1
ATOM 5780 C C . ASN B 1 326 ? 18.766 -24.672 -0.341 1 89 326 ASN B C 1
ATOM 5782 O O . ASN B 1 326 ? 18.453 -25.344 0.639 1 89 326 ASN B O 1
ATOM 5786 N N . GLU B 1 327 ? 18.703 -23.344 -0.415 1 91.94 327 GLU B N 1
ATOM 5787 C CA . GLU B 1 327 ? 17.984 -22.609 0.62 1 91.94 327 GLU B CA 1
ATOM 5788 C C . GLU B 1 327 ? 16.469 -22.797 0.482 1 91.94 327 GLU B C 1
ATOM 5790 O O . GLU B 1 327 ? 15.914 -22.609 -0.602 1 91.94 327 GLU B O 1
ATOM 5795 N N . VAL B 1 328 ? 15.836 -23.312 1.582 1 96.88 328 VAL B N 1
ATOM 5796 C CA . VAL B 1 328 ? 14.383 -23.406 1.64 1 96.88 328 VAL B CA 1
ATOM 5797 C C . VAL B 1 328 ? 13.867 -22.688 2.885 1 96.88 328 VAL B C 1
ATOM 5799 O O . VAL B 1 328 ? 14.234 -23.047 4.008 1 96.88 328 VAL B O 1
ATOM 5802 N N . VAL B 1 329 ? 13.062 -21.641 2.697 1 97.81 329 VAL B N 1
ATOM 5803 C CA . VAL B 1 329 ? 12.609 -20.859 3.842 1 97.81 329 VAL B CA 1
ATOM 5804 C C . VAL B 1 329 ? 11.109 -20.594 3.727 1 97.81 329 VAL B C 1
ATOM 5806 O O . VAL B 1 329 ? 10.578 -20.469 2.621 1 97.81 329 VAL B O 1
ATOM 5809 N N . LEU B 1 330 ? 10.383 -20.625 4.84 1 98.69 330 LEU B N 1
ATOM 5810 C CA . LEU B 1 330 ? 8.961 -20.312 4.941 1 98.69 330 LEU B CA 1
ATOM 5811 C C . LEU B 1 330 ? 8.734 -19.125 5.875 1 98.69 330 LEU B C 1
ATOM 5813 O O . LEU B 1 330 ? 9.203 -19.125 7.016 1 98.69 330 LEU B O 1
ATOM 5817 N N . HIS B 1 331 ? 8.125 -18.078 5.375 1 98.88 331 HIS B N 1
ATOM 5818 C CA . HIS B 1 331 ? 7.699 -16.953 6.199 1 98.88 331 HIS B CA 1
ATOM 5819 C C . HIS B 1 331 ? 6.18 -16.922 6.332 1 98.88 331 HIS B C 1
ATOM 5821 O O . HIS B 1 331 ? 5.469 -16.719 5.344 1 98.88 331 HIS B O 1
ATOM 5827 N N . LEU B 1 332 ? 5.691 -17.094 7.543 1 98.81 332 LEU B N 1
ATOM 5828 C CA . LEU B 1 332 ? 4.277 -16.922 7.855 1 98.81 332 LEU B CA 1
ATOM 5829 C C . LEU B 1 332 ? 4.02 -15.547 8.469 1 98.81 332 LEU B C 1
ATOM 5831 O O . LEU B 1 332 ? 4.789 -15.086 9.312 1 98.81 332 LEU B O 1
ATOM 5835 N N . TYR B 1 333 ? 2.986 -14.891 7.996 1 98.75 333 TYR B N 1
ATOM 5836 C CA . TYR B 1 333 ? 2.615 -13.57 8.5 1 98.75 333 TYR B CA 1
ATOM 5837 C C . TYR B 1 333 ? 1.45 -13.672 9.477 1 98.75 333 TYR B C 1
ATOM 5839 O O . TYR B 1 333 ? 0.406 -14.242 9.148 1 98.75 333 TYR B O 1
ATOM 5847 N N . ASP B 1 334 ? 1.597 -13.039 10.594 1 97.94 334 ASP B N 1
ATOM 5848 C CA . ASP B 1 334 ? 0.604 -13.109 11.664 1 97.94 334 ASP B CA 1
ATOM 5849 C C . ASP B 1 334 ? -0.75 -12.586 11.188 1 97.94 334 ASP B C 1
ATOM 5851 O O . ASP B 1 334 ? -0.814 -11.625 10.422 1 97.94 334 ASP B O 1
ATOM 5855 N N . ALA B 1 335 ? -1.824 -13.188 11.727 1 98.06 335 ALA B N 1
ATOM 5856 C CA . ALA B 1 335 ? -3.188 -12.852 11.328 1 98.06 335 ALA B CA 1
ATOM 5857 C C . ALA B 1 335 ? -3.52 -11.406 11.688 1 98.06 335 ALA B C 1
ATOM 5859 O O . ALA B 1 335 ? -4.312 -10.758 11 1 98.06 335 ALA B O 1
ATOM 5860 N N . LYS B 1 336 ? -2.918 -10.883 12.695 1 95.94 336 LYS B N 1
ATOM 5861 C CA . LYS B 1 336 ? -3.201 -9.531 13.18 1 95.94 336 LYS B CA 1
ATOM 5862 C C . LYS B 1 336 ? -2.805 -8.484 12.141 1 95.94 336 LYS B C 1
ATOM 5864 O O . LYS B 1 336 ? -3.275 -7.344 12.195 1 95.94 336 LYS B O 1
ATOM 5869 N N . LEU B 1 337 ? -1.99 -8.867 11.195 1 96.94 337 LEU B N 1
ATOM 5870 C CA . LEU B 1 337 ? -1.51 -7.934 10.188 1 96.94 337 LEU B CA 1
ATOM 5871 C C . LEU B 1 337 ? -2.561 -7.715 9.102 1 96.94 337 LEU B C 1
ATOM 5873 O O . LEU B 1 337 ? -2.465 -6.77 8.32 1 96.94 337 LEU B O 1
ATOM 5877 N N . LYS B 1 338 ? -3.471 -8.609 8.984 1 97.5 338 LYS B N 1
ATOM 5878 C CA . LYS B 1 338 ? -4.609 -8.516 8.07 1 97.5 338 LYS B CA 1
ATOM 5879 C C . LYS B 1 338 ? -4.145 -8.383 6.625 1 97.5 338 LYS B C 1
ATOM 5881 O O . LYS B 1 338 ? -4.645 -7.543 5.883 1 97.5 338 LYS B O 1
ATOM 5886 N N . LEU B 1 339 ? -3.191 -9.172 6.266 1 98.44 339 LEU B N 1
ATOM 5887 C CA . LEU B 1 339 ? -2.637 -9.117 4.914 1 98.44 339 LEU B CA 1
ATOM 5888 C C . LEU B 1 339 ? -3.496 -9.922 3.945 1 98.44 339 LEU B C 1
ATOM 5890 O O . LEU B 1 339 ? -3.533 -9.625 2.75 1 98.44 339 LEU B O 1
ATOM 5894 N N . LYS B 1 340 ? -4.121 -10.969 4.422 1 98.19 340 LYS B N 1
ATOM 5895 C CA . LYS B 1 340 ? -5.027 -11.781 3.615 1 98.19 340 LYS B CA 1
ATOM 5896 C C . LYS B 1 340 ? -4.309 -12.359 2.398 1 98.19 340 LYS B C 1
ATOM 5898 O O . LYS B 1 340 ? -3.133 -12.727 2.48 1 98.19 340 LYS B O 1
ATOM 5903 N N . HIS B 1 341 ? -5.051 -12.625 1.294 1 97.56 341 HIS B N 1
ATOM 5904 C CA . HIS B 1 341 ? -4.527 -13.359 0.149 1 97.56 341 HIS B CA 1
ATOM 5905 C C . HIS B 1 341 ? -3.652 -12.477 -0.728 1 97.56 341 HIS B C 1
ATOM 5907 O O . HIS B 1 341 ? -2.812 -12.977 -1.479 1 97.56 341 HIS B O 1
ATOM 5913 N N . ASN B 1 342 ? -3.76 -11.164 -0.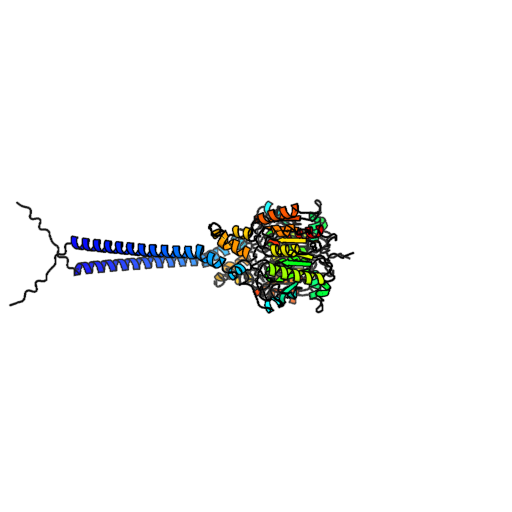551 1 97.88 342 ASN B N 1
ATOM 5914 C CA . ASN B 1 342 ? -3.236 -10.344 -1.639 1 97.88 342 ASN B CA 1
ATOM 5915 C C . ASN B 1 342 ? -2.258 -9.289 -1.127 1 97.88 342 ASN B C 1
ATOM 5917 O O . ASN B 1 342 ? -1.617 -8.602 -1.918 1 97.88 342 ASN B O 1
ATOM 5921 N N . PHE B 1 343 ? -2.051 -9.133 0.184 1 98 343 PHE B N 1
ATOM 5922 C CA . PHE B 1 343 ? -1.472 -7.875 0.641 1 98 343 PHE B CA 1
ATOM 5923 C C . PHE B 1 343 ? -0.171 -8.125 1.396 1 98 343 PHE B C 1
ATOM 5925 O O . PHE B 1 343 ? 0.236 -7.305 2.225 1 98 343 PHE B O 1
ATOM 5932 N N . ILE B 1 344 ? 0.487 -9.219 1.106 1 98.44 344 ILE B N 1
ATOM 5933 C CA . ILE B 1 344 ? 1.737 -9.555 1.777 1 98.44 344 ILE B CA 1
ATOM 5934 C C . ILE B 1 344 ? 2.787 -8.492 1.475 1 98.44 344 ILE B C 1
ATOM 5936 O O . ILE B 1 344 ? 3.639 -8.195 2.316 1 98.44 344 ILE B O 1
ATOM 5940 N N . TYR B 1 345 ? 2.68 -7.816 0.283 1 97.69 345 TYR B N 1
ATOM 5941 C CA . TYR B 1 345 ? 3.643 -6.797 -0.118 1 97.69 345 TYR B CA 1
ATOM 5942 C C . TYR B 1 345 ? 3.588 -5.594 0.818 1 97.69 345 TYR B C 1
ATOM 5944 O O . TYR B 1 345 ? 4.512 -4.781 0.847 1 97.69 345 TYR B O 1
ATOM 5952 N N . GLN B 1 346 ? 2.562 -5.473 1.594 1 97.56 346 GLN B N 1
ATOM 5953 C CA . GLN B 1 346 ? 2.375 -4.305 2.443 1 97.56 346 GLN B CA 1
ATOM 5954 C C . GLN B 1 346 ? 3.158 -4.438 3.746 1 97.56 346 GLN B C 1
ATOM 5956 O O . GLN B 1 346 ? 3.34 -3.455 4.469 1 97.56 346 GLN B O 1
ATOM 5961 N N . ASP B 1 347 ? 3.549 -5.629 4.105 1 98.12 347 ASP B N 1
ATOM 5962 C CA . ASP B 1 347 ? 4.301 -5.824 5.34 1 98.12 347 ASP B CA 1
ATOM 5963 C C . ASP B 1 347 ? 5.715 -5.258 5.219 1 98.12 347 ASP B C 1
ATOM 5965 O O . ASP B 1 347 ? 6.438 -5.574 4.27 1 98.12 347 ASP B O 1
ATOM 5969 N N . PRO B 1 348 ? 6.133 -4.48 6.23 1 97.44 348 PRO B N 1
ATOM 5970 C CA . PRO B 1 348 ? 7.445 -3.836 6.145 1 97.44 348 PRO B CA 1
ATOM 5971 C C . PRO B 1 348 ? 8.594 -4.84 6.184 1 97.44 348 PRO B C 1
ATOM 5973 O O . PRO B 1 348 ? 9.727 -4.5 5.824 1 97.44 348 PRO B O 1
ATOM 5976 N N . TYR B 1 349 ? 8.375 -6.059 6.566 1 97.94 349 TYR B N 1
ATOM 5977 C CA . TYR B 1 349 ? 9.445 -7.043 6.664 1 97.94 349 TYR B CA 1
ATOM 5978 C C . TYR B 1 349 ? 9.633 -7.781 5.344 1 97.94 349 TYR B C 1
ATOM 5980 O O . TYR B 1 349 ? 10.641 -8.453 5.137 1 97.94 349 TYR B O 1
ATOM 5988 N N . THR B 1 350 ? 8.641 -7.734 4.434 1 98.38 350 THR B N 1
ATOM 5989 C CA . THR B 1 350 ? 8.688 -8.516 3.203 1 98.38 350 THR B CA 1
ATOM 5990 C C . THR B 1 350 ? 9.93 -8.164 2.387 1 98.38 350 THR B C 1
ATOM 5992 O O . THR B 1 350 ? 10.609 -9.047 1.87 1 98.38 350 THR B O 1
ATOM 5995 N N . VAL B 1 351 ? 10.242 -6.863 2.283 1 97.44 351 VAL B N 1
ATOM 5996 C CA . VAL B 1 351 ? 11.398 -6.43 1.51 1 97.44 351 VAL B CA 1
ATOM 5997 C C . VAL B 1 351 ? 12.68 -7.02 2.109 1 97.44 351 VAL B C 1
ATOM 5999 O O . VAL B 1 351 ? 13.602 -7.379 1.379 1 97.44 351 VAL B O 1
ATOM 6002 N N . PHE B 1 352 ? 12.75 -7.172 3.398 1 96.94 352 PHE B N 1
ATOM 6003 C CA . PHE B 1 352 ? 13.914 -7.73 4.078 1 96.94 352 PHE B CA 1
ATOM 6004 C C . PHE B 1 352 ? 14 -9.234 3.852 1 96.94 352 PHE B C 1
ATOM 6006 O O . PHE B 1 352 ? 15.094 -9.789 3.719 1 96.94 352 PHE B O 1
ATOM 6013 N N . PHE B 1 353 ? 12.828 -9.922 3.818 1 97.75 353 PHE B N 1
ATOM 6014 C CA . PHE B 1 353 ? 12.82 -11.352 3.516 1 97.75 353 PHE B CA 1
ATOM 6015 C C . PHE B 1 353 ? 13.359 -11.609 2.115 1 97.75 353 PHE B C 1
ATOM 6017 O O . PHE B 1 353 ? 14.125 -12.555 1.906 1 97.75 353 PHE B O 1
ATOM 6024 N N . ILE B 1 354 ? 12.945 -10.781 1.175 1 97.5 354 ILE B N 1
ATOM 6025 C CA . ILE B 1 354 ? 13.43 -10.914 -0.195 1 97.5 354 ILE B CA 1
ATOM 6026 C C . ILE B 1 354 ? 14.945 -10.703 -0.229 1 97.5 354 ILE B C 1
ATOM 6028 O O . ILE B 1 354 ? 15.672 -11.508 -0.808 1 97.5 354 ILE B O 1
ATOM 6032 N N . TYR B 1 355 ? 15.414 -9.648 0.441 1 95.38 355 TYR B N 1
ATOM 6033 C CA . TYR B 1 355 ? 16.828 -9.328 0.49 1 95.38 355 TYR B CA 1
ATOM 6034 C C . TYR B 1 355 ? 17.641 -10.477 1.081 1 95.38 355 TYR B C 1
ATOM 6036 O O . TYR B 1 355 ? 18.656 -10.883 0.519 1 95.38 355 TYR B O 1
ATOM 6044 N N . ASP B 1 356 ? 17.156 -10.984 2.176 1 95.06 356 ASP B N 1
ATOM 6045 C CA . ASP B 1 356 ? 17.844 -12.086 2.854 1 95.06 356 ASP B CA 1
ATOM 6046 C C . ASP B 1 356 ? 17.906 -13.32 1.963 1 95.06 356 ASP B C 1
ATOM 6048 O O . ASP B 1 356 ? 18.938 -13.992 1.897 1 95.06 356 ASP B O 1
ATOM 6052 N N . PHE B 1 357 ? 16.844 -13.617 1.276 1 96.94 357 PHE B N 1
ATOM 6053 C CA . PHE B 1 357 ? 16.781 -14.773 0.391 1 96.94 357 PHE B CA 1
ATOM 6054 C C . PHE B 1 357 ? 17.781 -14.625 -0.756 1 96.94 357 PHE B C 1
ATOM 6056 O O . PHE B 1 357 ? 18.484 -15.578 -1.099 1 96.94 357 PHE B O 1
ATOM 6063 N N . MET B 1 358 ? 17.844 -13.438 -1.294 1 94.19 358 MET B N 1
ATOM 6064 C CA . MET B 1 358 ? 18.766 -13.18 -2.391 1 94.19 358 MET B CA 1
ATOM 6065 C C . MET B 1 358 ? 20.219 -13.305 -1.921 1 94.19 358 MET B C 1
ATOM 6067 O O . MET B 1 358 ? 21.047 -13.859 -2.631 1 94.19 358 MET B O 1
ATOM 6071 N N . ASN B 1 359 ? 20.516 -12.789 -0.721 1 91.5 359 ASN B N 1
ATOM 6072 C CA . ASN B 1 359 ? 21.859 -12.859 -0.178 1 91.5 359 ASN B CA 1
ATOM 6073 C C . ASN B 1 359 ? 22.281 -14.297 0.093 1 91.5 359 ASN B C 1
ATOM 6075 O O . ASN B 1 359 ? 23.469 -14.641 -0.038 1 91.5 359 ASN B O 1
ATOM 6079 N N . ARG B 1 360 ? 21.359 -15.086 0.401 1 92 360 ARG B N 1
ATOM 6080 C CA . ARG B 1 360 ? 21.656 -16.469 0.731 1 92 360 ARG B CA 1
ATOM 6081 C C . ARG B 1 360 ? 21.781 -17.312 -0.53 1 92 360 ARG B C 1
ATOM 6083 O O . ARG B 1 360 ? 22.422 -18.375 -0.511 1 92 360 ARG B O 1
ATOM 6090 N N . THR B 1 361 ? 21.172 -16.875 -1.551 1 91.31 361 THR B N 1
ATOM 6091 C CA . THR B 1 361 ? 21.141 -17.703 -2.754 1 91.31 361 THR B CA 1
ATOM 6092 C C . THR B 1 361 ? 22.188 -17.219 -3.764 1 91.31 361 THR B C 1
ATOM 6094 O O . THR B 1 361 ? 22.484 -17.922 -4.73 1 91.31 361 THR B O 1
ATOM 6097 N N . SER B 1 362 ? 22.547 -15.961 -3.607 1 80.69 362 SER B N 1
ATOM 6098 C CA . SER B 1 362 ? 23.531 -15.43 -4.547 1 80.69 362 SER B CA 1
ATOM 6099 C C . SER B 1 362 ? 24.938 -15.422 -3.938 1 80.69 362 SER B C 1
ATOM 6101 O O . SER B 1 362 ? 25.078 -15.305 -2.721 1 80.69 362 SER B O 1
ATOM 6103 N N . SER B 1 363 ? 25.875 -15.914 -4.586 1 66.69 363 SER B N 1
ATOM 6104 C CA . SER B 1 363 ? 27.266 -15.867 -4.145 1 66.69 363 SER B CA 1
ATOM 6105 C C . SER B 1 363 ? 27.781 -14.43 -4.113 1 66.69 363 SER B C 1
ATOM 6107 O O . SER B 1 363 ? 28.812 -14.148 -3.486 1 66.69 363 SER B O 1
ATOM 6109 N N . GLU B 1 364 ? 27.047 -13.555 -4.84 1 57.62 364 GLU B N 1
ATOM 6110 C CA . GLU B 1 364 ? 27.516 -12.172 -4.922 1 57.62 364 GLU B CA 1
ATOM 6111 C C . GLU B 1 364 ? 26.781 -11.289 -3.912 1 57.62 364 GLU B C 1
ATOM 6113 O O . GLU B 1 364 ? 25.578 -11.445 -3.703 1 57.62 364 GLU B O 1
ATOM 6118 N N . GLU B 1 365 ? 27.578 -10.672 -2.975 1 51.03 365 GLU B N 1
ATOM 6119 C CA . GLU B 1 365 ? 27 -9.758 -2.004 1 51.03 365 GLU B CA 1
ATOM 6120 C C . GLU B 1 365 ? 26.203 -8.648 -2.697 1 51.03 365 GLU B C 1
ATOM 6122 O O . GLU B 1 365 ? 26.688 -8.039 -3.654 1 51.03 365 GLU B O 1
ATOM 6127 N N . MET B 1 366 ? 24.891 -8.695 -2.629 1 52.72 366 MET B N 1
ATOM 6128 C CA . MET B 1 366 ? 24.031 -7.66 -3.197 1 52.72 366 MET B CA 1
ATOM 6129 C C . MET B 1 366 ? 24.172 -6.344 -2.441 1 52.72 366 MET B C 1
ATOM 6131 O O . MET B 1 366 ? 24.141 -6.324 -1.21 1 52.72 366 MET B O 1
ATOM 6135 N N . TYR B 1 367 ? 25.031 -5.398 -2.873 1 44.41 367 TYR B N 1
ATOM 6136 C CA . TYR B 1 367 ? 25.078 -4.102 -2.205 1 44.41 367 TYR B CA 1
ATOM 6137 C C . TYR B 1 367 ? 23.859 -3.256 -2.562 1 44.41 367 TYR B C 1
ATOM 6139 O O . TYR B 1 367 ? 23.516 -3.119 -3.74 1 44.41 367 TYR B O 1
ATOM 6147 N N . LEU B 1 368 ? 22.922 -3.137 -1.691 1 46.66 368 LEU B N 1
ATOM 6148 C CA . LEU B 1 368 ? 21.828 -2.193 -1.835 1 46.66 368 LEU B CA 1
ATOM 6149 C C . LEU B 1 368 ? 22.344 -0.757 -1.86 1 46.66 368 LEU B C 1
ATOM 6151 O O . LEU B 1 368 ? 23.5 -0.5 -1.518 1 46.66 368 LEU B O 1
ATOM 6155 N N . ILE B 1 369 ? 21.484 0.314 -1.712 1 42.69 369 ILE B N 1
ATOM 6156 C CA . ILE B 1 369 ? 21.562 1.762 -1.87 1 42.69 369 ILE B CA 1
ATOM 6157 C C . ILE B 1 369 ? 22.625 2.326 -0.938 1 42.69 369 ILE B C 1
ATOM 6159 O O . ILE B 1 369 ? 22.547 2.17 0.282 1 42.69 369 ILE B O 1
ATOM 6163 N N . GLU B 1 370 ? 23.891 2.453 -1.418 1 42.06 370 GLU B N 1
ATOM 6164 C CA . GLU B 1 370 ? 24.812 3.18 -0.557 1 42.06 370 GLU B CA 1
ATOM 6165 C C . GLU B 1 370 ? 24.453 4.66 -0.474 1 42.06 370 GLU B C 1
ATOM 6167 O O . GLU B 1 370 ? 24.078 5.27 -1.479 1 42.06 370 GLU B O 1
ATOM 6172 N N . GLY B 1 371 ? 23.953 5.262 0.658 1 37.5 371 GLY B N 1
ATOM 6173 C CA . GLY B 1 371 ? 23.734 6.68 0.917 1 37.5 371 GLY B CA 1
ATOM 6174 C C . GLY B 1 371 ? 24.797 7.566 0.291 1 37.5 371 GLY B C 1
ATOM 6175 O O . GLY B 1 371 ? 25.766 7.07 -0.301 1 37.5 371 GLY B O 1
ATOM 6176 N N . SER B 1 372 ? 24.625 8.906 0.214 1 35.66 372 SER B N 1
ATOM 6177 C CA . SER B 1 372 ? 25.516 9.891 -0.377 1 35.66 372 SER B CA 1
ATOM 6178 C C . SER B 1 372 ? 26.875 9.898 0.315 1 35.66 372 SER B C 1
ATOM 6180 O O . SER B 1 372 ? 26.953 9.836 1.544 1 35.66 372 SER B O 1
ATOM 6182 N N . HIS B 1 373 ? 27.938 9.203 -0.248 1 30.14 373 HIS B N 1
ATOM 6183 C CA . HIS B 1 373 ? 29.281 9.414 0.308 1 30.14 373 HIS B CA 1
ATOM 6184 C C . HIS B 1 373 ? 29.656 10.891 0.271 1 30.14 373 HIS B C 1
ATOM 6186 O O . HIS B 1 373 ? 29.516 11.547 -0.762 1 30.14 373 HIS B O 1
ATOM 6192 N N . GLN B 1 374 ? 29.562 11.617 1.423 1 27.59 374 GLN B N 1
ATOM 6193 C CA . GLN B 1 374 ? 30.281 12.875 1.538 1 27.59 374 GLN B CA 1
ATOM 6194 C C . GLN B 1 374 ? 31.719 12.734 1.038 1 27.59 374 GLN B C 1
ATOM 6196 O O . GLN B 1 374 ? 32.469 11.875 1.52 1 27.59 374 GLN B O 1
ATOM 6201 N N . SER B 1 375 ? 31.938 12.977 -0.246 1 23.75 375 SER B N 1
ATOM 6202 C CA . SER B 1 375 ? 33.344 13.297 -0.485 1 23.75 375 SER B CA 1
ATOM 6203 C C . SER B 1 375 ? 33.781 14.516 0.32 1 23.75 375 SER B C 1
ATOM 6205 O O . SER B 1 375 ? 33 15.461 0.485 1 23.75 375 SER B O 1
#

InterPro domains:
  IPR000073 Alpha/beta hydrolase fold-1 [PF00561] (145-255)
  IPR029058 Alpha/Beta hydrolase fold [G3DSA:3.40.50.1820] (136-346)
  IPR029058 Alpha/Beta hydrolase fold [SSF53474] (140-348)

Nearest PDB structures (foldseek):
  6ikg-assembly1_C  TM=6.715E-01  e=3.944E-11  Deinococcus radiodurans R1 = ATCC 13939 = DSM 20539
  6ikg-assembly1_A  TM=6.468E-01  e=2.581E-11  Deinococcus radiodurans R1 = ATCC 13939 = DSM 20539
  6ikg-assembly1_B  TM=6.209E-01  e=1.795E-11  Deinococcus radiodurans R1 = ATCC 13939 = DSM 20539
  5yzo-assembly1_A  TM=6.369E-01  e=6.402E-11  Deinococcus radiodurans R1 = ATCC 13939 = DSM 20539
  6ikg-assembly1_D  TM=6.231E-01  e=4.730E-11  Deinococcus radiodurans R1 = ATCC 13939 = DSM 20539

Solvent-accessible surface area (backbone atoms only — not comparable to full-atom values): 39452 Å² total; per-residue (Å²): 137,88,82,77,80,74,76,79,75,71,82,72,52,69,67,56,52,55,48,50,50,52,51,51,52,49,50,51,51,51,51,50,50,51,50,49,50,50,49,49,51,48,50,51,49,51,49,49,51,50,47,43,44,61,72,45,48,46,39,51,51,45,41,73,27,67,66,57,50,36,45,69,64,56,31,58,87,88,54,70,51,55,58,64,59,64,67,64,50,92,51,77,40,58,44,72,46,72,47,79,33,69,40,85,93,46,95,46,74,38,44,26,34,30,41,43,31,41,23,60,62,57,20,54,50,38,74,77,28,96,77,55,56,66,64,58,52,47,30,72,37,49,38,34,32,33,44,43,33,53,31,39,83,46,48,64,72,74,47,51,70,49,47,64,60,47,17,76,59,14,34,36,37,35,42,31,54,60,49,32,47,61,11,38,75,56,78,73,35,51,69,44,49,30,51,43,48,47,47,52,46,51,57,49,56,75,43,32,77,42,53,34,32,37,36,12,29,39,57,8,21,27,47,49,34,45,34,42,38,67,41,95,60,33,60,69,33,49,31,40,35,31,35,43,30,53,42,23,44,61,61,40,47,60,62,18,72,79,40,42,79,48,55,76,43,88,57,30,54,69,24,49,48,48,38,35,47,73,64,44,55,42,53,49,26,53,66,23,47,72,58,45,60,44,20,36,38,38,38,31,27,56,47,17,74,59,47,56,37,64,34,42,52,51,44,48,52,52,44,54,70,66,49,82,79,50,57,72,48,77,47,76,38,64,51,89,69,67,34,29,74,79,36,60,76,70,44,76,56,47,65,53,52,53,51,51,52,48,50,72,59,36,92,56,76,68,47,63,49,48,54,25,75,82,125,137,84,82,77,80,76,77,80,75,72,81,71,50,69,66,56,52,55,48,50,51,52,50,49,51,50,50,49,50,50,50,50,51,51,50,48,49,50,50,50,50,49,51,50,50,53,48,49,50,50,46,43,44,61,71,44,48,44,40,51,51,45,40,74,28,66,67,55,50,36,45,67,61,56,31,59,86,88,53,72,50,54,58,63,59,63,67,63,50,92,53,77,40,58,44,72,46,72,45,78,31,70,40,86,92,45,95,46,75,36,43,26,34,31,40,41,32,41,24,61,62,57,21,55,51,39,74,77,28,96,79,55,55,66,65,59,52,48,30,72,37,46,38,33,32,33,41,43,33,54,31,38,84,45,46,65,72,74,46,51,71,49,47,65,60,46,16,77,60,14,34,36,35,34,42,29,53,59,49,32,45,61,11,38,73,58,78,74,35,49,68,46,48,30,50,43,48,47,47,52,47,50,57,49,56,76,44,34,76,40,53,34,32,39,37,12,28,38,58,10,21,26,47,51,34,44,35,40,40,68,42,93,61,34,60,69,33,47,30,40,35,30,34,43,31,52,42,23,44,60,62,39,46,60,61,19,72,79,40,42,78,46,55,77,43,89,57,29,54,68,24,50,46,47,39,35,47,73,66,45,55,41,53,48,26,54,66,21,47,72,59,44,59,45,21,37,38,38,39,30,28,59,49,16,74,60,47,55,38,66,34,42,52,51,45,48,52,52,45,54,71,65,49,83,82,50,57,71,48,78,47,77,39,64,50,91,70,67,33,30,77,79,38,60,76,70,42,77,56,46,66,54,52,53,49,50,51,48,48,71,57,36,93,56,74,66,45,64,43,51,53,27,74,80,122